Protein AF-0000000071357831 (afdb_homodimer)

Nearest PDB structures (foldseek):
  4b56-assembly1_B  TM=8.307E-01  e=1.971E-17  Mus musculus
  6wfj-assembly1_AcA  TM=8.154E-01  e=7.159E-17  Homo sapiens
  6wfj-assembly2_BcB  TM=8.158E-01  e=9.884E-17  Homo sapiens
  5gz5-assembly1_A  TM=7.919E-01  e=9.266E-17  Naja atra
  5udy-assembly1_A  TM=7.925E-01  e=3.830E-16  Homo sapiens

Secondary structure (DSSP, 8-state):
-------------------------EEEEEEETT--GGGSTTS--HHHHHHHHTSEEEEEEEPPSS--HHHHHHHHHHTS-HHHH---STT-SS-SSPPS---TTSSS--HHHHHHHH-TT--EEEEESSGGGGGGS-GGG-SEEEE-TT-HHHHHHHHHHHHHHH--SEEEEEE-TTHHHHHHT-TTSHHHHHHHHHHHHHHHHHHHHHHHHT-GGGEEEEEE-S---BTTB--S-SHHHHEEEEEEEETTBPTTEEP-S--BTTHHHHHHHHHHTPPPPTT------GGGB--/-------------------------EEEEEEETT--GGGSTTS--HHHHHHHHTSEEEEEEE-PSS--HHHHHHHHHHTS-HHHH---STT-SS-SSPPS---TTSSS--HHHHHHHH-TT--EEEEESSGGGGGGS-GGG-SEEEE-TT-HHHHHHHHHHHHHHH--SEEEEEE-TTHHHHHHT-TTSHHHHHHHHHHHHHHHHHHHHHHHHT-GGGEEEEEE-S---BTTB--S-SHHHHEEEEEEEETTBPTTEEP-S--BTTHHHHHHHHHHTPPPPTT------GGGB--

Foldseek 3Di:
DPPPPPPPPPPPPPPPCPVPLQAFQAEEEEAAAQAQLVLPVVFPQVLVVVLVQQFEKEQFAWADFQLAALQQLLLQFLQAHCLAQQPHDNQDLDRVHPHVDQDPLGGRDGLLQLCCVVPVPAAEEEEEADCSVVSSDSVVSHPYYYHPPNDLQVQLVVLLVCCLPPVGSYYYGYHHPPLVVCQPPRFPDPVNSVVVRVVSVSSVSNVVSCVVSVCQQNYKYWYKYSFHDGTNDGRDDDSRTTGMMIGMHTHQFDGNHYQPDHHYSSLNRVQSCVSNVGDRDPSRDHHHSCVGGHD/DPPPPPPPPPPPPPPPCPVPLLAFQAEEEEAAAQAQLVLPVVFPQVLVVVLVQQFEKEQFAWADFQLAALQQLLLQFLQAHCLAQQPHDNQDLDRVHPHVDQDPLGGRDGLLQLCCVVPVPAAEEEEEADCSVVSSDSVVSHPYYYHPPNDLQVQLVVLLVCCLPPVGSYYYGYHHPPLVVCQPPRFPDPVNSVVVRVVSVSVVSNVVSCVVSVCQQNYKYWYKYSFHDGTNDGRDDDSRTTGMMIGMHTHQFDGNHYQPDHHYSSLNRVQSCVSNVGDRDPSRDHHHSCVGGHD

Radius of gyration: 27.68 Å; Cα contacts (8 Å, |Δi|>4): 1460; chains: 2; bounding box: 96×74×66 Å

pLDDT: mean 94.15, std 15.13, range [22.7, 99.0]

InterPro domains:
  IPR002591 Type I phosphodiesterase/nucleotide pyrophosphatase/phosphate transferase [PF01663] (27-228)
  IPR017850 Alkaline-phosphatase-like, core domain superfamily [G3DSA:3.40.720.10] (15-291)
  IPR017850 Alkaline-phosphatase-like, core domain superfamily [SSF53649] (23-286)

Structure (mmCIF, N/CA/C/O backbone):
data_AF-0000000071357831-model_v1
#
loop_
_entity.id
_entity.type
_entity.pdbx_description
1 polymer Phosphodiesterase
#
loop_
_atom_site.group_PDB
_atom_site.id
_atom_site.type_symbol
_atom_site.label_atom_id
_atom_site.label_alt_id
_atom_site.label_comp_id
_atom_site.label_asym_id
_atom_site.label_entity_id
_atom_site.label_seq_id
_atom_site.pdbx_PDB_ins_code
_atom_site.Cartn_x
_atom_site.Cartn_y
_atom_site.Cartn_z
_atom_site.occupancy
_atom_site.B_iso_or_equiv
_atom_site.auth_seq_id
_atom_site.auth_comp_id
_atom_site.auth_asym_id
_atom_site.auth_atom_id
_atom_site.pdbx_PDB_model_num
ATOM 1 N N . MET A 1 1 ? -74.062 11.078 39.219 1 34.19 1 MET A N 1
ATOM 2 C CA . MET A 1 1 ? -72.812 11.812 39 1 34.19 1 MET A CA 1
ATOM 3 C C . MET A 1 1 ? -71.75 10.953 38.281 1 34.19 1 MET A C 1
ATOM 5 O O . MET A 1 1 ? -71.312 9.953 38.812 1 34.19 1 MET A O 1
ATOM 9 N N . LYS A 1 2 ? -72.062 10.812 36.906 1 34.19 2 LYS A N 1
ATOM 10 C CA . LYS A 1 2 ? -71.312 10.062 35.906 1 34.19 2 LYS A CA 1
ATOM 11 C C . LYS A 1 2 ? -69.812 10.516 35.906 1 34.19 2 LYS A C 1
ATOM 13 O O . LYS A 1 2 ? -69.562 11.695 35.688 1 34.19 2 LYS A O 1
ATOM 18 N N . VAL A 1 3 ? -68.875 9.859 36.688 1 41.75 3 VAL A N 1
ATOM 19 C CA . VAL A 1 3 ? -67.438 9.969 36.781 1 41.75 3 VAL A CA 1
ATOM 20 C C . VAL A 1 3 ? -66.812 9.82 35.375 1 41.75 3 VAL A C 1
ATOM 22 O O . VAL A 1 3 ? -67 8.781 34.75 1 41.75 3 VAL A O 1
ATOM 25 N N . LEU A 1 4 ? -66.875 10.898 34.594 1 38.75 4 LEU A N 1
ATOM 26 C CA . LEU A 1 4 ? -66.125 10.961 33.312 1 38.75 4 LEU A CA 1
ATOM 27 C C . LEU A 1 4 ? -64.625 10.695 33.531 1 38.75 4 LEU A C 1
ATOM 29 O O . LEU A 1 4 ? -63.969 11.438 34.25 1 38.75 4 LEU A O 1
ATOM 33 N N . HIS A 1 5 ? -64.188 9.43 33.531 1 43.19 5 HIS A N 1
ATOM 34 C CA . HIS A 1 5 ? -62.812 9.016 33.531 1 43.19 5 HIS A CA 1
ATOM 35 C C . HIS A 1 5 ? -62.062 9.625 32.344 1 43.19 5 HIS A C 1
ATOM 37 O O . HIS A 1 5 ? -62.406 9.352 31.188 1 43.19 5 HIS A O 1
ATOM 43 N N . THR A 1 6 ? -61.625 10.883 32.438 1 44.78 6 THR A N 1
ATOM 44 C CA . THR A 1 6 ? -60.75 11.484 31.453 1 44.78 6 THR A CA 1
ATOM 45 C C . THR A 1 6 ? -59.438 10.68 31.328 1 44.78 6 THR A C 1
ATOM 47 O O . THR A 1 6 ? -58.719 10.523 32.312 1 44.78 6 THR A O 1
ATOM 50 N N . LEU A 1 7 ? -59.344 9.742 30.438 1 43.47 7 LEU A N 1
ATOM 51 C CA . LEU A 1 7 ? -58.125 9.055 30.031 1 43.47 7 LEU A CA 1
ATOM 52 C C . LEU A 1 7 ? -57.094 10.039 29.531 1 43.47 7 LEU A C 1
ATOM 54 O O . LEU A 1 7 ? -57.312 10.75 28.547 1 43.47 7 LEU A O 1
ATOM 58 N N . PHE A 1 8 ? -56.219 10.531 30.438 1 41.78 8 PHE A N 1
ATOM 59 C CA . PHE A 1 8 ? -55.031 11.266 30.047 1 41.78 8 PHE A CA 1
ATOM 60 C C . PHE A 1 8 ? -54.094 10.398 29.203 1 41.78 8 PHE A C 1
ATOM 62 O O . PHE A 1 8 ? -53.562 9.398 29.688 1 41.78 8 PHE A O 1
ATOM 69 N N . VAL A 1 9 ? -54.25 10.406 27.906 1 43.19 9 VAL A N 1
ATOM 70 C CA . VAL A 1 9 ? -53.25 9.812 27.016 1 43.19 9 VAL A CA 1
ATOM 71 C C . VAL A 1 9 ? -51.938 10.539 27.172 1 43.19 9 VAL A C 1
ATOM 73 O O . VAL A 1 9 ? -51.844 11.734 26.922 1 43.19 9 VAL A O 1
ATOM 76 N N . LEU A 1 10 ? -51.094 10.031 28.047 1 44.19 10 LEU A N 1
ATOM 77 C CA . LEU A 1 10 ? -49.719 10.445 28.125 1 44.19 10 LEU A CA 1
ATOM 78 C C . LEU A 1 10 ? -49.031 10.305 26.766 1 44.19 10 LEU A C 1
ATOM 80 O O . LEU A 1 10 ? -48.875 9.195 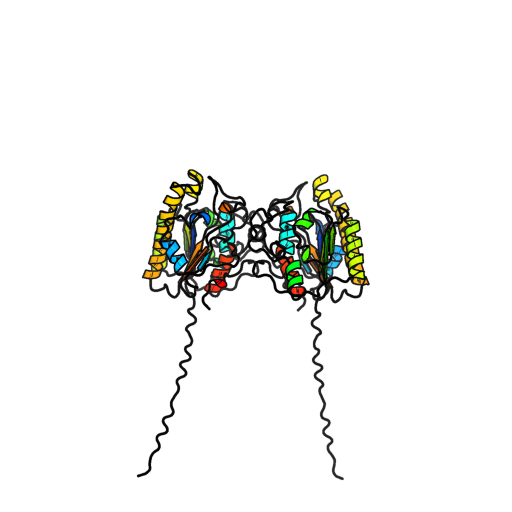26.25 1 44.19 10 LEU A O 1
ATOM 84 N N . ALA A 1 11 ? -49.094 11.367 25.922 1 46.38 11 ALA A N 1
ATOM 85 C CA . ALA A 1 11 ? -48.25 11.469 24.734 1 46.38 11 ALA A CA 1
ATOM 86 C C . ALA A 1 11 ? -46.75 11.391 25.109 1 46.38 11 ALA A C 1
ATOM 88 O O . ALA A 1 11 ? -46.219 12.32 25.703 1 46.38 11 ALA A O 1
ATOM 89 N N . ILE A 1 12 ? -46.25 10.203 25.375 1 44.97 12 ILE A N 1
ATOM 90 C CA . ILE A 1 12 ? -44.781 10.031 25.422 1 44.97 12 ILE A CA 1
ATOM 91 C C . ILE A 1 12 ? -44.188 10.531 24.109 1 44.97 12 ILE A C 1
ATOM 93 O O . ILE A 1 12 ? -44.406 9.953 23.047 1 44.97 12 ILE A O 1
ATOM 97 N N . THR A 1 13 ? -44.031 11.836 24 1 40.25 13 THR A N 1
ATOM 98 C CA . THR A 1 13 ? -43.188 12.305 22.906 1 40.25 13 THR A CA 1
ATOM 99 C C . THR A 1 13 ? -41.812 11.609 22.938 1 40.25 13 THR A C 1
ATOM 101 O O . THR A 1 13 ? -41.031 11.812 23.875 1 40.25 13 THR A O 1
ATOM 104 N N . LEU A 1 14 ? -41.688 10.461 22.375 1 41.44 14 LEU A N 1
ATOM 105 C CA . LEU A 1 14 ? -40.375 9.938 22.047 1 41.44 14 LEU A CA 1
ATOM 106 C C . LEU A 1 14 ? -39.5 11.008 21.375 1 41.44 14 LEU A C 1
ATOM 108 O O . LEU A 1 14 ? -39.719 11.352 20.219 1 41.44 14 LEU A O 1
ATOM 112 N N . SER A 1 15 ? -39.125 11.984 22.219 1 39 15 SER A N 1
ATOM 113 C CA . SER A 1 15 ? -38.031 12.742 21.609 1 39 15 SER A CA 1
ATOM 114 C C . SER A 1 15 ? -36.969 11.805 21.062 1 39 15 SER A C 1
ATOM 116 O O . SER A 1 15 ? -36.281 11.125 21.828 1 39 15 SER A O 1
ATOM 118 N N . THR A 1 16 ? -37.188 11.227 20.016 1 40.88 16 THR A N 1
ATOM 119 C CA . THR A 1 16 ? -36.031 10.672 19.328 1 40.88 16 THR A CA 1
ATOM 120 C C . THR A 1 16 ? -34.844 11.633 19.406 1 40.88 16 THR A C 1
ATOM 122 O O . THR A 1 16 ? -34.906 12.75 18.891 1 40.88 16 THR A O 1
ATOM 125 N N . VAL A 1 17 ? -34.219 11.648 20.547 1 39.69 17 VAL A N 1
ATOM 126 C CA . VAL A 1 17 ? -32.875 12.211 20.5 1 39.69 17 VAL A CA 1
ATOM 127 C C . VAL A 1 17 ? -32.188 11.789 19.203 1 39.69 17 VAL A C 1
ATOM 129 O O . VAL A 1 17 ? -31.828 10.617 19.047 1 39.69 17 VAL A O 1
ATOM 132 N N . PHE A 1 18 ? -32.688 12.258 18.156 1 38.47 18 PHE A N 1
ATOM 133 C CA . PHE A 1 18 ? -31.703 12.141 17.094 1 38.47 18 PHE A CA 1
ATOM 134 C C . PHE A 1 18 ? -30.344 12.594 17.562 1 38.47 18 PHE A C 1
ATOM 136 O O . PHE A 1 18 ? -30.141 13.781 17.844 1 38.47 18 PHE A O 1
ATOM 143 N N . GLY A 1 19 ? -29.734 11.945 18.531 1 41 19 GLY A N 1
ATOM 144 C CA . GLY A 1 19 ? -28.328 12.297 18.641 1 41 19 GLY A CA 1
ATOM 145 C C . GLY A 1 19 ? -27.766 12.914 17.375 1 41 19 GLY A C 1
ATOM 146 O O . GLY A 1 19 ? -27.875 12.32 16.297 1 41 19 GLY A O 1
ATOM 147 N N . GLN A 1 20 ? -27.797 14.164 17.234 1 40.03 20 GLN A N 1
ATOM 148 C CA . GLN A 1 20 ? -27.172 14.844 16.109 1 40.03 20 GLN A CA 1
ATOM 149 C C . GLN A 1 20 ? -25.875 14.148 15.703 1 40.03 20 GLN A C 1
ATOM 151 O O . GLN A 1 20 ? -24.891 14.156 16.469 1 40.03 20 GLN A O 1
ATOM 156 N N . GLU A 1 21 ? -25.734 13.031 15.297 1 50.06 21 GLU A N 1
ATOM 157 C CA . GLU A 1 21 ? -24.5 12.453 14.766 1 50.06 21 GLU A CA 1
ATOM 158 C C . GLU A 1 21 ? -23.578 13.539 14.219 1 50.06 21 GLU A C 1
ATOM 160 O O . GLU A 1 21 ? -23.953 14.281 13.312 1 50.06 21 GLU A O 1
ATOM 165 N N . SER A 1 22 ? -22.891 14.281 15.086 1 56.69 22 SER A N 1
ATOM 166 C CA . SER A 1 22 ? -21.922 15.336 14.805 1 56.69 22 SER A CA 1
ATOM 167 C C . SER A 1 22 ? -21.219 15.102 13.461 1 56.69 22 SER A C 1
ATOM 169 O O . SER A 1 22 ? -20.562 14.086 13.266 1 56.69 22 SER A O 1
ATOM 171 N N . LYS A 1 23 ? -21.703 15.711 12.383 1 81 23 LYS A N 1
ATOM 172 C CA . LYS A 1 23 ? -21.25 15.57 11.008 1 81 23 LYS A CA 1
ATOM 173 C C . LYS A 1 23 ? -20.016 16.438 10.75 1 81 23 LYS A C 1
ATOM 175 O O . LYS A 1 23 ? -20.031 17.641 10.977 1 81 23 LYS A O 1
ATOM 180 N N . VAL A 1 24 ? -18.797 16.016 10.664 1 97.06 24 VAL A N 1
ATOM 181 C CA . VAL A 1 24 ? -17.578 16.719 10.25 1 97.06 24 VAL A CA 1
ATOM 182 C C . VAL A 1 24 ? -17.844 17.453 8.938 1 97.06 24 VAL A C 1
ATOM 184 O O . VAL A 1 24 ? -18.281 16.859 7.957 1 97.06 24 VAL A O 1
ATOM 187 N N . ARG A 1 25 ? -17.625 18.812 9.039 1 98.12 25 ARG A N 1
ATOM 188 C CA . ARG A 1 25 ? -17.828 19.625 7.844 1 98.12 25 ARG A CA 1
ATOM 189 C C . ARG A 1 25 ? -16.516 20.141 7.281 1 98.12 25 ARG A C 1
ATOM 191 O O . ARG A 1 25 ? -16.438 20.5 6.109 1 98.12 25 ARG A O 1
ATOM 198 N N . HIS A 1 26 ? -15.516 20.203 8.18 1 98.88 26 HIS A N 1
ATOM 199 C CA . HIS A 1 26 ? -14.211 20.734 7.789 1 98.88 26 HIS A CA 1
ATOM 200 C C . HIS A 1 26 ? -13.078 19.812 8.227 1 98.88 26 HIS A C 1
ATOM 202 O O . HIS A 1 26 ? -13.078 19.328 9.359 1 98.88 26 HIS A O 1
ATOM 208 N N . VAL A 1 27 ? -12.164 19.516 7.316 1 98.94 27 VAL A N 1
ATOM 209 C CA . VAL A 1 27 ? -10.93 18.797 7.648 1 98.94 27 VAL A CA 1
ATOM 210 C C . VAL A 1 27 ? -9.727 19.625 7.211 1 98.94 27 VAL A C 1
ATOM 212 O O . VAL A 1 27 ? -9.672 20.109 6.078 1 98.94 27 VAL A O 1
ATOM 215 N N . ILE A 1 28 ? -8.828 19.844 8.117 1 99 28 ILE A N 1
ATOM 216 C CA . ILE A 1 28 ? -7.555 20.5 7.836 1 99 28 ILE A CA 1
ATOM 217 C C . ILE A 1 28 ? -6.418 19.484 8 1 99 28 ILE A C 1
ATOM 219 O O . ILE A 1 28 ? -6.262 18.891 9.07 1 99 28 ILE A O 1
ATOM 223 N N . LEU A 1 29 ? -5.691 19.25 6.957 1 99 29 LEU A N 1
ATOM 224 C CA . LEU A 1 29 ? -4.477 18.438 6.973 1 99 29 LEU A CA 1
ATOM 225 C C . LEU A 1 29 ? -3.234 19.328 7 1 99 29 LEU A C 1
ATOM 227 O O . LEU A 1 29 ? -2.996 20.094 6.07 1 99 29 LEU A O 1
ATOM 231 N N . ILE A 1 30 ? -2.514 19.234 8.062 1 99 30 ILE A N 1
ATOM 232 C CA . ILE A 1 30 ? -1.249 19.953 8.195 1 99 30 ILE A CA 1
ATOM 233 C C . ILE A 1 30 ? -0.085 18.984 8.016 1 99 30 ILE A C 1
ATOM 235 O O . ILE A 1 30 ? 0.071 18.031 8.789 1 99 30 ILE A O 1
ATOM 239 N N . GLY A 1 31 ? 0.687 19.203 6.98 1 98.94 31 GLY A N 1
ATOM 240 C CA . GLY A 1 31 ? 1.854 18.391 6.68 1 98.94 31 GLY A CA 1
ATOM 241 C C . GLY A 1 31 ? 3.164 19.094 6.977 1 98.94 31 GLY A C 1
ATOM 242 O O . GLY A 1 31 ? 3.465 20.141 6.383 1 98.94 31 GLY A O 1
ATOM 243 N N . CYS A 1 32 ? 3.975 18.516 7.824 1 98.94 32 CYS A N 1
ATOM 244 C CA . CYS A 1 32 ? 5.266 19.094 8.195 1 98.94 32 CYS A CA 1
ATOM 245 C C . CYS A 1 32 ? 6.41 18.266 7.605 1 98.94 32 CYS A C 1
ATOM 247 O O . CYS A 1 32 ? 6.688 17.156 8.07 1 98.94 32 CYS A O 1
ATOM 249 N N . ASP A 1 33 ? 7.094 18.828 6.641 1 98.88 33 ASP A N 1
ATOM 250 C CA . ASP A 1 33 ? 8.117 18.125 5.875 1 98.88 33 ASP A CA 1
ATOM 251 C C . ASP A 1 33 ? 9.297 17.734 6.758 1 98.88 33 ASP A C 1
ATOM 253 O O . ASP A 1 33 ? 9.883 18.578 7.43 1 98.88 33 ASP A O 1
ATOM 257 N N . GLY A 1 34 ? 9.609 16.453 6.773 1 98.88 34 GLY A N 1
ATOM 258 C CA . GLY A 1 34 ? 10.812 15.984 7.453 1 98.88 34 GLY A CA 1
ATOM 259 C C . GLY A 1 34 ? 10.648 15.906 8.961 1 98.88 34 GLY A C 1
ATOM 260 O O . GLY A 1 34 ? 11.641 15.852 9.695 1 98.88 34 GLY A O 1
ATOM 261 N N . LEU A 1 35 ? 9.398 16.016 9.43 1 98.94 35 LEU A N 1
ATOM 262 C CA . LEU A 1 35 ? 9.148 15.859 10.859 1 98.94 35 LEU A CA 1
ATOM 263 C C . LEU A 1 35 ? 9.117 14.383 11.25 1 98.94 35 LEU A C 1
ATOM 265 O O . LEU A 1 35 ? 8.094 13.719 11.102 1 98.94 35 LEU A O 1
ATOM 269 N N . GLY A 1 36 ? 10.266 13.93 11.805 1 98.88 36 GLY A N 1
ATOM 270 C CA . GLY A 1 36 ? 10.352 12.547 12.242 1 98.88 36 GLY A CA 1
ATOM 271 C C . GLY A 1 36 ? 9.609 12.289 13.547 1 98.88 36 GLY A C 1
ATOM 272 O O . GLY A 1 36 ? 9.633 13.125 14.445 1 98.88 36 GLY A O 1
ATOM 273 N N . ALA A 1 37 ? 8.977 11.156 13.617 1 98.88 37 ALA A N 1
ATOM 274 C CA . ALA A 1 37 ? 8.234 10.789 14.82 1 98.88 37 ALA A CA 1
ATOM 275 C C . ALA A 1 37 ? 9.148 10.75 16.047 1 98.88 37 ALA A C 1
ATOM 277 O O . ALA A 1 37 ? 8.727 11.078 17.156 1 98.88 37 ALA A O 1
ATOM 278 N N . TYR A 1 38 ? 10.359 10.383 15.859 1 98.75 38 TYR A N 1
ATOM 279 C CA . TYR A 1 38 ? 11.336 10.227 16.938 1 98.75 38 TYR A CA 1
ATOM 280 C C . TYR A 1 38 ? 11.5 11.523 17.719 1 98.75 38 TYR A C 1
ATOM 282 O O . TYR A 1 38 ? 11.922 11.508 18.875 1 98.75 38 TYR A O 1
ATOM 290 N N . ALA A 1 39 ? 11.172 12.625 17.141 1 98.81 39 ALA A N 1
ATOM 291 C CA . ALA A 1 39 ? 11.531 13.922 17.703 1 98.81 39 ALA A CA 1
ATOM 292 C C . ALA A 1 39 ? 10.445 14.43 18.641 1 98.81 39 ALA A C 1
ATOM 294 O O . ALA A 1 39 ? 10.688 15.32 19.453 1 98.81 39 ALA A O 1
ATOM 295 N N . ILE A 1 40 ? 9.273 13.891 18.531 1 98.88 40 ILE A N 1
ATOM 296 C CA . ILE A 1 40 ? 8.094 14.477 19.156 1 98.88 40 ILE A CA 1
ATOM 297 C C . ILE A 1 40 ? 8.203 14.375 20.688 1 98.88 40 ILE A C 1
ATOM 299 O O . ILE A 1 40 ? 7.973 15.352 21.406 1 98.88 40 ILE A O 1
ATOM 303 N N . PRO A 1 41 ? 8.641 13.273 21.297 1 98.19 41 PRO A N 1
ATOM 304 C CA . PRO A 1 41 ? 8.656 13.148 22.766 1 98.19 41 PRO A CA 1
ATOM 305 C C . PRO A 1 41 ? 9.539 14.195 23.438 1 98.19 41 PRO A C 1
ATOM 307 O O . PRO A 1 41 ? 9.148 14.773 24.453 1 98.19 41 PRO A O 1
ATOM 310 N N . ASP A 1 42 ? 10.586 14.562 22.844 1 97.56 42 ASP A N 1
ATOM 311 C CA . ASP A 1 42 ? 11.539 15.453 23.5 1 97.56 42 ASP A CA 1
ATOM 312 C C . ASP A 1 42 ? 11.438 16.875 22.953 1 97.56 42 ASP A C 1
ATOM 314 O O . ASP A 1 42 ? 12.234 17.734 23.328 1 97.56 42 ASP A O 1
ATOM 318 N N . SER A 1 43 ? 10.477 17.047 22.125 1 98.69 43 SER A N 1
ATOM 319 C CA . SER A 1 43 ? 10.352 18.375 21.516 1 98.69 43 SER A CA 1
ATOM 320 C C . SER A 1 43 ? 9.523 19.312 22.406 1 98.69 43 SER A C 1
ATOM 322 O O . SER A 1 43 ? 8.711 18.859 23.203 1 98.69 43 SER A O 1
ATOM 324 N N . ASP A 1 44 ? 9.836 20.594 22.328 1 98.62 44 ASP A N 1
ATOM 325 C CA . ASP A 1 44 ? 9 21.625 22.938 1 98.62 44 ASP A CA 1
ATOM 326 C C . ASP A 1 44 ? 7.914 22.094 21.969 1 98.62 44 ASP A C 1
ATOM 328 O O . ASP A 1 44 ? 8.023 23.172 21.375 1 98.62 44 ASP A O 1
ATOM 332 N N . MET A 1 45 ? 6.934 21.266 21.812 1 98.88 45 MET A N 1
ATOM 333 C CA . MET A 1 45 ? 5.805 21.531 20.922 1 98.88 45 MET A CA 1
ATOM 334 C C . MET A 1 45 ? 4.488 21.469 21.688 1 98.88 45 MET A C 1
ATOM 336 O O . MET A 1 45 ? 3.689 20.547 21.484 1 98.88 45 MET A O 1
ATOM 340 N N . PRO A 1 46 ? 4.199 22.438 22.578 1 98.88 46 PRO A N 1
ATOM 341 C CA . PRO A 1 46 ? 3.031 22.375 23.469 1 98.88 46 PRO A CA 1
ATOM 342 C C . PRO A 1 46 ? 1.714 22.359 22.688 1 98.88 46 PRO A C 1
ATOM 344 O O . PRO A 1 46 ? 0.742 21.75 23.141 1 98.88 46 PRO A O 1
ATOM 347 N N . ASN A 1 47 ? 1.618 23.047 21.562 1 98.88 47 ASN A N 1
ATOM 348 C CA . ASN A 1 47 ? 0.383 23.031 20.781 1 98.88 47 ASN A CA 1
ATOM 349 C C . ASN A 1 47 ? 0.1 21.641 20.219 1 98.88 47 ASN A C 1
ATOM 351 O O . ASN A 1 47 ? -1.021 21.141 20.312 1 98.88 47 ASN A O 1
ATOM 355 N N . LEU A 1 48 ? 1.149 21.031 19.625 1 98.94 48 LEU A N 1
ATOM 356 C CA . LEU A 1 48 ? 0.986 19.688 19.094 1 98.94 48 LEU A CA 1
ATOM 357 C C . LEU A 1 48 ? 0.639 18.703 20.203 1 98.94 48 LEU A C 1
ATOM 359 O O . LEU A 1 48 ? -0.237 17.844 20.031 1 98.94 48 LEU A O 1
ATOM 363 N N . LYS A 1 49 ? 1.33 18.781 21.297 1 98.81 49 LYS A N 1
ATOM 364 C CA . LYS A 1 49 ? 1.104 17.875 22.422 1 98.81 49 LYS A CA 1
ATOM 365 C C . LYS A 1 49 ? -0.292 18.062 23 1 98.81 49 LYS A C 1
ATOM 367 O O . LYS A 1 49 ? -0.912 17.094 23.469 1 98.81 49 LYS A O 1
ATOM 372 N N . LYS A 1 50 ? -0.797 19.266 23.016 1 98.81 50 LYS A N 1
ATOM 373 C CA . LYS A 1 50 ? -2.186 19.5 23.406 1 98.81 50 LYS A CA 1
ATOM 374 C C . LYS A 1 50 ? -3.146 18.781 22.469 1 98.81 50 LYS A C 1
ATOM 376 O O . LYS A 1 50 ? -4.113 18.156 22.922 1 98.81 50 LYS A O 1
ATOM 381 N N . MET A 1 51 ? -2.891 18.891 21.172 1 98.81 51 MET A N 1
ATOM 382 C CA . MET A 1 51 ? -3.725 18.203 20.203 1 98.81 51 MET A CA 1
ATOM 383 C C . MET A 1 51 ? -3.684 16.688 20.422 1 98.81 51 MET A C 1
ATOM 385 O O . MET A 1 51 ? -4.691 16 20.25 1 98.81 51 MET A O 1
ATOM 389 N N . MET A 1 52 ? -2.49 16.156 20.781 1 98.81 52 MET A N 1
ATOM 390 C CA . MET A 1 52 ? -2.371 14.742 21.109 1 98.81 52 MET A CA 1
ATOM 391 C C . MET A 1 52 ? -3.234 14.383 22.312 1 98.81 52 MET A C 1
ATOM 393 O O . MET A 1 52 ? -3.973 13.398 22.281 1 98.81 52 MET A O 1
ATOM 397 N N . LYS A 1 53 ? -3.199 15.211 23.328 1 98.62 53 LYS A N 1
ATOM 398 C CA . LYS A 1 53 ? -3.955 14.977 24.547 1 98.62 53 LYS A CA 1
ATOM 399 C C . LYS A 1 53 ? -5.457 15.031 24.297 1 98.62 53 LYS A C 1
ATOM 401 O O . LYS A 1 53 ? -6.227 14.297 24.906 1 98.62 53 LYS A O 1
ATOM 406 N N . GLU A 1 54 ? -5.883 15.859 23.375 1 98.5 54 GLU A N 1
ATOM 407 C CA . GLU A 1 54 ? -7.301 16.109 23.125 1 98.5 54 GLU A CA 1
ATOM 408 C C . GLU A 1 54 ? -7.785 15.336 21.891 1 98.5 54 GLU A C 1
ATOM 410 O O . GLU A 1 54 ? -8.914 15.539 21.438 1 98.5 54 GLU A O 1
ATOM 415 N N . GLY A 1 55 ? -6.945 14.508 21.344 1 98.81 55 GLY A N 1
ATOM 416 C CA . GLY A 1 55 ? -7.27 13.719 20.172 1 98.81 55 GLY A CA 1
ATOM 417 C C . GLY A 1 55 ? -6.676 12.328 20.203 1 98.81 55 GLY A C 1
ATOM 418 O O . GLY A 1 55 ? -6.559 11.719 21.266 1 98.81 55 GLY A O 1
ATOM 419 N N . SER A 1 56 ? -6.457 11.781 19.062 1 98.94 56 SER A N 1
ATOM 420 C CA . SER A 1 56 ? -5.836 10.477 18.875 1 98.94 56 SER A CA 1
ATOM 421 C C . SER A 1 56 ? -4.504 10.594 18.141 1 98.94 56 SER A C 1
ATOM 423 O O . SER A 1 56 ? -4.316 11.508 17.344 1 98.94 56 SER A O 1
ATOM 425 N N . TYR A 1 57 ? -3.584 9.688 18.516 1 98.94 57 TYR A N 1
ATOM 426 C CA . TYR A 1 57 ? -2.271 9.891 17.922 1 98.94 57 TYR A CA 1
ATOM 427 C C . TYR A 1 57 ? -1.484 8.586 17.875 1 98.94 57 TYR A C 1
ATOM 429 O O . TYR A 1 57 ? -1.803 7.637 18.609 1 98.94 57 TYR A O 1
ATOM 437 N N . THR A 1 58 ? -0.554 8.516 17 1 98.88 58 THR A N 1
ATOM 438 C CA . THR A 1 58 ? 0.507 7.516 17 1 98.88 58 THR A CA 1
ATOM 439 C C . THR A 1 58 ? 1.818 8.117 16.5 1 98.88 58 THR A C 1
ATOM 441 O O . THR A 1 58 ? 1.813 9.07 15.719 1 98.88 58 THR A O 1
ATOM 444 N N . MET A 1 59 ? 2.9 7.617 16.984 1 98.75 59 MET A N 1
ATOM 445 C CA . MET A 1 59 ? 4.234 7.992 16.516 1 98.75 59 MET A CA 1
ATOM 446 C C . MET A 1 59 ? 4.844 6.883 15.664 1 98.75 59 MET A C 1
ATOM 448 O O . MET A 1 59 ? 6.059 6.844 15.469 1 98.75 59 MET A O 1
ATOM 452 N N . GLU A 1 60 ? 3.947 5.961 15.219 1 98.5 60 GLU A N 1
ATOM 453 C CA . GLU A 1 60 ? 4.438 4.805 14.477 1 98.5 60 GLU A CA 1
ATOM 454 C C . GLU A 1 60 ? 3.754 4.684 13.125 1 98.5 60 GLU A C 1
ATOM 456 O O . GLU A 1 60 ? 3.732 3.605 12.523 1 98.5 60 GLU A O 1
ATOM 461 N N . ALA A 1 61 ? 3.074 5.828 12.727 1 98.88 61 ALA A N 1
ATOM 462 C CA . ALA A 1 61 ? 2.588 5.82 11.352 1 98.88 61 ALA A CA 1
ATOM 463 C C . ALA A 1 61 ? 3.74 5.664 10.367 1 98.88 61 ALA A C 1
ATOM 465 O O . ALA A 1 61 ? 4.863 6.09 10.641 1 98.88 61 ALA A O 1
ATOM 466 N N . ARG A 1 62 ? 3.447 5.113 9.227 1 98.62 62 ARG A N 1
ATOM 467 C CA . ARG A 1 62 ? 4.535 4.734 8.328 1 98.62 62 ARG A CA 1
ATOM 468 C C . ARG A 1 62 ? 4.418 5.449 6.988 1 98.62 62 ARG A C 1
ATOM 470 O O . ARG A 1 62 ? 3.344 5.473 6.387 1 98.62 62 ARG A O 1
ATOM 477 N N . SER A 1 63 ? 5.516 5.961 6.512 1 98.88 63 SER A N 1
ATOM 478 C CA . SER A 1 63 ? 5.641 6.41 5.129 1 98.88 63 SER A CA 1
ATOM 479 C C . SER A 1 63 ? 5.828 5.23 4.18 1 98.88 63 SER A C 1
ATOM 481 O O . SER A 1 63 ? 5.871 4.078 4.613 1 98.88 63 SER A O 1
ATOM 483 N N . VAL A 1 64 ? 5.832 5.469 2.914 1 98.81 64 VAL A N 1
ATOM 484 C CA . VAL A 1 64 ? 6.219 4.48 1.909 1 98.81 64 VAL A CA 1
ATOM 485 C C . VAL A 1 64 ? 7.664 4.719 1.48 1 98.81 64 VAL A C 1
ATOM 487 O O . VAL A 1 64 ? 8.266 5.738 1.833 1 98.81 64 VAL A O 1
ATOM 490 N N . LEU A 1 65 ? 8.211 3.725 0.754 1 98.44 65 LEU A N 1
ATOM 491 C CA . LEU A 1 65 ? 9.562 3.889 0.233 1 98.44 65 LEU A CA 1
ATOM 492 C C . LEU A 1 65 ? 9.539 4.379 -1.21 1 98.44 65 LEU A C 1
ATOM 494 O O . LEU A 1 65 ? 8.656 4 -1.982 1 98.44 65 LEU A O 1
ATOM 498 N N . PRO A 1 66 ? 10.602 5.188 -1.6 1 98.31 66 PRO A N 1
ATOM 499 C CA . PRO A 1 66 ? 11.547 5.785 -0.654 1 98.31 66 PRO A CA 1
ATOM 500 C C . PRO A 1 66 ? 10.891 6.793 0.284 1 98.31 66 PRO A C 1
ATOM 502 O O . PRO A 1 66 ? 9.875 7.395 -0.067 1 98.31 66 PRO A O 1
ATOM 505 N N . SER A 1 67 ? 11.383 6.863 1.474 1 98.62 67 SER A N 1
ATOM 506 C CA . SER A 1 67 ? 10.922 7.867 2.428 1 98.62 67 SER A CA 1
ATOM 507 C C . SER A 1 67 ? 11.344 9.266 2.004 1 98.62 67 SER A C 1
ATOM 509 O O . SER A 1 67 ? 12.227 9.867 2.625 1 98.62 67 SER A O 1
ATOM 511 N N . SER A 1 68 ? 10.648 9.742 0.967 1 98.25 68 SER A N 1
ATOM 512 C CA . SER A 1 68 ? 11.008 10.992 0.308 1 98.25 68 SER A CA 1
ATOM 513 C C . SER A 1 68 ? 9.781 11.844 0.021 1 98.25 68 SER A C 1
ATOM 515 O O . SER A 1 68 ? 8.648 11.336 0.045 1 98.25 68 SER A O 1
ATOM 517 N N . SER A 1 69 ? 10.023 13.062 -0.296 1 98.62 69 SER A N 1
ATOM 518 C CA . SER A 1 69 ? 8.984 14.086 -0.204 1 98.62 69 SER A CA 1
ATOM 519 C C . SER A 1 69 ? 7.887 13.852 -1.235 1 98.62 69 SER A C 1
ATOM 521 O O . SER A 1 69 ? 6.82 13.32 -0.906 1 98.62 69 SER A O 1
ATOM 523 N N . ALA A 1 70 ? 8.125 14.008 -2.514 1 98.81 70 ALA A N 1
ATOM 524 C CA . ALA A 1 70 ? 7.051 13.922 -3.5 1 98.81 70 ALA A CA 1
ATOM 525 C C . ALA A 1 70 ? 6.324 12.586 -3.402 1 98.81 70 ALA A C 1
ATOM 527 O O . ALA A 1 70 ? 5.098 12.531 -3.508 1 98.81 70 ALA A O 1
ATOM 528 N N . VAL A 1 71 ? 7.027 11.562 -3.162 1 98.81 71 VAL A N 1
ATOM 529 C CA . VAL A 1 71 ? 6.488 10.211 -3.09 1 98.81 71 VAL A CA 1
ATOM 530 C C . VAL A 1 71 ? 5.469 10.117 -1.958 1 98.81 71 VAL A C 1
ATOM 532 O O . VAL A 1 71 ? 4.344 9.648 -2.164 1 98.81 71 VAL A O 1
ATOM 535 N N . ASN A 1 72 ? 5.789 10.602 -0.821 1 98.94 72 ASN A N 1
ATOM 536 C CA . ASN A 1 72 ? 4.949 10.391 0.354 1 98.94 72 ASN A CA 1
ATOM 537 C C . ASN A 1 72 ? 3.855 11.453 0.456 1 98.94 72 ASN A C 1
ATOM 539 O O . ASN A 1 72 ? 2.758 11.172 0.944 1 98.94 72 ASN A O 1
ATOM 543 N N . TRP A 1 73 ? 4.098 12.695 -0.042 1 98.94 73 TRP A N 1
ATOM 544 C CA . TRP A 1 73 ? 2.988 13.633 -0.152 1 98.94 73 TRP A CA 1
ATOM 545 C C . TRP A 1 73 ? 1.931 13.117 -1.121 1 98.94 73 TRP A C 1
ATOM 547 O O . TRP A 1 73 ? 0.732 13.203 -0.843 1 98.94 73 TRP A O 1
ATOM 557 N N . ALA A 1 74 ? 2.4 12.547 -2.273 1 98.94 74 ALA A N 1
ATOM 558 C CA . ALA A 1 74 ? 1.47 11.93 -3.215 1 98.94 74 ALA A CA 1
ATOM 559 C C . ALA A 1 74 ? 0.684 10.805 -2.547 1 98.94 74 ALA A C 1
ATOM 561 O O . ALA A 1 74 ? -0.547 10.766 -2.621 1 98.94 74 ALA A O 1
ATOM 562 N N . SER A 1 75 ? 1.373 9.93 -1.868 1 98.94 75 SER A N 1
ATOM 563 C CA . SER A 1 75 ? 0.708 8.805 -1.211 1 98.94 75 SER A CA 1
ATOM 564 C C . SER A 1 75 ? -0.321 9.297 -0.195 1 98.94 75 SER A C 1
ATOM 566 O O . SER A 1 75 ? -1.415 8.734 -0.095 1 98.94 75 SER A O 1
ATOM 568 N N . MET A 1 76 ? -0.005 10.281 0.54 1 98.94 76 MET A N 1
ATOM 569 C CA . MET A 1 76 ? -0.858 10.812 1.602 1 98.94 76 MET A CA 1
ATOM 570 C C . MET A 1 76 ? -2.18 11.32 1.037 1 98.94 76 MET A C 1
ATOM 572 O O . MET A 1 76 ? -3.244 11.039 1.593 1 98.94 76 MET A O 1
ATOM 576 N N . ILE A 1 77 ? -2.15 12.055 -0.101 1 98.94 77 ILE A N 1
ATOM 577 C CA . ILE A 1 77 ? -3.375 12.695 -0.575 1 98.94 77 ILE A CA 1
ATOM 578 C C . ILE A 1 77 ? -4.051 11.797 -1.615 1 98.94 77 ILE A C 1
ATOM 580 O O . ILE A 1 77 ? -5.227 11.984 -1.932 1 98.94 77 ILE A O 1
ATOM 584 N N . MET A 1 78 ? -3.309 10.773 -2.16 1 98.94 78 MET A N 1
ATOM 585 C CA . MET A 1 78 ? -3.83 9.953 -3.246 1 98.94 78 MET A CA 1
ATOM 586 C C . MET A 1 78 ? -4.25 8.578 -2.734 1 98.94 78 MET A C 1
ATOM 588 O O . MET A 1 78 ? -4.719 7.742 -3.508 1 98.94 78 MET A O 1
ATOM 592 N N . GLY A 1 79 ? -4.023 8.227 -1.473 1 98.88 79 GLY A N 1
ATOM 593 C CA . GLY A 1 79 ? -4.574 7.035 -0.847 1 98.88 79 GLY A CA 1
ATOM 594 C C . GLY A 1 79 ? -3.939 5.75 -1.347 1 98.88 79 GLY A C 1
ATOM 595 O O . GLY A 1 79 ? -4.547 4.68 -1.269 1 98.88 79 GLY A O 1
ATOM 596 N N . ALA A 1 80 ? -2.734 5.82 -1.918 1 98.81 80 ALA A N 1
ATOM 597 C CA . ALA A 1 80 ? -2.094 4.652 -2.516 1 98.81 80 ALA A CA 1
ATOM 598 C C . ALA A 1 80 ? -0.575 4.797 -2.506 1 98.81 80 ALA A C 1
ATOM 600 O O . ALA A 1 80 ? -0.048 5.871 -2.213 1 98.81 80 ALA A O 1
ATOM 601 N N . GLY A 1 81 ? 0.112 3.73 -2.773 1 98.75 81 GLY A N 1
ATOM 602 C CA . GLY A 1 81 ? 1.565 3.736 -2.797 1 98.75 81 GLY A CA 1
ATOM 603 C C . GLY A 1 81 ? 2.139 4.109 -4.152 1 98.75 81 GLY A C 1
ATOM 604 O O . GLY A 1 81 ? 1.393 4.336 -5.105 1 98.75 81 GLY A O 1
ATOM 605 N N . PRO A 1 82 ? 3.471 4.07 -4.273 1 98.81 82 PRO A N 1
ATOM 606 C CA . PRO A 1 82 ? 4.133 4.688 -5.426 1 98.81 82 PRO A CA 1
ATOM 607 C C . PRO A 1 82 ? 3.932 3.893 -6.715 1 98.81 82 PRO A C 1
ATOM 609 O O . PRO A 1 82 ? 3.893 4.477 -7.801 1 98.81 82 PRO A O 1
ATOM 612 N N . THR A 1 83 ? 3.797 2.584 -6.668 1 98.81 83 THR A N 1
ATOM 613 C CA . THR A 1 83 ? 3.609 1.874 -7.93 1 98.81 83 THR A CA 1
ATOM 614 C C . THR A 1 83 ? 2.188 2.062 -8.445 1 98.81 83 THR A C 1
ATOM 616 O O . THR A 1 83 ? 1.902 1.771 -9.609 1 98.81 83 THR A O 1
ATOM 619 N N . ALA A 1 84 ? 1.331 2.555 -7.617 1 98.81 84 ALA A N 1
ATOM 620 C CA . ALA A 1 84 ? -0.025 2.887 -8.047 1 98.81 84 ALA A CA 1
ATOM 621 C C . ALA A 1 84 ? -0.086 4.293 -8.633 1 98.81 84 ALA A C 1
ATOM 623 O O . ALA A 1 84 ? -0.518 4.484 -9.773 1 98.81 84 ALA A O 1
ATOM 624 N N . HIS A 1 85 ? 0.413 5.273 -7.844 1 98.88 85 HIS A N 1
ATOM 625 C CA . HIS A 1 85 ? 0.265 6.648 -8.312 1 98.88 85 HIS A CA 1
ATOM 626 C C . HIS A 1 85 ? 1.402 7.035 -9.25 1 98.88 85 HIS A C 1
ATOM 628 O O . HIS A 1 85 ? 1.259 7.957 -10.062 1 98.88 85 HIS A O 1
ATOM 634 N N . GLY A 1 86 ? 2.551 6.445 -9.094 1 98.88 86 GLY A N 1
ATOM 635 C CA . GLY A 1 86 ? 3.584 6.535 -10.117 1 98.88 86 GLY A CA 1
ATOM 636 C C . GLY A 1 86 ? 4.723 7.457 -9.727 1 98.88 86 GLY A C 1
ATOM 637 O O . GLY A 1 86 ? 5.766 7.477 -10.391 1 98.88 86 GLY A O 1
ATOM 638 N N . TYR A 1 87 ? 4.586 8.312 -8.641 1 98.88 87 TYR A N 1
ATOM 639 C CA . TYR A 1 87 ? 5.66 9.18 -8.18 1 98.88 87 TYR A CA 1
ATOM 640 C C . TYR A 1 87 ? 6.668 8.414 -7.34 1 98.88 87 TYR A C 1
ATOM 642 O O . TYR A 1 87 ? 6.301 7.766 -6.355 1 98.88 87 TYR A O 1
ATOM 650 N N . THR A 1 88 ? 8 8.484 -7.711 1 98.62 88 THR A N 1
ATOM 651 C CA . THR A 1 88 ? 8.945 7.574 -7.07 1 98.62 88 THR A CA 1
ATOM 652 C C . THR A 1 88 ? 10.211 8.312 -6.66 1 98.62 88 THR A C 1
ATOM 654 O O . THR A 1 88 ? 11.133 7.715 -6.098 1 98.62 88 THR A O 1
ATOM 657 N N . GLU A 1 89 ? 10.258 9.617 -6.895 1 97.81 89 GLU A N 1
ATOM 658 C CA . GLU A 1 89 ? 11.445 10.398 -6.57 1 97.81 89 GLU A CA 1
ATOM 659 C C . GLU A 1 89 ? 11.094 11.578 -5.66 1 97.81 89 GLU A C 1
ATOM 661 O O . GLU A 1 89 ? 9.945 12.023 -5.625 1 97.81 89 GLU A O 1
ATOM 666 N N . TRP A 1 90 ? 12.102 12.117 -4.969 1 96.38 90 TRP A N 1
ATOM 667 C CA . TRP A 1 90 ? 11.883 13.18 -3.992 1 96.38 90 TRP A CA 1
ATOM 668 C C . TRP A 1 90 ? 11.242 14.398 -4.645 1 96.38 90 TRP A C 1
ATOM 670 O O . TRP A 1 90 ? 10.469 15.117 -4.008 1 96.38 90 TRP A O 1
ATOM 680 N N . GLY A 1 91 ? 11.5 14.594 -5.906 1 97 91 GLY A N 1
ATOM 681 C CA . GLY A 1 91 ? 11.047 15.781 -6.605 1 97 91 GLY A CA 1
ATOM 682 C C . GLY A 1 91 ? 10.234 15.469 -7.852 1 97 91 GLY A C 1
ATOM 683 O O . GLY A 1 91 ? 10.227 16.25 -8.805 1 97 91 GLY A O 1
ATOM 684 N N . SER A 1 92 ? 9.625 14.344 -7.84 1 97.5 92 SER A N 1
ATOM 685 C CA . SER A 1 92 ? 8.812 13.938 -8.984 1 97.5 92 SER A CA 1
ATOM 686 C C . SER A 1 92 ? 7.816 15.023 -9.367 1 97.5 92 SER A C 1
ATOM 688 O O . SER A 1 92 ? 7.09 15.539 -8.516 1 97.5 92 SER A O 1
ATOM 690 N N . LYS A 1 93 ? 7.754 15.375 -10.664 1 98.06 93 LYS A N 1
ATOM 691 C CA . LYS A 1 93 ? 6.777 16.328 -11.172 1 98.06 93 LYS A CA 1
ATOM 692 C C . LYS A 1 93 ? 5.742 15.641 -12.055 1 98.06 93 LYS A C 1
ATOM 694 O O . LYS A 1 93 ? 4.66 16.188 -12.297 1 98.06 93 LYS A O 1
ATOM 699 N N . THR A 1 94 ? 6.184 14.555 -12.586 1 98.38 94 THR A N 1
ATOM 700 C CA . THR A 1 94 ? 5.34 13.625 -13.328 1 98.38 94 THR A CA 1
ATOM 701 C C . THR A 1 94 ? 5.559 12.195 -12.844 1 98.38 94 THR A C 1
ATOM 703 O O . THR A 1 94 ? 6.633 11.859 -12.344 1 98.38 94 THR A O 1
ATOM 706 N N . PRO A 1 95 ? 4.562 11.375 -12.906 1 98.62 95 PRO A N 1
ATOM 707 C CA . PRO A 1 95 ? 4.781 9.984 -12.5 1 98.62 95 PRO A CA 1
ATOM 708 C C . PRO A 1 95 ? 5.867 9.289 -13.328 1 98.62 95 PRO A C 1
ATOM 710 O O . PRO A 1 95 ? 5.844 9.352 -14.555 1 98.62 95 PRO A O 1
ATOM 713 N N . GLU A 1 96 ? 6.805 8.68 -12.656 1 98.62 96 GLU A N 1
ATOM 714 C CA . GLU A 1 96 ? 7.836 7.902 -13.336 1 98.62 96 GLU A CA 1
ATOM 715 C C . GLU A 1 96 ? 7.301 6.547 -13.789 1 98.62 96 GLU A C 1
ATOM 717 O O . GLU A 1 96 ? 7.762 5.992 -14.789 1 98.62 96 GLU A O 1
ATOM 722 N N 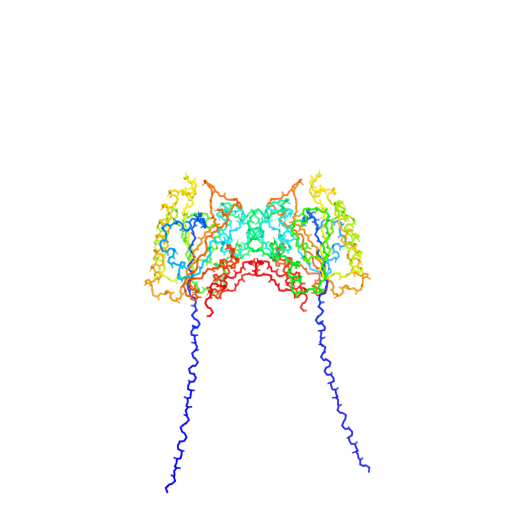. ILE A 1 97 ? 6.48 5.941 -13.008 1 98.69 97 ILE A N 1
ATOM 723 C CA . ILE A 1 97 ? 5.676 4.789 -13.398 1 98.69 97 ILE A CA 1
ATOM 724 C C . ILE A 1 97 ? 4.293 5.254 -13.852 1 98.69 97 ILE A C 1
ATOM 726 O O . ILE A 1 97 ? 3.643 6.047 -13.172 1 98.69 97 ILE A O 1
ATOM 730 N N . PRO A 1 98 ? 3.807 4.785 -15.008 1 98.56 98 PRO A N 1
ATOM 731 C CA . PRO A 1 98 ? 2.447 5.188 -15.383 1 98.56 98 PRO A CA 1
ATOM 732 C C . PRO A 1 98 ? 1.431 4.926 -14.273 1 98.56 98 PRO A C 1
ATOM 734 O O . PRO A 1 98 ? 1.373 3.818 -13.734 1 98.56 98 PRO A O 1
ATOM 737 N N . SER A 1 99 ? 0.644 5.965 -13.953 1 98.81 99 SER A N 1
ATOM 738 C CA . SER A 1 99 ? -0.37 5.809 -12.914 1 98.81 99 SER A CA 1
ATOM 739 C C . SER A 1 99 ? -1.345 4.688 -13.266 1 98.81 99 SER A C 1
ATOM 741 O O . SER A 1 99 ? -1.747 4.543 -14.422 1 98.81 99 SER A O 1
ATOM 743 N N . ALA A 1 100 ? -1.739 3.932 -12.297 1 98.44 100 ALA A N 1
ATOM 744 C CA . ALA A 1 100 ? -2.629 2.797 -12.523 1 98.44 100 ALA A CA 1
ATOM 745 C C . ALA A 1 100 ? -3.984 3.258 -13.047 1 98.44 100 ALA A C 1
ATOM 747 O O . ALA A 1 100 ? -4.645 2.537 -13.797 1 98.44 100 ALA A O 1
ATOM 748 N N . THR A 1 101 ? -4.418 4.371 -12.531 1 98.06 101 THR A N 1
ATOM 749 C CA . THR A 1 101 ? -5.633 5.047 -12.969 1 98.06 101 THR A CA 1
ATOM 750 C C . THR A 1 101 ? -5.398 6.551 -13.094 1 98.06 101 THR A C 1
ATOM 752 O O . THR A 1 101 ? -4.645 7.133 -12.312 1 98.06 101 THR A O 1
ATOM 755 N N . ILE A 1 102 ? -6.047 7.148 -14.062 1 98.44 102 ILE A N 1
ATOM 756 C CA . ILE A 1 102 ? -5.965 8.586 -14.289 1 98.44 102 ILE A CA 1
ATOM 757 C C . ILE A 1 102 ? -7.367 9.195 -14.281 1 98.44 102 ILE A C 1
ATOM 759 O O . ILE A 1 102 ? -8.258 8.719 -14.992 1 98.44 102 ILE A O 1
ATOM 763 N N . ASP A 1 103 ? -7.566 10.211 -13.469 1 98.19 103 ASP A N 1
ATOM 764 C CA . ASP A 1 103 ? -8.891 10.828 -13.391 1 98.19 103 ASP A CA 1
ATOM 765 C C . ASP A 1 103 ? -9.031 11.938 -14.43 1 98.19 103 ASP A C 1
ATOM 767 O O . ASP A 1 103 ? -8.164 12.109 -15.289 1 98.19 103 ASP A O 1
ATOM 771 N N . LYS A 1 104 ? -10.18 12.641 -14.445 1 97.88 104 LYS A N 1
ATOM 772 C CA . LYS A 1 104 ? -10.484 13.641 -15.461 1 97.88 104 LYS A CA 1
ATOM 773 C C . LYS A 1 104 ? -9.531 14.836 -15.359 1 97.88 104 LYS A C 1
ATOM 775 O O . LYS A 1 104 ? -9.477 15.664 -16.266 1 97.88 104 LYS A O 1
ATOM 780 N N . TYR A 1 105 ? -8.773 14.898 -14.273 1 98.12 105 TYR A N 1
ATOM 781 C CA . TYR A 1 105 ? -7.832 16 -14.094 1 98.12 105 TYR A CA 1
ATOM 782 C C . TYR A 1 105 ? -6.434 15.609 -14.547 1 98.12 105 TYR A C 1
ATOM 784 O O . TYR A 1 105 ? -5.5 16.406 -14.469 1 98.12 105 TYR A O 1
ATOM 792 N N . GLY A 1 106 ? -6.293 14.367 -14.953 1 98.44 106 GLY A N 1
ATOM 793 C CA . GLY A 1 106 ? -5.043 13.922 -15.555 1 98.44 106 GLY A CA 1
ATOM 794 C C . GLY A 1 106 ? -4.074 13.336 -14.547 1 98.44 106 GLY A C 1
ATOM 795 O O . GLY A 1 106 ? -2.896 13.141 -14.852 1 98.44 106 GLY A O 1
ATOM 796 N N . LEU A 1 107 ? -4.488 13.086 -13.375 1 98.81 107 LEU A N 1
ATOM 797 C CA . LEU A 1 107 ? -3.641 12.547 -12.32 1 98.81 107 LEU A CA 1
ATOM 798 C C . LEU A 1 107 ? -4.281 11.312 -11.688 1 98.81 107 LEU A C 1
ATOM 800 O O . LEU A 1 107 ? -5.461 11.039 -11.914 1 98.81 107 LEU A O 1
ATOM 804 N N . PHE A 1 108 ? -3.436 10.484 -11 1 98.88 108 PHE A N 1
ATOM 805 C CA . PHE A 1 108 ? -4.031 9.5 -10.102 1 98.88 108 PHE A CA 1
ATOM 806 C C . PHE A 1 108 ? -4.992 10.18 -9.125 1 98.88 108 PHE A C 1
ATOM 808 O O . PHE A 1 108 ? -4.684 11.234 -8.57 1 98.88 108 PHE A O 1
ATOM 815 N N . PRO A 1 109 ? -6.184 9.617 -8.906 1 98.88 109 PRO A N 1
ATOM 816 C CA . PRO A 1 109 ? -7.203 10.312 -8.117 1 98.88 109 PRO A CA 1
ATOM 817 C C . PRO A 1 109 ? -6.75 10.594 -6.684 1 98.88 109 PRO A C 1
ATOM 819 O O . PRO A 1 109 ? -6.148 9.727 -6.039 1 98.88 109 PRO A O 1
ATOM 822 N N . SER A 1 110 ? -7 11.766 -6.215 1 98.94 110 SER A N 1
ATOM 823 C CA . SER A 1 110 ? -6.715 12.18 -4.844 1 98.94 110 SER A CA 1
ATOM 824 C C . SER A 1 110 ? -8 12.516 -4.09 1 98.94 110 SER A C 1
ATOM 826 O O . SER A 1 110 ? -9.094 12.453 -4.656 1 98.94 110 SER A O 1
ATOM 828 N N . ILE A 1 111 ? -7.852 12.828 -2.846 1 98.94 111 ILE A N 1
ATOM 829 C CA . ILE A 1 111 ? -8.992 13.195 -2.012 1 98.94 111 ILE A CA 1
ATOM 830 C C . ILE A 1 111 ? -9.617 14.492 -2.535 1 98.94 111 ILE A C 1
ATOM 832 O O . ILE A 1 111 ? -10.828 14.688 -2.424 1 98.94 111 ILE A O 1
ATOM 836 N N . PHE A 1 112 ? -8.836 15.383 -3.197 1 98.94 112 PHE A N 1
ATOM 837 C CA . PHE A 1 112 ? -9.367 16.625 -3.742 1 98.94 112 PHE A CA 1
ATOM 838 C C . PHE A 1 112 ? -10.297 16.344 -4.918 1 98.94 112 PHE A C 1
ATOM 840 O O . PHE A 1 112 ? -11.414 16.859 -4.973 1 98.94 112 PHE A O 1
ATOM 847 N N . GLY A 1 113 ? -9.82 15.531 -5.844 1 98.88 113 GLY A N 1
ATOM 848 C CA . GLY A 1 113 ? -10.664 15.156 -6.969 1 98.88 113 GLY A CA 1
ATOM 849 C C . GLY A 1 113 ? -11.914 14.406 -6.551 1 98.88 113 GLY A C 1
ATOM 850 O O . GLY A 1 113 ? -13 14.656 -7.078 1 98.88 113 GLY A O 1
ATOM 851 N N . GLN A 1 114 ? -11.766 13.469 -5.641 1 98.81 114 GLN A N 1
ATOM 852 C CA . GLN A 1 114 ? -12.906 12.711 -5.164 1 98.81 114 GLN A CA 1
ATOM 853 C C . GLN A 1 114 ? -13.945 13.617 -4.508 1 98.81 114 GLN A C 1
ATOM 855 O O . GLN A 1 114 ? -15.148 13.445 -4.707 1 98.81 114 GLN A O 1
ATOM 860 N N . LEU A 1 115 ? -13.445 14.586 -3.635 1 98.88 115 LEU A N 1
ATOM 861 C CA . LEU A 1 115 ? -14.344 15.539 -2.994 1 98.88 115 LEU A CA 1
ATOM 862 C C . LEU A 1 115 ? -15.094 16.359 -4.035 1 98.88 115 LEU A C 1
ATOM 864 O O . LEU A 1 115 ? -16.328 16.469 -3.98 1 98.88 115 LEU A O 1
ATOM 868 N N . ARG A 1 116 ? -14.344 16.875 -5.008 1 98.88 116 ARG A N 1
ATOM 869 C CA . ARG A 1 116 ? -14.938 17.719 -6.047 1 98.88 116 ARG A CA 1
ATOM 870 C C . ARG A 1 116 ? -15.977 16.938 -6.844 1 98.88 116 ARG A C 1
ATOM 872 O O . ARG A 1 116 ? -17.062 17.453 -7.121 1 98.88 116 ARG A O 1
ATOM 879 N N . GLN A 1 117 ? -15.68 15.75 -7.195 1 98.5 117 GLN A N 1
ATOM 880 C CA . GLN A 1 117 ? -16.562 14.93 -8.016 1 98.5 117 GLN A CA 1
ATOM 881 C C . GLN A 1 117 ? -17.844 14.57 -7.266 1 98.5 117 GLN A C 1
ATOM 883 O O . GLN A 1 117 ? -18.938 14.578 -7.84 1 98.5 117 GLN A O 1
ATOM 888 N N . GLN A 1 118 ? -17.75 14.266 -6.027 1 98.56 118 GLN A N 1
ATOM 889 C CA . GLN A 1 118 ? -18.875 13.734 -5.277 1 98.56 118 GLN A CA 1
ATOM 890 C C . GLN A 1 118 ? -19.656 14.844 -4.594 1 98.56 118 GLN A C 1
ATOM 892 O O . GLN A 1 118 ? -20.859 14.703 -4.332 1 98.56 118 GLN A O 1
ATOM 897 N N . GLN A 1 119 ? -18.984 15.984 -4.246 1 98.56 119 GLN A N 1
ATOM 898 C CA . GLN A 1 119 ? -19.594 17.156 -3.619 1 98.56 119 GLN A CA 1
ATOM 899 C C . GLN A 1 119 ? -19.156 18.438 -4.316 1 98.56 119 GLN A C 1
ATOM 901 O O . GLN A 1 119 ? -18.359 19.219 -3.775 1 98.56 119 GLN A O 1
ATOM 906 N N . PRO A 1 120 ? -19.766 18.703 -5.418 1 98.19 120 PRO A N 1
ATOM 907 C CA . PRO A 1 120 ? -19.328 19.828 -6.254 1 98.19 120 PRO A CA 1
ATOM 908 C C . PRO A 1 120 ? -19.438 21.172 -5.547 1 98.19 120 PRO A C 1
ATOM 910 O O . PRO A 1 120 ? -18.75 22.125 -5.926 1 98.19 120 PRO A O 1
ATOM 913 N N . GLU A 1 121 ? -20.25 21.25 -4.508 1 98.25 121 GLU A N 1
ATOM 914 C CA . GLU A 1 121 ? -20.422 22.516 -3.803 1 98.25 121 GLU A CA 1
ATOM 915 C C . GLU A 1 121 ? -19.406 22.672 -2.682 1 98.25 121 GLU A C 1
ATOM 917 O O . GLU A 1 121 ? -19.281 23.734 -2.088 1 98.25 121 GLU A O 1
ATOM 922 N N . ALA A 1 122 ? -18.641 21.578 -2.41 1 98.62 122 ALA A N 1
ATOM 923 C CA . ALA A 1 122 ? -17.625 21.656 -1.364 1 98.62 122 ALA A CA 1
ATOM 924 C C . ALA A 1 122 ? -16.453 22.531 -1.8 1 98.62 122 ALA A C 1
ATOM 926 O O . ALA A 1 122 ? -16.094 22.562 -2.979 1 98.62 122 ALA A O 1
ATOM 927 N N . SER A 1 123 ? -15.906 23.234 -0.845 1 98.75 123 SER A N 1
ATOM 928 C CA . SER A 1 123 ? -14.758 24.094 -1.114 1 98.75 123 SER A CA 1
ATOM 929 C C . SER A 1 123 ? -13.469 23.484 -0.557 1 98.75 123 SER A C 1
ATOM 931 O O . SER A 1 123 ? -13.469 22.922 0.541 1 98.75 123 SER A O 1
ATOM 933 N N . SER A 1 124 ? -12.383 23.594 -1.385 1 98.94 124 SER A N 1
ATOM 934 C CA . SER A 1 124 ? -11.094 23.062 -0.95 1 98.94 124 SER A CA 1
ATOM 935 C C . SER A 1 124 ? -9.961 24.031 -1.247 1 98.94 124 SER A C 1
ATOM 937 O O . SER A 1 124 ? -10.078 24.859 -2.152 1 98.94 124 SER A O 1
ATOM 939 N N . VAL A 1 125 ? -8.922 23.953 -0.37 1 98.94 125 VAL A N 1
ATOM 940 C CA . VAL A 1 125 ? -7.758 24.812 -0.468 1 98.94 125 VAL A CA 1
ATOM 941 C C . VAL A 1 125 ? -6.484 24 -0.253 1 98.94 125 VAL A C 1
ATOM 943 O O . VAL A 1 125 ? -6.441 23.125 0.616 1 98.94 125 VAL A O 1
ATOM 946 N N . ALA A 1 126 ? -5.5 24.25 -1.098 1 99 126 ALA A N 1
ATOM 947 C CA . ALA A 1 126 ? -4.145 23.75 -0.873 1 99 126 ALA A CA 1
ATOM 948 C C . ALA A 1 126 ? -3.145 24.891 -0.77 1 99 126 ALA A C 1
ATOM 950 O O . ALA A 1 126 ? -3.043 25.719 -1.679 1 99 126 ALA A O 1
ATOM 951 N N . ILE A 1 127 ? -2.484 24.984 0.363 1 99 127 ILE A N 1
ATOM 952 C CA . ILE A 1 127 ? -1.419 25.953 0.613 1 99 127 ILE A CA 1
ATOM 953 C C . ILE A 1 127 ? -0.106 25.203 0.871 1 99 127 ILE A C 1
ATOM 955 O O . ILE A 1 127 ? -0.038 24.328 1.734 1 99 127 ILE A O 1
ATOM 959 N N . TYR A 1 128 ? 0.953 25.547 0.101 1 98.94 128 TYR A N 1
ATOM 960 C CA . TYR A 1 128 ? 2.186 24.797 0.281 1 98.94 128 TYR A CA 1
ATOM 961 C C . TYR A 1 128 ? 3.404 25.703 0.184 1 98.94 128 TYR A C 1
ATOM 963 O O . TYR A 1 128 ? 3.389 26.688 -0.543 1 98.94 128 TYR A O 1
ATOM 971 N N . SER A 1 129 ? 4.375 25.359 0.967 1 98.81 129 SER A N 1
ATOM 972 C CA . SER A 1 129 ? 5.625 26.109 1.012 1 98.81 129 SER A CA 1
ATOM 973 C C . SER A 1 129 ? 6.621 25.594 -0.018 1 98.81 129 SER A C 1
ATOM 975 O O . SER A 1 129 ? 7.328 26.375 -0.656 1 98.81 129 SER A O 1
ATOM 977 N N . TRP A 1 130 ? 6.723 24.312 -0.176 1 98.5 130 TRP A N 1
ATOM 978 C CA . TRP A 1 130 ? 7.617 23.672 -1.145 1 98.5 130 TRP A CA 1
ATOM 979 C C . TRP A 1 130 ? 6.922 23.5 -2.488 1 98.5 130 TRP A C 1
ATOM 981 O O . TRP A 1 130 ? 5.887 22.828 -2.574 1 98.5 130 TRP A O 1
ATOM 991 N N . SER A 1 131 ? 7.48 24.031 -3.521 1 98.19 131 SER A N 1
ATOM 992 C CA . SER A 1 131 ? 6.828 24.078 -4.828 1 98.19 131 SER A CA 1
ATOM 993 C C . SER A 1 131 ? 6.641 22.672 -5.398 1 98.19 131 SER A C 1
ATOM 995 O O . SER A 1 131 ? 5.852 22.484 -6.328 1 98.19 131 SER A O 1
ATOM 997 N N . GLY A 1 132 ? 7.371 21.672 -4.844 1 98.56 132 GLY A N 1
ATOM 998 C CA . GLY A 1 132 ? 7.258 20.297 -5.312 1 98.56 132 GLY A CA 1
ATOM 999 C C . GLY A 1 132 ? 5.895 19.688 -5.043 1 98.56 132 GLY A C 1
ATOM 1000 O O . GLY A 1 132 ? 5.559 18.641 -5.602 1 98.56 132 GLY A O 1
ATOM 1001 N N . ILE A 1 133 ? 5.043 20.375 -4.207 1 98.88 133 ILE A N 1
ATOM 1002 C CA . ILE A 1 133 ? 3.686 19.906 -3.93 1 98.88 133 ILE A CA 1
ATOM 1003 C C . ILE A 1 133 ? 2.805 20.141 -5.156 1 98.88 133 ILE A C 1
ATOM 1005 O O . ILE A 1 133 ? 1.921 19.328 -5.449 1 98.88 133 ILE A O 1
ATOM 1009 N N . GLY A 1 134 ? 2.988 21.188 -5.875 1 98.81 134 GLY A N 1
ATOM 1010 C CA . GLY A 1 134 ? 2.148 21.641 -6.973 1 98.81 134 GLY A CA 1
ATOM 1011 C C . GLY A 1 134 ? 1.842 20.547 -7.977 1 98.81 134 GLY A C 1
ATOM 1012 O O . GLY A 1 134 ? 0.675 20.266 -8.258 1 98.81 134 GLY A O 1
ATOM 1013 N N . PRO A 1 135 ? 2.863 19.844 -8.484 1 98.75 135 PRO A N 1
ATOM 1014 C CA . PRO A 1 135 ? 2.664 18.828 -9.523 1 98.75 135 PRO A CA 1
ATOM 1015 C C . PRO A 1 135 ? 1.854 17.641 -9.031 1 98.75 135 PRO A C 1
ATOM 1017 O O . PRO A 1 135 ? 1.414 16.812 -9.828 1 98.75 135 PRO A O 1
ATOM 1020 N N . LEU A 1 136 ? 1.636 17.516 -7.742 1 98.88 136 LEU A N 1
ATOM 1021 C CA . LEU A 1 136 ? 0.93 16.375 -7.172 1 98.88 136 LEU A CA 1
ATOM 1022 C C . LEU A 1 136 ? -0.561 16.672 -7.035 1 98.88 136 LEU A C 1
ATOM 1024 O O . LEU A 1 136 ? -1.343 15.789 -6.676 1 98.88 136 LEU A O 1
ATOM 1028 N N . LEU A 1 137 ? -0.981 17.938 -7.258 1 98.94 137 LEU A N 1
ATOM 1029 C CA . LEU A 1 137 ? -2.342 18.391 -6.969 1 98.94 137 LEU A CA 1
ATOM 1030 C C . LEU A 1 137 ? -3.188 18.406 -8.234 1 98.94 137 LEU A C 1
ATOM 1032 O O . LEU A 1 137 ? -2.717 18.828 -9.297 1 98.94 137 LEU A O 1
ATOM 1036 N N . GLU A 1 138 ? -4.406 17.938 -8.086 1 98.81 138 GLU A N 1
ATOM 1037 C CA . GLU A 1 138 ? -5.418 18.188 -9.109 1 98.81 138 GLU A CA 1
ATOM 1038 C C . GLU A 1 138 ? -5.898 19.641 -9.062 1 98.81 138 GLU A C 1
ATOM 1040 O O . GLU A 1 138 ? -7.012 19.906 -8.609 1 98.81 138 GLU A O 1
ATOM 1045 N N . LYS A 1 139 ? -5.211 20.516 -9.648 1 98.75 139 LYS A N 1
ATOM 1046 C CA . LYS A 1 139 ? -5.418 21.953 -9.461 1 98.75 139 LYS A CA 1
ATOM 1047 C C . LYS A 1 139 ? -6.812 22.375 -9.922 1 98.75 139 LYS A C 1
ATOM 1049 O O . LYS A 1 139 ? -7.449 23.219 -9.297 1 98.75 139 LYS A O 1
ATOM 1054 N N . GLU A 1 140 ? -7.359 21.719 -10.953 1 98.62 140 GLU A N 1
ATOM 1055 C CA . GLU A 1 140 ? -8.672 22.062 -11.469 1 98.62 140 GLU A CA 1
ATOM 1056 C C . GLU A 1 140 ? -9.781 21.625 -10.516 1 98.62 140 GLU A C 1
ATOM 1058 O O . GLU A 1 140 ? -10.922 22.094 -10.625 1 98.62 140 GLU A O 1
ATOM 1063 N N . ALA A 1 141 ? -9.453 20.734 -9.594 1 98.81 141 ALA A N 1
ATOM 1064 C CA . ALA A 1 141 ? -10.445 20.234 -8.641 1 98.81 141 ALA A CA 1
ATOM 1065 C C . ALA A 1 141 ? -10.43 21.062 -7.359 1 98.81 141 ALA A C 1
ATOM 1067 O O . ALA A 1 141 ? -11.297 20.891 -6.496 1 98.81 141 ALA A O 1
ATOM 1068 N N . ILE A 1 142 ? -9.461 21.922 -7.203 1 98.94 142 ILE A N 1
ATOM 1069 C CA . ILE A 1 142 ? -9.242 22.656 -5.953 1 98.94 142 ILE A CA 1
ATOM 1070 C C . ILE A 1 142 ? -9.602 24.125 -6.145 1 98.94 142 ILE A C 1
ATOM 1072 O O . ILE A 1 142 ? -9.18 24.75 -7.113 1 98.94 142 ILE A O 1
ATOM 1076 N N . ASP A 1 143 ? -10.32 24.688 -5.242 1 98.94 143 ASP A N 1
ATOM 1077 C CA . ASP A 1 143 ? -10.82 26.062 -5.383 1 98.94 143 ASP A CA 1
ATOM 1078 C C . ASP A 1 143 ? -9.68 27.078 -5.289 1 98.94 143 ASP A C 1
ATOM 1080 O O . ASP A 1 143 ? -9.664 28.062 -6.016 1 98.94 143 ASP A O 1
ATOM 1084 N N . GLN A 1 144 ? -8.789 26.844 -4.328 1 98.88 144 GLN A N 1
ATOM 1085 C CA . GLN A 1 144 ? -7.633 27.719 -4.168 1 98.88 144 GLN A CA 1
ATOM 1086 C C . GLN A 1 144 ? -6.348 26.922 -4.031 1 98.88 144 GLN A C 1
ATOM 1088 O O . GLN A 1 144 ? -6.23 26.062 -3.148 1 98.88 144 GLN A O 1
ATOM 1093 N N . VAL A 1 145 ? -5.457 27.141 -4.941 1 98.94 145 VAL A N 1
ATOM 1094 C CA . VAL A 1 145 ? -4.117 26.562 -4.879 1 98.94 145 VAL A CA 1
ATOM 1095 C C . VAL A 1 145 ? -3.09 27.688 -4.699 1 98.94 145 VAL A C 1
ATOM 1097 O O . VAL A 1 145 ? -2.938 28.547 -5.566 1 98.94 145 VAL A O 1
ATOM 1100 N N . ILE A 1 146 ? -2.332 27.6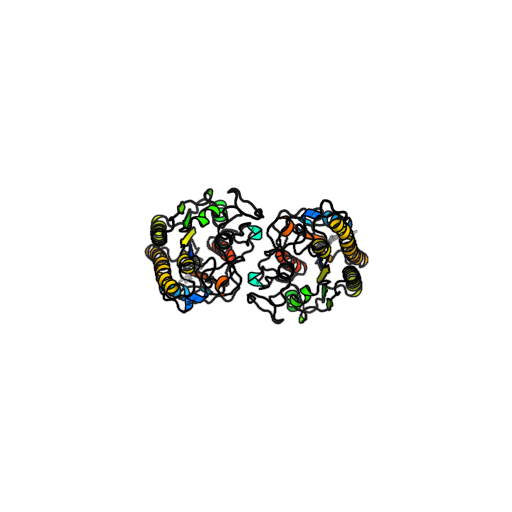41 -3.562 1 98.88 146 ILE A N 1
ATOM 1101 C CA . ILE A 1 146 ? -1.493 28.781 -3.184 1 98.88 146 ILE A CA 1
ATOM 1102 C C . ILE A 1 146 ? -0.07 28.297 -2.908 1 98.88 146 ILE A C 1
ATOM 1104 O O . ILE A 1 146 ? 0.157 27.5 -1.991 1 98.88 146 ILE A O 1
ATOM 1108 N N . ASP A 1 147 ? 0.853 28.781 -3.695 1 98.75 147 ASP A N 1
ATOM 1109 C CA . ASP A 1 147 ? 2.275 28.531 -3.49 1 98.75 147 ASP A CA 1
ATOM 1110 C C . ASP A 1 147 ? 2.898 29.594 -2.59 1 98.75 147 ASP A C 1
ATOM 1112 O O . ASP A 1 147 ? 2.99 30.766 -2.971 1 98.75 147 ASP A O 1
ATOM 1116 N N . GLY A 1 148 ? 3.35 29.219 -1.455 1 98.62 148 GLY A N 1
ATOM 1117 C CA . GLY A 1 148 ? 3.916 30.141 -0.481 1 98.62 148 GLY A CA 1
ATOM 1118 C C . GLY A 1 148 ? 5.379 30.453 -0.735 1 98.62 148 GLY A C 1
ATOM 1119 O O . GLY A 1 148 ? 5.965 31.297 -0.059 1 98.62 148 GLY A O 1
ATOM 1120 N N . GLU A 1 149 ? 5.992 29.766 -1.662 1 97.81 149 GLU A N 1
ATOM 1121 C CA . GLU A 1 149 ? 7.336 30.047 -2.156 1 97.81 149 GLU A CA 1
ATOM 1122 C C . GLU A 1 149 ? 8.367 29.953 -1.033 1 97.81 149 GLU A C 1
ATOM 1124 O O . GLU A 1 149 ? 9.188 30.859 -0.864 1 97.81 149 GLU A O 1
ATOM 1129 N N . GLY A 1 150 ? 8.219 29.016 -0.279 1 97.94 150 GLY A N 1
ATOM 1130 C CA . GLY A 1 150 ? 9.234 28.734 0.726 1 97.94 150 GLY A CA 1
ATOM 1131 C C . GLY A 1 150 ? 8.984 29.453 2.041 1 97.94 150 GLY A C 1
ATOM 1132 O O . GLY A 1 150 ? 9.812 29.406 2.949 1 97.94 150 GLY A O 1
ATOM 1133 N N . LYS A 1 151 ? 7.809 30.109 2.236 1 98.69 151 LYS A N 1
ATOM 1134 C CA . LYS A 1 151 ? 7.547 30.922 3.424 1 98.69 151 LYS A CA 1
ATOM 1135 C C . LYS A 1 151 ? 6.551 30.234 4.352 1 98.69 151 LYS A C 1
ATOM 1137 O O . LYS A 1 151 ? 5.352 30.5 4.293 1 98.69 151 LYS A O 1
ATOM 1142 N N . ASP A 1 152 ? 7.098 29.438 5.234 1 98.88 152 ASP A N 1
ATOM 1143 C CA . ASP A 1 152 ? 6.277 28.609 6.113 1 98.88 152 ASP A CA 1
ATOM 1144 C C . ASP A 1 152 ? 5.379 29.469 6.996 1 98.88 152 ASP A C 1
ATOM 1146 O O . ASP A 1 152 ? 4.188 29.188 7.148 1 98.88 152 ASP A O 1
ATOM 1150 N N . ASP A 1 153 ? 5.957 30.562 7.566 1 98.88 153 ASP A N 1
ATOM 1151 C CA . ASP A 1 153 ? 5.168 31.406 8.445 1 98.88 153 ASP A CA 1
ATOM 1152 C C . ASP A 1 153 ? 4.023 32.062 7.684 1 98.88 153 ASP A C 1
ATOM 1154 O O . ASP A 1 153 ? 2.902 32.156 8.188 1 98.88 153 ASP A O 1
ATOM 1158 N N . TRP A 1 154 ? 4.328 32.5 6.531 1 98.88 154 TRP A N 1
ATOM 1159 C CA . TRP A 1 154 ? 3.299 33.094 5.691 1 98.88 154 TRP A CA 1
ATOM 1160 C C . TRP A 1 154 ? 2.205 32.094 5.359 1 98.88 154 TRP A C 1
ATOM 1162 O O . TRP A 1 154 ? 1.018 32.438 5.391 1 98.88 154 TRP A O 1
ATOM 1172 N N . CYS A 1 155 ? 2.58 30.859 5.035 1 98.94 155 CYS A N 1
ATOM 1173 C CA . CYS A 1 155 ? 1.613 29.812 4.746 1 98.94 155 CYS A CA 1
ATOM 1174 C C . CYS A 1 155 ? 0.684 29.578 5.93 1 98.94 155 CYS A C 1
ATOM 1176 O O . CYS A 1 155 ? -0.525 29.422 5.754 1 98.94 155 CYS A O 1
ATOM 1178 N N . ALA A 1 156 ? 1.246 29.531 7.148 1 98.94 156 ALA A N 1
ATOM 1179 C CA . ALA A 1 156 ? 0.437 29.328 8.344 1 98.94 156 ALA A CA 1
ATOM 1180 C C . ALA A 1 156 ? -0.559 30.469 8.531 1 98.94 156 ALA A C 1
ATOM 1182 O O . ALA A 1 156 ? -1.737 30.234 8.812 1 98.94 156 ALA A O 1
ATOM 1183 N N . GLU A 1 157 ? -0.086 31.703 8.367 1 98.88 157 GLU A N 1
ATOM 1184 C CA . GLU A 1 157 ? -0.947 32.875 8.5 1 98.88 157 GLU A CA 1
ATOM 1185 C C . GLU A 1 157 ? -2.055 32.875 7.449 1 98.88 157 GLU A C 1
ATOM 1187 O O . GLU A 1 157 ? -3.207 33.188 7.75 1 98.88 157 GLU A O 1
ATOM 1192 N N . LYS A 1 158 ? -1.643 32.531 6.262 1 98.94 158 LYS A N 1
ATOM 1193 C CA . LYS A 1 158 ? -2.605 32.469 5.164 1 98.94 158 LYS A CA 1
ATOM 1194 C C . LYS A 1 158 ? -3.666 31.391 5.422 1 98.94 158 LYS A C 1
ATOM 1196 O O . LYS A 1 158 ? -4.855 31.625 5.191 1 98.94 158 LYS A O 1
ATOM 1201 N N . ALA A 1 159 ? -3.227 30.234 5.867 1 98.94 159 ALA A N 1
ATOM 1202 C CA . ALA A 1 159 ? -4.156 29.156 6.195 1 98.94 159 ALA A CA 1
ATOM 1203 C C . ALA A 1 159 ? -5.16 29.609 7.254 1 98.94 159 ALA A C 1
ATOM 1205 O O . ALA A 1 159 ? -6.367 29.406 7.102 1 98.94 159 ALA A O 1
ATOM 1206 N N . ALA A 1 160 ? -4.684 30.234 8.328 1 98.94 160 ALA A N 1
ATOM 1207 C CA . ALA A 1 160 ? -5.543 30.719 9.398 1 98.94 160 ALA A CA 1
ATOM 1208 C C . ALA A 1 160 ? -6.555 31.734 8.883 1 98.94 160 ALA A C 1
ATOM 1210 O O . ALA A 1 160 ? -7.742 31.656 9.195 1 98.94 160 ALA A O 1
ATOM 1211 N N . SER A 1 161 ? -6.066 32.625 8.062 1 98.81 161 SER A N 1
ATOM 1212 C CA . SER A 1 161 ? -6.922 33.688 7.527 1 98.81 161 SER A CA 1
ATOM 1213 C C . SER A 1 161 ? -7.996 33.125 6.609 1 98.81 161 SER A C 1
ATOM 1215 O O . SER A 1 161 ? -9.156 33.5 6.684 1 98.81 161 SER A O 1
ATOM 1217 N N . ILE A 1 162 ? -7.594 32.188 5.762 1 98.88 162 ILE A N 1
ATOM 1218 C CA . ILE A 1 162 ? -8.531 31.594 4.812 1 98.88 162 ILE A CA 1
ATOM 1219 C C . ILE A 1 162 ? -9.578 30.781 5.566 1 98.88 162 ILE A C 1
ATOM 1221 O O . ILE A 1 162 ? -10.766 30.797 5.211 1 98.88 162 ILE A O 1
ATOM 1225 N N . PHE A 1 163 ? -9.141 30.078 6.57 1 98.81 163 PHE A N 1
ATOM 1226 C CA . PHE A 1 163 ? -10.125 29.297 7.309 1 98.81 163 PHE A CA 1
ATOM 1227 C C . PHE A 1 163 ? -11.172 30.203 7.941 1 98.81 163 PHE A C 1
ATOM 1229 O O . PHE A 1 163 ? -12.367 29.891 7.906 1 98.81 163 PHE A O 1
ATOM 1236 N N . LYS A 1 164 ? -10.781 31.328 8.523 1 98.25 164 LYS A N 1
ATOM 1237 C CA . LYS A 1 164 ? -11.703 32.25 9.172 1 98.25 164 LYS A CA 1
ATOM 1238 C C . LYS A 1 164 ? -12.656 32.875 8.156 1 98.25 164 LYS A C 1
ATOM 1240 O O . LYS A 1 164 ? -13.844 33.062 8.445 1 98.25 164 LYS A O 1
ATOM 1245 N N . ALA A 1 165 ? -12.156 33.094 7.035 1 98.31 165 ALA A N 1
ATOM 1246 C CA . ALA A 1 165 ? -12.922 33.844 6.051 1 98.31 165 ALA A CA 1
ATOM 1247 C C . ALA A 1 165 ? -13.797 32.938 5.207 1 98.31 165 ALA A C 1
ATOM 1249 O O . ALA A 1 165 ? -14.977 33.219 4.98 1 98.31 165 ALA A O 1
ATOM 1250 N N . ASP A 1 166 ? -13.195 31.75 4.742 1 98.38 166 ASP A N 1
ATOM 1251 C CA . ASP A 1 166 ? -13.828 30.969 3.682 1 98.38 166 ASP A CA 1
ATOM 1252 C C . ASP A 1 166 ? -14.352 29.641 4.215 1 98.38 166 ASP A C 1
ATOM 1254 O O . ASP A 1 166 ? -15.18 29 3.578 1 98.38 166 ASP A O 1
ATOM 1258 N N . GLN A 1 167 ? -13.805 29.172 5.312 1 98.38 167 GLN A N 1
ATOM 1259 C CA . GLN A 1 167 ? -14.234 27.938 5.977 1 98.38 167 GLN A CA 1
ATOM 1260 C C . GLN A 1 167 ? -14.305 26.781 4.988 1 98.38 167 GLN A C 1
ATOM 1262 O O . GLN A 1 167 ? -15.352 26.141 4.844 1 98.38 167 GLN A O 1
ATOM 1267 N N . PRO A 1 168 ? -13.18 26.516 4.293 1 98.88 168 PRO A N 1
ATOM 1268 C CA . PRO A 1 168 ? -13.211 25.422 3.326 1 98.88 168 PRO A CA 1
ATOM 1269 C C . PRO A 1 168 ? -13.531 24.062 3.977 1 98.88 168 PRO A C 1
ATOM 1271 O O . PRO A 1 168 ? -13.234 23.859 5.156 1 98.88 168 PRO A O 1
ATOM 1274 N N . ASN A 1 169 ? -14.164 23.172 3.182 1 98.88 169 ASN A N 1
ATOM 1275 C CA . ASN A 1 169 ? -14.453 21.812 3.646 1 98.88 169 ASN A CA 1
ATOM 1276 C C . ASN A 1 169 ? -13.172 20.984 3.781 1 98.88 169 ASN A C 1
ATOM 1278 O O . ASN A 1 169 ? -13.062 20.141 4.676 1 98.88 169 ASN A O 1
ATOM 1282 N N . LEU A 1 170 ? -12.211 21.219 2.914 1 98.94 170 LEU A N 1
ATOM 1283 C CA . LEU A 1 170 ? -10.914 20.547 2.951 1 98.94 170 LEU A CA 1
ATOM 1284 C C . LEU A 1 170 ? -9.781 21.547 2.727 1 98.94 170 LEU A C 1
ATOM 1286 O O . LEU A 1 170 ? -9.789 22.297 1.75 1 98.94 170 LEU A O 1
ATOM 1290 N N . MET A 1 171 ? -8.844 21.562 3.674 1 99 171 MET A N 1
ATOM 1291 C CA . MET A 1 171 ? -7.641 22.391 3.553 1 99 171 MET A CA 1
ATOM 1292 C C . MET A 1 171 ? -6.387 21.562 3.814 1 99 171 MET A C 1
ATOM 1294 O O . MET A 1 171 ? -6.297 20.859 4.828 1 99 171 MET A O 1
ATOM 1298 N N . PHE A 1 172 ? -5.535 21.594 2.838 1 99 172 PHE A N 1
ATOM 1299 C CA . PHE A 1 172 ? -4.199 21.031 2.998 1 99 172 PHE A CA 1
ATOM 1300 C C . PHE A 1 172 ? -3.156 22.125 3.123 1 99 172 PHE A C 1
ATOM 1302 O O . PHE A 1 172 ? -3.064 23 2.26 1 99 172 PHE A O 1
ATOM 1309 N N . VAL A 1 173 ? -2.398 22.078 4.223 1 99 173 VAL A N 1
ATOM 1310 C CA . VAL A 1 173 ? -1.32 23.031 4.465 1 99 173 VAL A CA 1
ATOM 1311 C C . VAL A 1 173 ? 0.007 22.297 4.602 1 99 173 VAL A C 1
ATOM 1313 O O . VAL A 1 173 ? 0.159 21.438 5.48 1 99 173 VAL A O 1
ATOM 1316 N N . HIS A 1 174 ? 0.942 22.625 3.754 1 98.94 174 HIS A N 1
ATOM 1317 C CA . HIS A 1 174 ? 2.277 22.031 3.766 1 98.94 174 HIS A CA 1
ATOM 1318 C C . HIS A 1 174 ? 3.312 23.031 4.281 1 98.94 174 HIS A C 1
ATOM 1320 O O . HIS A 1 174 ? 3.348 24.172 3.84 1 98.94 174 HIS A O 1
ATOM 1326 N N . PHE A 1 175 ? 4.102 22.609 5.238 1 98.94 175 PHE A N 1
ATOM 1327 C CA . PHE A 1 175 ? 5.27 23.344 5.691 1 98.94 175 PHE A CA 1
ATOM 1328 C C . PHE A 1 175 ? 6.555 22.656 5.246 1 98.94 175 PHE A C 1
ATOM 1330 O O . PHE A 1 175 ? 6.688 21.438 5.379 1 98.94 175 PHE A O 1
ATOM 1337 N N . ASP A 1 176 ? 7.484 23.406 4.777 1 98.56 176 ASP A N 1
ATOM 1338 C CA . ASP A 1 176 ? 8.75 22.891 4.266 1 98.56 176 ASP A CA 1
ATOM 1339 C C . ASP A 1 176 ? 9.68 22.469 5.406 1 98.56 176 ASP A C 1
ATOM 1341 O O . ASP A 1 176 ? 10.555 21.641 5.223 1 98.56 176 ASP A O 1
ATOM 1345 N N . GLN A 1 177 ? 9.516 23.094 6.5 1 97.75 177 GLN A N 1
ATOM 1346 C CA . GLN A 1 177 ? 10.328 22.781 7.668 1 97.75 177 GLN A CA 1
ATOM 1347 C C . GLN A 1 177 ? 9.656 21.75 8.555 1 97.75 177 GLN A C 1
ATOM 1349 O O . GLN A 1 177 ? 8.422 21.656 8.578 1 97.75 177 GLN A O 1
ATOM 1354 N N . PRO A 1 178 ? 10.484 20.828 9.258 1 98.44 178 PRO A N 1
ATOM 1355 C CA . PRO A 1 178 ? 11.883 21.094 9.617 1 98.44 178 PRO A CA 1
ATOM 1356 C C . PRO A 1 178 ? 12.867 20.469 8.633 1 98.44 178 PRO A C 1
ATOM 1358 O O . PRO A 1 178 ? 14.062 20.375 8.93 1 98.44 178 PRO A O 1
ATOM 1361 N N . ASP A 1 179 ? 12.5 20.062 7.496 1 98.75 179 ASP A N 1
ATOM 1362 C CA . ASP A 1 179 ? 13.352 19.312 6.578 1 98.75 179 ASP A CA 1
ATOM 1363 C C . ASP A 1 179 ? 14.578 20.109 6.168 1 98.75 179 ASP A C 1
ATOM 1365 O O . ASP A 1 179 ? 15.68 19.578 6.062 1 98.75 179 ASP A O 1
ATOM 1369 N N . GLY A 1 180 ? 14.367 21.391 5.906 1 98.31 180 GLY A N 1
ATOM 1370 C CA . GLY A 1 180 ? 15.477 22.25 5.527 1 98.31 180 GLY A CA 1
ATOM 1371 C C . GLY A 1 180 ? 16.594 22.266 6.543 1 98.31 180 GLY A C 1
ATOM 1372 O O . GLY A 1 180 ? 17.766 22.141 6.18 1 98.31 180 GLY A O 1
ATOM 1373 N N . VAL A 1 181 ? 16.234 22.422 7.816 1 98.62 181 VAL A N 1
ATOM 1374 C CA . VAL A 1 181 ? 17.25 22.375 8.875 1 98.62 181 VAL A CA 1
ATOM 1375 C C . VAL A 1 181 ? 17.906 21 8.891 1 98.62 181 VAL A C 1
ATOM 1377 O O . VAL A 1 181 ? 19.125 20.891 9.039 1 98.62 181 VAL A O 1
ATOM 1380 N N . GLY A 1 182 ? 17.094 19.938 8.734 1 98.69 182 GLY A N 1
ATOM 1381 C CA . GLY A 1 182 ? 17.641 18.594 8.664 1 98.69 182 GLY A CA 1
ATOM 1382 C C . GLY A 1 182 ? 18.703 18.422 7.602 1 98.69 182 GLY A C 1
ATOM 1383 O O . GLY A 1 182 ? 19.766 17.859 7.863 1 98.69 182 GLY A O 1
ATOM 1384 N N . HIS A 1 183 ? 18.469 18.984 6.438 1 98.56 183 HIS A N 1
ATOM 1385 C CA . HIS A 1 183 ? 19.406 18.859 5.324 1 98.56 183 HIS A CA 1
ATOM 1386 C C . HIS A 1 183 ? 20.641 19.734 5.547 1 98.56 183 HIS A C 1
ATOM 1388 O O . HIS A 1 183 ? 21.75 19.344 5.203 1 98.56 183 HIS A O 1
ATOM 1394 N N . ASN A 1 184 ? 20.484 20.906 6.047 1 98.56 184 ASN A N 1
ATOM 1395 C CA . ASN A 1 184 ? 21.562 21.891 6.137 1 98.56 184 ASN A CA 1
ATOM 1396 C C . ASN A 1 184 ? 22.469 21.641 7.336 1 98.56 184 ASN A C 1
ATOM 1398 O O . ASN A 1 184 ? 23.688 21.797 7.246 1 98.56 184 ASN A O 1
ATOM 1402 N N . ILE A 1 185 ? 21.812 21.266 8.492 1 98.69 185 ILE A N 1
ATOM 1403 C CA . ILE A 1 185 ? 22.562 21.141 9.742 1 98.69 185 ILE A CA 1
ATOM 1404 C C . ILE A 1 185 ? 22.531 19.688 10.203 1 98.69 185 ILE A C 1
ATOM 1406 O O . ILE A 1 185 ? 23.562 19.141 10.617 1 98.69 185 ILE A O 1
ATOM 1410 N N . GLY A 1 186 ? 21.375 19.094 10.125 1 98.75 186 GLY A N 1
ATOM 1411 C CA . GLY A 1 186 ? 21.203 17.719 10.555 1 98.75 186 GLY A CA 1
ATOM 1412 C C . GLY A 1 186 ? 19.875 17.469 11.242 1 98.75 186 GLY A C 1
ATOM 1413 O O . GLY A 1 186 ? 19.391 18.328 11.992 1 98.75 186 GLY A O 1
ATOM 1414 N N . HIS A 1 187 ? 19.312 16.344 11.008 1 98.69 187 HIS A N 1
ATOM 1415 C CA . HIS A 1 187 ? 18.141 15.891 11.758 1 98.69 187 HIS A CA 1
ATOM 1416 C C . HIS A 1 187 ? 18.531 15.523 13.188 1 98.69 187 HIS A C 1
ATOM 1418 O O . HIS A 1 187 ? 19.672 15.148 13.461 1 98.69 187 HIS A O 1
ATOM 1424 N N . ASP A 1 188 ? 17.562 15.688 14.125 1 98.44 188 ASP A N 1
ATOM 1425 C CA . ASP A 1 188 ? 17.766 15.305 15.516 1 98.44 188 ASP A CA 1
ATOM 1426 C C . ASP A 1 188 ? 18.906 16.094 16.141 1 98.44 188 ASP A C 1
ATOM 1428 O O . ASP A 1 188 ? 19.703 15.547 16.906 1 98.44 188 ASP A O 1
ATOM 1432 N N . THR A 1 189 ? 19.172 17.297 15.75 1 98.69 189 THR A N 1
ATOM 1433 C CA . THR A 1 189 ? 20.141 18.219 16.328 1 98.69 189 THR A CA 1
ATOM 1434 C C . THR A 1 189 ? 19.438 19.312 17.141 1 98.69 189 THR A C 1
ATOM 1436 O O . THR A 1 189 ? 18.234 19.5 17.016 1 98.69 189 THR A O 1
ATOM 1439 N N . PRO A 1 190 ? 20.188 20.016 17.984 1 98.62 190 PRO A N 1
ATOM 1440 C CA . PRO A 1 190 ? 19.578 21.141 18.719 1 98.62 190 PRO A CA 1
ATOM 1441 C C . PRO A 1 190 ? 18.906 22.141 17.781 1 98.62 190 PRO A C 1
ATOM 1443 O O . PRO A 1 190 ? 17.844 22.688 18.125 1 98.62 190 PRO A O 1
ATOM 1446 N N . GLU A 1 191 ? 19.516 22.406 16.625 1 98.81 191 GLU A N 1
ATOM 1447 C CA . GLU A 1 191 ? 18.938 23.344 15.664 1 98.81 191 GLU A CA 1
ATOM 1448 C C . GLU A 1 191 ? 17.625 22.797 15.094 1 98.81 191 GLU A C 1
ATOM 1450 O O . GLU A 1 191 ? 16.688 23.562 14.852 1 98.81 191 GLU A O 1
ATOM 1455 N N . TYR A 1 192 ? 17.625 21.484 14.859 1 98.81 192 TYR A N 1
ATOM 1456 C CA . TYR A 1 192 ? 16.406 20.812 14.43 1 98.81 192 TYR A CA 1
ATOM 1457 C C . TYR A 1 192 ? 15.289 21 15.461 1 98.81 192 TYR A C 1
ATOM 1459 O O . TYR A 1 192 ? 14.172 21.375 15.109 1 98.81 192 TYR A O 1
ATOM 1467 N N . TYR A 1 193 ? 15.562 20.875 16.719 1 98.88 193 TYR A N 1
ATOM 1468 C CA . TYR A 1 193 ? 14.57 20.984 17.781 1 98.88 193 TYR A CA 1
ATOM 1469 C C . TYR A 1 193 ? 14.148 22.438 17.969 1 98.88 193 TYR A C 1
ATOM 1471 O O . TYR A 1 193 ? 13 22.719 18.328 1 98.88 193 TYR A O 1
ATOM 1479 N N . GLU A 1 194 ? 15.086 23.375 17.734 1 98.81 194 GLU A N 1
ATOM 1480 C CA . GLU A 1 194 ? 14.688 24.781 17.75 1 98.81 194 GLU A CA 1
ATOM 1481 C C . GLU A 1 194 ? 13.672 25.078 16.641 1 98.81 194 GLU A C 1
ATOM 1483 O O . GLU A 1 194 ? 12.703 25.797 16.859 1 98.81 194 GLU A O 1
ATOM 1488 N N . GLU A 1 195 ? 13.875 24.484 15.461 1 98.81 195 GLU A N 1
ATOM 1489 C CA . GLU A 1 195 ? 12.938 24.656 14.359 1 98.81 195 GLU A CA 1
ATOM 1490 C C . GLU A 1 195 ? 11.578 24.047 14.688 1 98.81 195 GLU A C 1
ATOM 1492 O O . GLU A 1 195 ? 10.539 24.547 14.234 1 98.81 195 GLU A O 1
ATOM 1497 N N . LEU A 1 196 ? 11.531 23 15.523 1 98.94 196 LEU A N 1
ATOM 1498 C CA . LEU A 1 196 ? 10.273 22.359 15.883 1 98.94 196 LEU A CA 1
ATOM 1499 C C . LEU A 1 196 ? 9.398 23.312 16.703 1 98.94 196 LEU A C 1
ATOM 1501 O O . LEU A 1 196 ? 8.172 23.219 16.672 1 98.94 196 LEU A O 1
ATOM 1505 N N . LYS A 1 197 ? 9.992 24.281 17.422 1 98.94 197 LYS A N 1
ATOM 1506 C CA . LYS A 1 197 ? 9.211 25.312 18.109 1 98.94 197 LYS A CA 1
ATOM 1507 C C . LYS A 1 197 ? 8.445 26.188 17.109 1 98.94 197 LYS A C 1
ATOM 1509 O O . LYS A 1 197 ? 7.297 26.547 17.359 1 98.94 197 LYS A O 1
ATOM 1514 N N . ASN A 1 198 ? 9.141 26.484 16.016 1 98.88 198 ASN A N 1
ATOM 1515 C CA . ASN A 1 198 ? 8.477 27.25 14.969 1 98.88 198 ASN A CA 1
ATOM 1516 C C . ASN A 1 198 ? 7.359 26.453 14.297 1 98.88 198 ASN A C 1
ATOM 1518 O O . ASN A 1 198 ? 6.289 27 14.031 1 98.88 198 ASN A O 1
ATOM 1522 N N . VAL A 1 199 ? 7.641 25.172 14.039 1 98.94 199 VAL A N 1
ATOM 1523 C CA . VAL A 1 199 ? 6.613 24.297 13.492 1 98.94 199 VAL A CA 1
ATOM 1524 C C . VAL A 1 199 ? 5.398 24.281 14.414 1 98.94 199 VAL A C 1
ATOM 1526 O O . VAL A 1 199 ? 4.262 24.391 13.953 1 98.94 199 VAL A O 1
ATOM 1529 N N . ASP A 1 200 ? 5.676 24.156 15.695 1 98.94 200 ASP A N 1
ATOM 1530 C CA . ASP A 1 200 ? 4.605 24.109 16.688 1 98.94 200 ASP A CA 1
ATOM 1531 C C . ASP A 1 200 ? 3.795 25.406 16.672 1 98.94 200 ASP A C 1
ATOM 1533 O O . ASP A 1 200 ? 2.566 25.375 16.781 1 98.94 200 ASP A O 1
ATOM 1537 N N . ARG A 1 201 ? 4.484 26.547 16.609 1 98.88 201 ARG A N 1
ATOM 1538 C CA . ARG A 1 201 ? 3.803 27.844 16.547 1 98.88 201 ARG A CA 1
ATOM 1539 C C . ARG A 1 201 ? 2.881 27.922 15.336 1 98.88 201 ARG A C 1
ATOM 1541 O O . ARG A 1 201 ? 1.761 28.422 15.43 1 98.88 201 ARG A O 1
ATOM 1548 N N . ARG A 1 202 ? 3.305 27.422 14.172 1 98.94 202 ARG A N 1
ATOM 1549 C CA . ARG A 1 202 ? 2.502 27.422 12.953 1 98.94 202 ARG A CA 1
ATOM 1550 C C . ARG A 1 202 ? 1.261 26.562 13.117 1 98.94 202 ARG A C 1
ATOM 1552 O O . ARG A 1 202 ? 0.161 26.953 12.727 1 98.94 202 ARG A O 1
ATOM 1559 N N . ILE A 1 203 ? 1.453 25.375 13.727 1 98.94 203 ILE A N 1
ATOM 1560 C CA . ILE A 1 203 ? 0.326 24.484 14.016 1 98.94 203 ILE A CA 1
ATOM 1561 C C . ILE A 1 203 ? -0.664 25.203 14.938 1 98.94 203 ILE A C 1
ATOM 1563 O O . ILE A 1 203 ? -1.873 25.188 14.688 1 98.94 203 ILE A O 1
ATOM 1567 N N . GLY A 1 204 ? -0.171 25.859 15.977 1 98.94 204 GLY A N 1
ATOM 1568 C CA . GLY A 1 204 ? -1.003 26.578 16.922 1 98.94 204 GLY A CA 1
ATOM 1569 C C . GLY A 1 204 ? -1.82 27.688 16.297 1 98.94 204 GLY A C 1
ATOM 1570 O O . GLY A 1 204 ? -2.975 27.906 16.672 1 98.94 204 GLY A O 1
ATOM 1571 N N . LEU A 1 205 ? -1.204 28.406 15.367 1 98.88 205 LEU A N 1
ATOM 1572 C CA . LEU A 1 205 ? -1.892 29.484 14.68 1 98.88 205 LEU A CA 1
ATOM 1573 C C . LEU A 1 205 ? -3.137 28.984 13.961 1 98.88 205 LEU A C 1
ATOM 1575 O O . LEU A 1 205 ? -4.195 29.609 14.031 1 98.88 205 LEU A O 1
ATOM 1579 N N . ILE A 1 206 ? -3.031 27.844 13.281 1 98.94 206 ILE A N 1
ATOM 1580 C CA . ILE A 1 206 ? -4.148 27.266 12.547 1 98.94 206 ILE A CA 1
ATOM 1581 C C . ILE A 1 206 ? -5.18 26.719 13.531 1 98.94 206 ILE A C 1
ATOM 1583 O O . ILE A 1 206 ? -6.383 26.922 13.359 1 98.94 206 ILE A O 1
ATOM 1587 N N . TYR A 1 207 ? -4.688 26.016 14.578 1 98.81 207 TYR A N 1
ATOM 1588 C CA . TYR A 1 207 ? -5.566 25.5 15.617 1 98.81 207 TYR A CA 1
ATOM 1589 C C . TYR A 1 207 ? -6.391 26.625 16.234 1 98.81 207 TYR A C 1
ATOM 1591 O O . TYR A 1 207 ? -7.609 26.5 16.375 1 98.81 207 TYR A O 1
ATOM 1599 N N . ASP A 1 208 ? -5.773 27.75 16.609 1 98.69 208 ASP A N 1
ATOM 1600 C CA . ASP A 1 208 ? -6.434 28.891 17.234 1 98.69 208 ASP A CA 1
ATOM 1601 C C . ASP A 1 208 ? -7.465 29.516 16.297 1 98.69 208 ASP A C 1
ATOM 1603 O O . ASP A 1 208 ? -8.516 29.984 16.75 1 98.69 208 ASP A O 1
ATOM 1607 N N . ALA A 1 209 ? -7.117 29.562 15.016 1 98.81 209 ALA A N 1
ATOM 1608 C CA . ALA A 1 209 ? -8.07 30.094 14.039 1 98.81 209 ALA A CA 1
ATOM 1609 C C . ALA A 1 209 ? -9.352 29.266 14.023 1 98.81 209 ALA A C 1
ATOM 1611 O O . ALA A 1 209 ? -10.453 29.828 13.922 1 98.81 209 ALA A O 1
ATOM 1612 N N . VAL A 1 210 ? -9.234 27.969 14.094 1 98.75 210 VAL A N 1
ATOM 1613 C CA . VAL A 1 210 ? -10.391 27.078 14.133 1 98.75 210 VAL A CA 1
ATOM 1614 C C . VAL A 1 210 ? -11.211 27.359 15.391 1 98.75 210 VAL A C 1
ATOM 1616 O O . VAL A 1 210 ? -12.438 27.484 15.328 1 98.75 210 VAL A O 1
ATOM 1619 N N . GLN A 1 211 ? -10.492 27.5 16.547 1 97.62 211 GLN A N 1
ATOM 1620 C CA . GLN A 1 211 ? -11.18 27.766 17.812 1 97.62 211 GLN A CA 1
ATOM 1621 C C . GLN A 1 211 ? -11.922 29.094 17.766 1 97.62 211 GLN A C 1
ATOM 1623 O O . GLN A 1 211 ? -13.07 29.188 18.203 1 97.62 211 GLN A O 1
ATOM 1628 N N . ALA A 1 212 ? -11.305 30.016 17.172 1 97.75 212 ALA A N 1
ATOM 1629 C CA . ALA A 1 212 ? -11.852 31.375 17.141 1 97.75 212 ALA A CA 1
ATOM 1630 C C . ALA A 1 212 ? -13.016 31.484 16.156 1 97.75 212 ALA A C 1
ATOM 1632 O O . ALA A 1 212 ? -13.844 32.375 16.25 1 97.75 212 ALA A O 1
ATOM 1633 N N . SER A 1 213 ? -13.102 30.609 15.227 1 96.81 213 SER A N 1
ATOM 1634 C CA . SER A 1 213 ? -14.117 30.656 14.18 1 96.81 213 SER A CA 1
ATOM 1635 C C . SER A 1 213 ? -15.477 30.188 14.703 1 96.81 213 SER A C 1
ATOM 1637 O O . SER A 1 213 ? -16.5 30.406 14.055 1 96.81 213 SER A O 1
ATOM 1639 N N . GLY A 1 214 ? -15.555 29.438 15.859 1 96.31 214 GLY A N 1
ATOM 1640 C CA . GLY A 1 214 ? -16.781 28.844 16.375 1 96.31 214 GLY A CA 1
ATOM 1641 C C . GLY A 1 214 ? -17.141 27.547 15.688 1 96.31 214 GLY A C 1
ATOM 1642 O O . GLY A 1 214 ? -18.219 26.984 15.938 1 96.31 214 GLY A O 1
ATOM 1643 N N . LEU A 1 215 ? -16.219 27.062 14.844 1 97.62 215 LEU A N 1
ATOM 1644 C CA . LEU A 1 215 ? -16.516 25.875 14.047 1 97.62 215 LEU A CA 1
ATOM 1645 C C . LEU A 1 215 ? -15.758 24.672 14.562 1 97.62 215 LEU A C 1
ATOM 1647 O O . LEU A 1 215 ? -15.664 23.641 13.867 1 97.62 215 LEU A O 1
ATOM 1651 N N . ALA A 1 216 ? -15.188 24.719 15.734 1 97.5 216 ALA A N 1
ATOM 1652 C CA . ALA A 1 216 ? -14.352 23.656 16.266 1 97.5 216 ALA A CA 1
ATOM 1653 C C . ALA A 1 216 ? -15.125 22.344 16.375 1 97.5 216 ALA A C 1
ATOM 1655 O O . ALA A 1 216 ? -14.586 21.266 16.125 1 97.5 216 ALA A O 1
ATOM 1656 N N . GLU A 1 217 ? -16.406 22.406 16.656 1 96.62 217 GLU A N 1
ATOM 1657 C CA . GLU A 1 217 ? -17.203 21.219 16.891 1 96.62 217 GLU A CA 1
ATOM 1658 C C . GLU A 1 217 ? -17.594 20.547 15.57 1 96.62 217 GLU A C 1
ATOM 1660 O O . GLU A 1 217 ? -18.203 19.484 15.57 1 96.62 217 GLU A O 1
ATOM 1665 N N . GLU A 1 218 ? -17.188 21.109 14.523 1 98.12 218 GLU A N 1
ATOM 1666 C CA . GLU A 1 218 ? -17.438 20.5 13.219 1 98.12 218 GLU A CA 1
ATOM 1667 C C . GLU A 1 218 ? -16.156 20.375 12.406 1 98.12 218 GLU A C 1
ATOM 1669 O O . GLU A 1 218 ? -16.188 20.141 11.195 1 98.12 218 GLU A O 1
ATOM 1674 N N . THR A 1 219 ? -15 20.641 13.008 1 98.75 219 THR A N 1
ATOM 1675 C CA . THR A 1 219 ? -13.719 20.641 12.312 1 98.75 219 THR A CA 1
ATOM 1676 C C . THR A 1 219 ? -12.789 19.578 12.883 1 98.75 219 THR A C 1
ATOM 1678 O O . THR A 1 219 ? -12.711 19.391 14.094 1 98.75 219 THR A O 1
ATOM 1681 N N . VAL A 1 220 ? -12.156 18.844 12.016 1 98.88 220 VAL A N 1
ATOM 1682 C CA . VAL A 1 220 ? -11.086 17.922 12.383 1 98.88 220 VAL A CA 1
ATOM 1683 C C . VAL A 1 220 ? -9.758 18.422 11.805 1 98.88 220 VAL A C 1
ATOM 1685 O O . VAL A 1 220 ? -9.703 18.859 10.656 1 98.88 220 VAL A O 1
ATOM 1688 N N . ILE A 1 221 ? -8.727 18.391 12.625 1 99 221 ILE A N 1
ATOM 1689 C CA . ILE A 1 221 ? -7.371 18.703 12.188 1 99 221 ILE A CA 1
ATOM 1690 C C . ILE A 1 221 ? -6.508 17.453 12.25 1 99 221 ILE A C 1
ATOM 1692 O O . ILE A 1 221 ? -6.52 16.734 13.258 1 99 221 ILE A O 1
ATOM 1696 N N . ILE A 1 222 ? -5.848 17.156 11.18 1 99 222 ILE A N 1
ATOM 1697 C CA . ILE A 1 222 ? -4.84 16.094 11.117 1 99 222 ILE A CA 1
ATOM 1698 C C . ILE A 1 222 ? -3.455 16.719 10.945 1 99 222 ILE A C 1
ATOM 1700 O O . ILE A 1 222 ? -3.27 17.609 10.109 1 99 222 ILE A O 1
ATOM 1704 N N . VAL A 1 223 ? -2.502 16.297 11.734 1 99 223 VAL A N 1
ATOM 1705 C CA . VAL A 1 223 ? -1.109 16.703 11.602 1 99 223 VAL A CA 1
ATOM 1706 C C . VAL A 1 223 ? -0.233 15.484 11.32 1 99 223 VAL A C 1
ATOM 1708 O O . VAL A 1 223 ? -0.27 14.5 12.062 1 99 223 VAL A O 1
ATOM 1711 N N . SER A 1 224 ? 0.515 15.547 10.297 1 98.94 224 SER A N 1
ATOM 1712 C CA . SER A 1 224 ? 1.406 14.445 9.945 1 98.94 224 SER A CA 1
ATOM 1713 C C . SER A 1 224 ? 2.635 14.945 9.195 1 98.94 224 SER A C 1
ATOM 1715 O O . SER A 1 224 ? 2.986 16.125 9.281 1 98.94 224 SER A O 1
ATOM 1717 N N . SER A 1 225 ? 3.426 14.016 8.68 1 98.94 225 SER A N 1
ATOM 1718 C CA . SER A 1 225 ? 4.664 14.25 7.949 1 98.94 225 SER A CA 1
ATOM 1719 C C . SER A 1 225 ? 4.805 13.297 6.766 1 98.94 225 SER A C 1
ATOM 1721 O O . SER A 1 225 ? 4.004 12.375 6.613 1 98.94 225 SER A O 1
ATOM 1723 N N . ASP A 1 226 ? 5.742 13.641 5.902 1 98.94 226 ASP A N 1
ATOM 1724 C CA . ASP A 1 226 ? 5.996 12.758 4.762 1 98.94 226 ASP A CA 1
ATOM 1725 C C . ASP A 1 226 ? 7.09 11.742 5.086 1 98.94 226 ASP A C 1
ATOM 1727 O O . ASP A 1 226 ? 7.094 10.641 4.543 1 98.94 226 ASP A O 1
ATOM 1731 N N . HIS A 1 227 ? 8.016 12.094 5.805 1 98.88 227 HIS A N 1
ATOM 1732 C CA . HIS A 1 227 ? 9.125 11.266 6.258 1 98.88 227 HIS A CA 1
ATOM 1733 C C . HIS A 1 227 ? 9.836 11.906 7.449 1 98.88 227 HIS A C 1
ATOM 1735 O O . HIS A 1 227 ? 9.539 13.039 7.82 1 98.88 227 HIS A O 1
ATOM 1741 N N . GLY A 1 228 ? 10.688 11.062 8.109 1 98.81 228 GLY A N 1
ATOM 1742 C CA . GLY A 1 228 ? 11.703 11.609 8.992 1 98.81 228 GLY A CA 1
ATOM 1743 C C . GLY A 1 228 ? 13.039 11.812 8.305 1 98.81 228 GLY A C 1
ATOM 1744 O O . GLY A 1 228 ? 13.094 12.211 7.141 1 98.81 228 GLY A O 1
ATOM 1745 N N . GLY A 1 229 ? 14.109 11.688 9.195 1 98.81 229 GLY A N 1
ATOM 1746 C CA . GLY A 1 229 ? 15.445 11.852 8.656 1 98.81 229 GLY A CA 1
ATOM 1747 C C . GLY A 1 229 ? 16.531 11.414 9.617 1 98.81 229 GLY A C 1
ATOM 1748 O O . GLY A 1 229 ? 16.281 11.195 10.805 1 98.81 229 GLY A O 1
ATOM 1749 N N . ILE A 1 230 ? 17.656 11.203 9.094 1 98.5 230 ILE A N 1
ATOM 1750 C CA . ILE A 1 230 ? 18.844 10.82 9.836 1 98.5 230 ILE A CA 1
ATOM 1751 C C . ILE A 1 230 ? 20.062 11.562 9.281 1 98.5 230 ILE A C 1
ATOM 1753 O O . ILE A 1 230 ? 20.203 11.727 8.07 1 98.5 230 ILE A O 1
ATOM 1757 N N . GLU A 1 231 ? 20.891 12.039 10.18 1 98.38 231 GLU A N 1
ATOM 1758 C CA . GLU A 1 231 ? 21.984 12.914 9.758 1 98.38 231 GLU A CA 1
ATOM 1759 C C . GLU A 1 231 ? 21.469 14.031 8.844 1 98.38 231 GLU A C 1
ATOM 1761 O O . GLU A 1 231 ? 20.531 14.742 9.188 1 98.38 231 GLU A O 1
ATOM 1766 N N . LYS A 1 232 ? 21.953 14.18 7.707 1 98.69 232 LYS A N 1
ATOM 1767 C CA . LYS A 1 232 ? 21.531 15.281 6.852 1 98.69 232 LYS A CA 1
ATOM 1768 C C . LYS A 1 232 ? 20.672 14.789 5.688 1 98.69 232 LYS A C 1
ATOM 1770 O O . LYS A 1 232 ? 20.516 15.492 4.691 1 98.69 232 LYS A O 1
ATOM 1775 N N . GLY A 1 233 ? 20.172 13.523 5.832 1 98.19 233 GLY A N 1
ATOM 1776 C CA . GLY A 1 233 ? 19.453 12.992 4.691 1 98.19 233 GLY A CA 1
ATOM 1777 C C . GLY A 1 233 ? 18.234 12.164 5.09 1 98.19 233 GLY A C 1
ATOM 1778 O O . GLY A 1 233 ? 17.859 12.141 6.258 1 98.19 233 GLY A O 1
ATOM 1779 N N . HIS A 1 234 ? 17.594 11.68 4.156 1 97.88 234 HIS A N 1
ATOM 1780 C CA . HIS A 1 234 ? 16.469 10.75 4.254 1 97.88 234 HIS A CA 1
ATOM 1781 C C . HIS A 1 234 ? 16.312 9.938 2.973 1 97.88 234 HIS A C 1
ATOM 1783 O O . HIS A 1 234 ? 17.172 9.977 2.096 1 97.88 234 HIS A O 1
ATOM 1789 N N . GLY A 1 235 ? 15.273 9.125 2.82 1 98.06 235 GLY A N 1
ATOM 1790 C CA . GLY A 1 235 ? 15.016 8.305 1.65 1 98.06 235 GLY A CA 1
ATOM 1791 C C . GLY A 1 235 ? 15.211 6.82 1.91 1 98.06 235 GLY A C 1
ATOM 1792 O O . GLY A 1 235 ? 14.875 5.988 1.063 1 98.06 235 GLY A O 1
ATOM 1793 N N . GLY A 1 236 ? 15.719 6.5 3.072 1 97.88 236 GLY A N 1
ATOM 1794 C CA . GLY A 1 236 ? 16.062 5.121 3.4 1 97.88 236 GLY A CA 1
ATOM 1795 C C . GLY A 1 236 ? 14.992 4.43 4.234 1 97.88 236 GLY A C 1
ATOM 1796 O O . GLY A 1 236 ? 13.812 4.766 4.145 1 97.88 236 GLY A O 1
ATOM 1797 N N . LYS A 1 237 ? 15.406 3.418 4.973 1 98.12 237 LYS A N 1
ATOM 1798 C CA . LYS A 1 237 ? 14.445 2.492 5.566 1 98.12 237 LYS A CA 1
ATOM 1799 C C . LYS A 1 237 ? 14.602 2.432 7.082 1 98.12 237 LYS A C 1
ATOM 1801 O O . LYS A 1 237 ? 14.023 1.562 7.738 1 98.12 237 LYS A O 1
ATOM 1806 N N . THR A 1 238 ? 15.367 3.33 7.691 1 98.44 238 THR A N 1
ATOM 1807 C CA . THR A 1 238 ? 15.477 3.326 9.148 1 98.44 238 THR A CA 1
ATOM 1808 C C . THR A 1 238 ? 14.18 3.816 9.781 1 98.44 238 THR A C 1
ATOM 1810 O O . THR A 1 238 ? 13.406 4.539 9.156 1 98.44 238 THR A O 1
ATOM 1813 N N . THR A 1 239 ? 13.992 3.461 11.031 1 98.5 239 THR A N 1
ATOM 1814 C CA . THR A 1 239 ? 12.805 3.926 11.734 1 98.5 239 THR A CA 1
ATOM 1815 C C . THR A 1 239 ? 12.805 5.445 11.859 1 98.5 239 THR A C 1
ATOM 1817 O O . THR A 1 239 ? 11.75 6.074 11.852 1 98.5 239 THR A O 1
ATOM 1820 N N . GLN A 1 240 ? 13.953 6.109 11.883 1 98.75 240 GLN A N 1
ATOM 1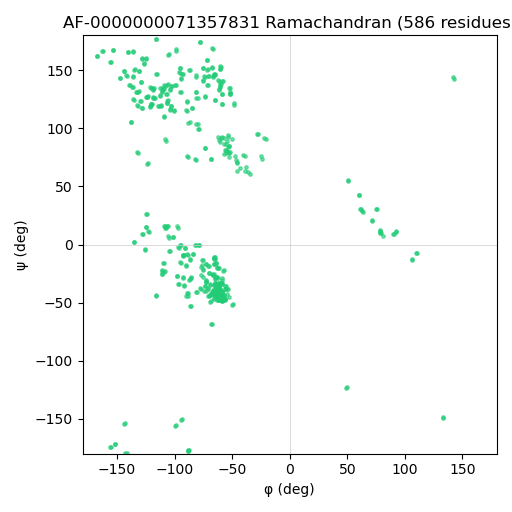821 C CA . GLN A 1 240 ? 14.062 7.566 11.938 1 98.75 240 GLN A CA 1
ATOM 1822 C C . GLN A 1 240 ? 13.539 8.203 10.648 1 98.75 240 GLN A C 1
ATOM 1824 O O . GLN A 1 240 ? 13.094 9.352 10.656 1 98.75 240 GLN A O 1
ATOM 1829 N N . GLU A 1 241 ? 13.602 7.43 9.594 1 98.81 241 GLU A N 1
ATOM 1830 C CA . GLU A 1 241 ? 13.195 7.953 8.289 1 98.81 241 GLU A CA 1
ATOM 1831 C C . GLU A 1 241 ? 11.75 7.578 7.969 1 98.81 241 GLU A C 1
ATOM 1833 O O . GLU A 1 241 ? 11.023 8.359 7.363 1 98.81 241 GLU A O 1
ATOM 1838 N N . VAL A 1 242 ? 11.32 6.367 8.43 1 98.88 242 VAL A N 1
ATOM 1839 C CA . VAL A 1 242 ? 10.078 5.82 7.898 1 98.88 242 VAL A CA 1
ATOM 1840 C C . VAL A 1 242 ? 8.93 6.113 8.859 1 98.88 242 VAL A C 1
ATOM 1842 O O . VAL A 1 242 ? 7.773 6.234 8.438 1 98.88 242 VAL A O 1
ATOM 1845 N N . TYR A 1 243 ? 9.195 6.27 10.188 1 98.94 243 TYR A N 1
ATOM 1846 C CA . TYR A 1 243 ? 8.133 6.566 11.148 1 98.94 243 TYR A CA 1
ATOM 1847 C C . TYR A 1 243 ? 7.793 8.055 11.133 1 98.94 243 TYR A C 1
ATOM 1849 O O . TYR A 1 243 ? 8.68 8.898 11.242 1 98.94 243 TYR A O 1
ATOM 1857 N N . ILE A 1 244 ? 6.527 8.312 11.039 1 98.94 244 ILE A N 1
ATOM 1858 C CA . ILE A 1 244 ? 6.055 9.695 11.047 1 98.94 244 ILE A CA 1
ATOM 1859 C C . ILE A 1 244 ? 4.984 9.867 12.117 1 98.94 244 ILE A C 1
ATOM 1861 O O . ILE A 1 244 ? 4.344 8.898 12.531 1 98.94 244 ILE A O 1
ATOM 1865 N N . PRO A 1 245 ? 4.789 11.07 12.609 1 98.94 245 PRO A N 1
ATOM 1866 C CA . PRO A 1 245 ? 3.645 11.328 13.492 1 98.94 245 PRO A CA 1
ATOM 1867 C C . PRO A 1 245 ? 2.318 11.375 12.734 1 98.94 245 PRO A C 1
ATOM 1869 O O . PRO A 1 245 ? 2.275 11.812 11.586 1 98.94 245 PRO A O 1
ATOM 1872 N N . TRP A 1 246 ? 1.351 10.906 13.352 1 99 246 TRP A N 1
ATOM 1873 C CA . TRP A 1 246 ? -0.021 11.031 12.867 1 99 246 TRP A CA 1
ATOM 1874 C C . TRP A 1 246 ? -0.973 11.375 14.008 1 99 246 TRP A C 1
ATOM 1876 O O . TRP A 1 246 ? -1.229 10.547 14.883 1 99 246 TRP A O 1
ATOM 1886 N N . ILE A 1 247 ? -1.407 12.609 14.047 1 99 247 ILE A N 1
ATOM 1887 C CA . ILE A 1 247 ? -2.27 13.164 15.086 1 99 247 ILE A CA 1
ATOM 1888 C C . ILE A 1 247 ? -3.582 13.641 14.469 1 99 247 ILE A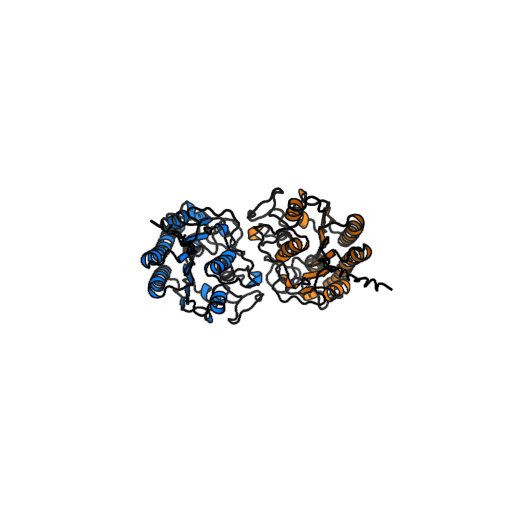 C 1
ATOM 1890 O O . ILE A 1 247 ? -3.584 14.273 13.414 1 99 247 ILE A O 1
ATOM 1894 N N . ILE A 1 248 ? -4.648 13.289 15.086 1 98.94 248 ILE A N 1
ATOM 1895 C CA . ILE A 1 248 ? -5.973 13.719 14.641 1 98.94 248 ILE A CA 1
ATOM 1896 C C . ILE A 1 248 ? -6.777 14.227 15.836 1 98.94 248 ILE A C 1
ATOM 1898 O O . ILE A 1 248 ? -6.793 13.586 16.891 1 98.94 248 ILE A O 1
ATOM 1902 N N . GLN A 1 249 ? -7.367 15.383 15.664 1 98.75 249 GLN A N 1
ATOM 1903 C CA . GLN A 1 249 ? -8.078 16.016 16.766 1 98.75 249 GLN A CA 1
ATOM 1904 C C . GLN A 1 249 ? -9.281 16.812 16.266 1 98.75 249 GLN A C 1
ATOM 1906 O O . GLN A 1 249 ? -9.203 17.484 15.234 1 98.75 249 GLN A O 1
ATOM 1911 N N . GLY A 1 250 ? -10.359 16.812 17 1 98.44 250 GLY A N 1
ATOM 1912 C CA . GLY A 1 250 ? -11.523 17.641 16.672 1 98.44 250 GLY A CA 1
ATOM 1913 C C . GLY A 1 250 ? -12.828 16.875 16.75 1 98.44 250 GLY A C 1
ATOM 1914 O O . GLY A 1 250 ? -12.969 15.945 17.562 1 98.44 250 GLY A O 1
ATOM 1915 N N . ALA A 1 251 ? -13.789 17.234 15.961 1 97.56 251 ALA A N 1
ATOM 1916 C CA . ALA A 1 251 ? -15.156 16.719 15.984 1 97.56 251 ALA A CA 1
ATOM 1917 C C . ALA A 1 251 ? -15.18 15.211 15.781 1 97.56 251 ALA A C 1
ATOM 1919 O O . ALA A 1 251 ? -14.648 14.703 14.789 1 97.56 251 ALA A O 1
ATOM 1920 N N . GLY A 1 252 ? -15.734 14.562 16.781 1 97.19 252 GLY A N 1
ATOM 1921 C CA . GLY A 1 252 ? -15.984 13.141 16.609 1 97.19 252 GLY A CA 1
ATOM 1922 C C . GLY A 1 252 ? -14.734 12.297 16.812 1 97.19 252 GLY A C 1
ATOM 1923 O O . GLY A 1 252 ? -14.727 11.109 16.469 1 97.19 252 GLY A O 1
ATOM 1924 N N . ILE A 1 253 ? -13.633 12.859 17.312 1 98.5 253 ILE A N 1
ATOM 1925 C CA . ILE A 1 253 ? -12.383 12.133 17.5 1 98.5 253 ILE A CA 1
ATOM 1926 C C . ILE A 1 253 ? -12.211 11.758 18.969 1 98.5 253 ILE A C 1
ATOM 1928 O O . ILE A 1 253 ? -12.492 12.562 19.859 1 98.5 253 ILE A O 1
ATOM 1932 N N . LYS A 1 254 ? -11.797 10.555 19.219 1 98.31 254 LYS A N 1
ATOM 1933 C CA . LYS A 1 254 ? -11.5 10.117 20.578 1 98.31 254 LYS A CA 1
ATOM 1934 C C . LYS A 1 254 ? -10.391 10.969 21.203 1 98.31 254 LYS A C 1
ATOM 1936 O O . LYS A 1 254 ? -9.398 11.281 20.547 1 98.31 254 LYS A O 1
ATOM 1941 N N . GLU A 1 255 ? -10.594 11.312 22.469 1 97.81 255 GLU A N 1
ATOM 1942 C CA . GLU A 1 255 ? -9.602 12.109 23.172 1 97.81 255 GLU A CA 1
ATOM 1943 C C . GLU A 1 255 ? -8.633 11.219 23.953 1 97.81 255 GLU A C 1
ATOM 1945 O O . GLU A 1 255 ? -9.031 10.188 24.484 1 97.81 255 GLU A O 1
ATOM 1950 N N . GLY A 1 256 ? -7.363 11.656 23.969 1 97.81 256 GLY A N 1
ATOM 1951 C CA . GLY A 1 256 ? -6.348 10.969 24.75 1 97.81 256 GLY A CA 1
ATOM 1952 C C . GLY A 1 256 ? -6.105 9.547 24.312 1 97.81 256 GLY A C 1
ATOM 1953 O O . GLY A 1 256 ? -5.785 8.68 25.125 1 97.81 256 GLY A O 1
ATOM 1954 N N . HIS A 1 257 ? -6.352 9.336 23 1 98.56 257 HIS A N 1
ATOM 1955 C CA . HIS A 1 257 ? -6.309 7.961 22.516 1 98.56 257 HIS A CA 1
ATOM 1956 C C . HIS A 1 257 ? -5.02 7.688 21.75 1 98.56 257 HIS A C 1
ATOM 1958 O O . HIS A 1 257 ? -4.727 8.352 20.766 1 98.56 257 HIS A O 1
ATOM 1964 N N . LYS A 1 258 ? -4.277 6.75 22.266 1 98.62 258 LYS A N 1
ATOM 1965 C CA . LYS A 1 258 ? -3.115 6.266 21.531 1 98.62 258 LYS A CA 1
ATOM 1966 C C . LYS A 1 258 ? -3.514 5.184 20.531 1 98.62 258 LYS A C 1
ATOM 1968 O O . LYS A 1 258 ? -3.98 4.113 20.922 1 98.62 258 LYS A O 1
ATOM 1973 N N . ILE A 1 259 ? -3.305 5.457 19.281 1 98.62 259 ILE A N 1
ATOM 1974 C CA . ILE A 1 259 ? -3.658 4.535 18.203 1 98.62 259 ILE A CA 1
ATOM 1975 C C . ILE A 1 259 ? -2.67 3.371 18.172 1 98.62 259 ILE A C 1
ATOM 1977 O O . ILE A 1 259 ? -1.458 3.58 18.078 1 98.62 259 ILE A O 1
ATOM 1981 N N . THR A 1 260 ? -3.184 2.16 18.203 1 97.06 260 THR A N 1
ATOM 1982 C CA . THR A 1 260 ? -2.326 0.979 18.172 1 97.06 260 THR A CA 1
ATOM 1983 C C . THR A 1 260 ? -2.436 0.257 16.844 1 97.06 260 THR A C 1
ATOM 1985 O O . THR A 1 260 ? -1.574 -0.557 16.5 1 97.06 260 THR A O 1
ATOM 1988 N N . ASP A 1 261 ? -3.477 0.583 16.078 1 97 261 ASP A N 1
ATOM 1989 C CA . ASP A 1 261 ? -3.609 0.024 14.734 1 97 261 ASP A CA 1
ATOM 1990 C C . ASP A 1 261 ? -2.52 0.557 13.812 1 97 261 ASP A C 1
ATOM 1992 O O . ASP A 1 261 ? -2 1.655 14.023 1 97 261 ASP A O 1
ATOM 1996 N N . MET A 1 262 ? -2.191 -0.242 12.828 1 98.31 262 MET A N 1
ATOM 1997 C CA . MET A 1 262 ? -1.27 0.259 11.812 1 98.31 262 MET A CA 1
ATOM 1998 C C . MET A 1 262 ? -1.861 1.463 11.086 1 98.31 262 MET A C 1
ATOM 2000 O O . MET A 1 262 ? -3.035 1.452 10.719 1 98.31 262 MET A O 1
ATOM 2004 N N . VAL A 1 263 ? -1.077 2.496 10.93 1 98.88 263 VAL A N 1
ATOM 2005 C CA . VAL A 1 263 ? -1.417 3.652 10.109 1 98.88 263 VAL A CA 1
ATOM 2006 C C . VAL A 1 263 ? -0.365 3.836 9.016 1 98.88 263 VAL A C 1
ATOM 2008 O O . VAL A 1 263 ? 0.832 3.908 9.305 1 98.88 263 VAL A O 1
ATOM 2011 N N . MET A 1 264 ? -0.772 3.754 7.812 1 98.94 264 MET A N 1
ATOM 2012 C CA . MET A 1 264 ? 0.057 4.117 6.668 1 98.94 264 MET A CA 1
ATOM 2013 C C . MET A 1 264 ? -0.217 5.555 6.23 1 98.94 264 MET A C 1
ATOM 2015 O O . MET A 1 264 ? -1.341 6.043 6.359 1 98.94 264 MET A O 1
ATOM 2019 N N . THR A 1 265 ? 0.797 6.184 5.648 1 98.94 265 THR A N 1
ATOM 2020 C CA . THR A 1 265 ? 0.623 7.559 5.195 1 98.94 265 THR A CA 1
ATOM 2021 C C . THR A 1 265 ? -0.564 7.668 4.242 1 98.94 265 THR A C 1
ATOM 2023 O O . THR A 1 265 ? -1.312 8.648 4.281 1 98.94 265 THR A O 1
ATOM 2026 N N . TYR A 1 266 ? -0.817 6.645 3.398 1 98.94 266 TYR A N 1
ATOM 2027 C CA . TYR A 1 266 ? -1.887 6.738 2.41 1 98.94 266 TYR A CA 1
ATOM 2028 C C . TYR A 1 266 ? -3.236 6.406 3.035 1 98.94 266 TYR A C 1
ATOM 2030 O O . TYR A 1 266 ? -4.27 6.48 2.369 1 98.94 266 TYR A O 1
ATOM 2038 N N . ASP A 1 267 ? -3.295 6.078 4.363 1 98.94 267 ASP A N 1
ATOM 2039 C CA . ASP A 1 267 ? -4.551 5.977 5.094 1 98.94 267 ASP A CA 1
ATOM 2040 C C . ASP A 1 267 ? -5.176 7.355 5.301 1 98.94 267 ASP A C 1
ATOM 2042 O O . ASP A 1 267 ? -6.375 7.465 5.578 1 98.94 267 ASP A O 1
ATOM 2046 N N . THR A 1 268 ? -4.379 8.414 5.168 1 99 268 THR A N 1
ATOM 2047 C CA . THR A 1 268 ? -4.805 9.781 5.441 1 99 268 THR A CA 1
ATOM 2048 C C . THR A 1 268 ? -5.93 10.195 4.496 1 99 268 THR A C 1
ATOM 2050 O O . THR A 1 268 ? -6.977 10.672 4.941 1 99 268 THR A O 1
ATOM 2053 N N . ALA A 1 269 ? -5.766 9.938 3.205 1 98.94 269 ALA A N 1
ATOM 2054 C CA . ALA A 1 269 ? -6.789 10.305 2.23 1 98.94 269 ALA A CA 1
ATOM 2055 C C . ALA A 1 269 ? -8.102 9.586 2.518 1 98.94 269 ALA A C 1
ATOM 2057 O O . ALA A 1 269 ? -9.18 10.18 2.43 1 98.94 269 ALA A O 1
ATOM 2058 N N . VAL A 1 270 ? -8 8.328 2.891 1 98.88 270 VAL A N 1
ATOM 2059 C CA . VAL A 1 270 ? -9.195 7.523 3.129 1 98.88 270 VAL A CA 1
ATOM 2060 C C . VAL A 1 270 ? -9.891 7.988 4.41 1 98.88 270 VAL A C 1
ATOM 2062 O O . VAL A 1 270 ? -11.117 8 4.488 1 98.88 270 VAL A O 1
ATOM 2065 N N . THR A 1 271 ? -9.094 8.344 5.41 1 98.94 271 THR A N 1
ATOM 2066 C CA . THR A 1 271 ? -9.648 8.875 6.652 1 98.94 271 THR A CA 1
ATOM 2067 C C . THR A 1 271 ? -10.406 10.172 6.387 1 98.94 271 THR A C 1
ATOM 2069 O O . THR A 1 271 ? -11.523 10.352 6.863 1 98.94 271 THR A O 1
ATOM 2072 N N . ILE A 1 272 ? -9.805 11.062 5.59 1 98.94 272 ILE A N 1
ATOM 2073 C CA . ILE A 1 272 ? -10.438 12.328 5.254 1 98.94 272 ILE A CA 1
ATOM 2074 C C . ILE A 1 272 ? -11.734 12.07 4.488 1 98.94 272 ILE A C 1
ATOM 2076 O O . ILE A 1 272 ? -12.758 12.711 4.75 1 98.94 272 ILE A O 1
ATOM 2080 N N . ALA A 1 273 ? -11.688 11.133 3.557 1 98.88 273 ALA A N 1
ATOM 2081 C CA . ALA A 1 273 ? -12.883 10.797 2.789 1 98.88 273 ALA A CA 1
ATOM 2082 C C . ALA A 1 273 ? -14.016 10.352 3.709 1 98.88 273 ALA A C 1
ATOM 2084 O O . ALA A 1 273 ? -15.156 10.805 3.568 1 98.88 273 ALA A O 1
ATOM 2085 N N . GLU A 1 274 ? -13.695 9.516 4.621 1 98.38 274 GLU A N 1
ATOM 2086 C CA . GLU A 1 274 ? -14.711 9.031 5.547 1 98.38 274 GLU A CA 1
ATOM 2087 C C . GLU A 1 274 ? -15.289 10.164 6.387 1 98.38 274 GLU A C 1
ATOM 2089 O O . GLU A 1 274 ? -16.5 10.266 6.566 1 98.38 274 GLU A O 1
ATOM 2094 N N . LEU A 1 275 ? -14.445 11 6.855 1 98.56 275 LEU A N 1
ATOM 2095 C CA . LEU A 1 275 ? -14.875 12.109 7.699 1 98.56 275 LEU A CA 1
ATOM 2096 C C . LEU A 1 275 ? -15.805 13.047 6.938 1 98.56 275 LEU A C 1
ATOM 2098 O O . LEU A 1 275 ? -16.766 13.562 7.504 1 98.56 275 LEU A O 1
ATOM 2102 N N . LEU A 1 276 ? -15.539 13.25 5.668 1 98.44 276 LEU A N 1
ATOM 2103 C CA . LEU A 1 276 ? -16.281 14.227 4.887 1 98.44 276 LEU A CA 1
ATOM 2104 C C . LEU A 1 276 ? -17.438 13.562 4.145 1 98.44 276 LEU A C 1
ATOM 2106 O O . LEU A 1 276 ? -18.141 14.219 3.367 1 98.44 276 LEU A O 1
ATOM 2110 N N . GLY A 1 277 ? -17.594 12.266 4.305 1 97.75 277 GLY A N 1
ATOM 2111 C CA . GLY A 1 277 ? -18.688 11.555 3.652 1 97.75 277 GLY A CA 1
ATOM 2112 C C . GLY A 1 277 ? -18.453 11.344 2.168 1 97.75 277 GLY A C 1
ATOM 2113 O O . GLY A 1 277 ? -19.391 11.391 1.375 1 97.75 277 GLY A O 1
ATOM 2114 N N . VAL A 1 278 ? -17.234 11.219 1.782 1 98.06 278 VAL A N 1
ATOM 2115 C CA . VAL A 1 278 ? -16.828 10.969 0.407 1 98.06 278 VAL A CA 1
ATOM 2116 C C . VAL A 1 278 ? -16.422 9.5 0.253 1 98.06 278 VAL A C 1
ATOM 2118 O O . VAL A 1 278 ? -15.711 8.953 1.099 1 98.06 278 VAL A O 1
ATOM 2121 N N . GLU A 1 279 ? -16.891 8.82 -0.788 1 98.19 279 GLU A N 1
ATOM 2122 C CA . GLU A 1 279 ? -16.484 7.445 -1.066 1 98.19 279 GLU A CA 1
ATOM 2123 C C . GLU A 1 279 ? -15.047 7.395 -1.566 1 98.19 279 GLU A C 1
ATOM 2125 O O . GLU A 1 279 ? -14.633 8.227 -2.375 1 98.19 279 GLU A O 1
ATOM 2130 N N . SER A 1 280 ? -14.336 6.434 -1.06 1 98.12 280 SER A N 1
ATOM 2131 C CA . SER A 1 280 ? -12.969 6.23 -1.53 1 98.12 280 SER A CA 1
ATOM 2132 C C . SER A 1 280 ? -12.945 5.766 -2.984 1 98.12 280 SER A C 1
ATOM 2134 O O . SER A 1 280 ? -13.836 5.035 -3.422 1 98.12 280 SER A O 1
ATOM 2136 N N . HIS A 1 281 ? -11.961 6.215 -3.717 1 98.44 281 HIS A N 1
ATOM 2137 C CA . HIS A 1 281 ? -11.773 5.715 -5.074 1 98.44 281 HIS A CA 1
ATOM 2138 C C . HIS A 1 281 ? -11.422 4.23 -5.07 1 98.44 281 HIS A C 1
ATOM 2140 O O . HIS A 1 281 ? -10.656 3.771 -4.219 1 98.44 281 HIS A O 1
ATOM 2146 N N . PRO A 1 282 ? -11.867 3.445 -6.07 1 97.44 282 PRO A N 1
ATOM 2147 C CA . PRO A 1 282 ? -11.594 2.006 -6.105 1 97.44 282 PRO A CA 1
ATOM 2148 C C . PRO A 1 282 ? -10.102 1.689 -6.207 1 97.44 282 PRO A C 1
ATOM 2150 O O . PRO A 1 282 ? -9.68 0.585 -5.859 1 97.44 282 PRO A O 1
ATOM 2153 N N . SER A 1 283 ? -9.305 2.639 -6.648 1 98.38 283 SER A N 1
ATOM 2154 C CA . SER A 1 283 ? -7.879 2.389 -6.816 1 98.38 283 SER A CA 1
ATOM 2155 C C . SER A 1 283 ? -7.102 2.734 -5.551 1 98.38 283 SER A C 1
ATOM 2157 O O . SER A 1 283 ? -5.883 2.566 -5.5 1 98.38 283 SER A O 1
ATOM 2159 N N . TRP A 1 284 ? -7.801 3.256 -4.512 1 98.75 284 TRP A N 1
ATOM 2160 C CA . TRP A 1 284 ? -7.125 3.512 -3.242 1 98.75 284 TRP A CA 1
ATOM 2161 C C . TRP A 1 284 ? -6.887 2.213 -2.48 1 98.75 284 TRP A C 1
ATOM 2163 O O . TRP A 1 284 ? -7.602 1.229 -2.676 1 98.75 284 TRP A O 1
ATOM 2173 N N . ARG A 1 285 ? -5.832 2.205 -1.668 1 98.62 285 ARG A N 1
ATOM 2174 C CA . ARG A 1 285 ? -5.531 1.018 -0.876 1 98.62 285 ARG A CA 1
ATOM 2175 C C . ARG A 1 285 ? -5.41 1.362 0.604 1 98.62 285 ARG A C 1
ATOM 2177 O O . ARG A 1 285 ? -5.227 0.476 1.44 1 98.62 285 ARG A O 1
ATOM 2184 N N . GLY A 1 286 ? -5.496 2.643 0.95 1 98.69 286 GLY A N 1
ATOM 2185 C CA . GLY A 1 286 ? -5.52 3.016 2.355 1 98.69 286 GLY A CA 1
ATOM 2186 C C . GLY A 1 286 ? -6.773 2.557 3.074 1 98.69 286 GLY A C 1
ATOM 2187 O O . GLY A 1 286 ? -7.723 2.094 2.439 1 98.69 286 GLY A O 1
ATOM 2188 N N . ARG A 1 287 ? -6.742 2.662 4.395 1 98.44 287 ARG A N 1
ATOM 2189 C CA . ARG A 1 287 ? -7.883 2.426 5.27 1 98.44 287 ARG A CA 1
ATOM 2190 C C . ARG A 1 287 ? -8.086 3.59 6.234 1 98.44 287 ARG A C 1
ATOM 2192 O O . ARG A 1 287 ? -7.117 4.137 6.766 1 98.44 287 ARG A O 1
ATOM 2199 N N . ALA A 1 288 ? -9.391 3.877 6.395 1 98.5 288 ALA A N 1
ATOM 2200 C CA . ALA A 1 288 ? -9.656 4.906 7.402 1 98.5 288 ALA A CA 1
ATOM 2201 C C . ALA A 1 288 ? -9.18 4.457 8.781 1 98.5 288 ALA A C 1
ATOM 2203 O O . ALA A 1 288 ? -9.32 3.287 9.141 1 98.5 288 ALA A O 1
ATOM 2204 N N . VAL A 1 289 ? -8.609 5.406 9.523 1 98.69 289 VAL A N 1
ATOM 2205 C CA . VAL A 1 289 ? -8.18 5.109 10.883 1 98.69 289 VAL A CA 1
ATOM 2206 C C . VAL A 1 289 ? -9.367 5.195 11.836 1 98.69 289 VAL A C 1
ATOM 2208 O O . VAL A 1 289 ? -9.438 6.09 12.68 1 98.69 289 VAL A O 1
ATOM 2211 N N . GLU A 1 290 ? -10.219 4.273 11.789 1 97.5 290 GLU A N 1
ATOM 2212 C CA . GLU A 1 290 ? -11.516 4.309 12.461 1 97.5 290 GLU A CA 1
ATOM 2213 C C . GLU A 1 290 ? -11.352 4.211 13.977 1 97.5 290 GLU A C 1
ATOM 2215 O O . GLU A 1 290 ? -12.219 4.664 14.727 1 97.5 290 GLU A O 1
ATOM 2220 N N . SER A 1 291 ? -10.234 3.625 14.367 1 97.62 291 SER A N 1
ATOM 2221 C CA . SER A 1 291 ? -10.016 3.486 15.805 1 97.62 291 SER A CA 1
ATOM 2222 C C . SER A 1 291 ? -9.883 4.848 16.484 1 97.62 291 SER A C 1
ATOM 2224 O O . SER A 1 291 ? -9.961 4.953 17.703 1 97.62 291 SER A O 1
ATOM 2226 N N . SER A 1 292 ? -9.656 5.898 15.695 1 98.38 292 SER A N 1
ATOM 2227 C CA . SER A 1 292 ? -9.531 7.246 16.234 1 98.38 292 SER A CA 1
ATOM 2228 C C . SER A 1 292 ? -10.891 7.918 16.359 1 98.38 292 SER A C 1
ATOM 2230 O O . SER A 1 292 ? -11.016 8.961 17.016 1 98.38 292 SER A O 1
ATOM 2232 N N . PHE A 1 293 ? -11.977 7.395 15.773 1 97.19 293 PHE A N 1
ATOM 2233 C CA . PHE A 1 293 ? -13.297 8.008 15.773 1 97.19 293 PHE A CA 1
ATOM 2234 C C . PHE A 1 293 ? -14.039 7.715 17.078 1 97.19 293 PHE A C 1
ATOM 2236 O O . PHE A 1 293 ? -13.953 6.602 17.594 1 97.19 293 PHE A O 1
ATOM 2243 N N . ALA A 1 294 ? -14.82 8.664 17.5 1 89.81 294 ALA A N 1
ATOM 2244 C CA . ALA A 1 294 ? -15.641 8.492 18.688 1 89.81 294 ALA A CA 1
ATOM 2245 C C . ALA A 1 294 ? -17 7.875 18.328 1 89.81 294 ALA A C 1
ATOM 2247 O O . ALA A 1 294 ? -17.594 8.234 17.328 1 89.81 294 ALA A O 1
ATOM 2248 N N . LYS A 1 295 ? -17.25 6.516 18.609 1 66.25 295 LYS A N 1
ATOM 2249 C CA . LYS A 1 295 ? -18.547 5.883 18.406 1 66.25 295 LYS A CA 1
ATOM 2250 C C . LYS A 1 295 ? -19.641 6.551 19.234 1 66.25 295 LYS A C 1
ATOM 2252 O O . LYS A 1 295 ? -19.359 7.074 20.312 1 66.25 295 LYS A O 1
ATOM 2257 N N . MET B 1 1 ? -74.438 -40.625 -6.461 1 22.7 1 MET B N 1
ATOM 2258 C CA . MET B 1 1 ? -73.062 -40.531 -7.051 1 22.7 1 MET B CA 1
ATOM 2259 C C . MET B 1 1 ? -72.375 -39.25 -6.605 1 22.7 1 MET B C 1
ATOM 2261 O O . MET B 1 1 ? -72.75 -38.156 -7.031 1 22.7 1 MET B O 1
ATOM 2265 N N . LYS B 1 2 ? -72.188 -39.219 -5.25 1 36.38 2 LYS B N 1
ATOM 2266 C CA . LYS B 1 2 ? -71.5 -38.188 -4.492 1 36.38 2 LYS B CA 1
ATOM 2267 C C . LYS B 1 2 ? -70.125 -37.875 -5.102 1 36.38 2 LYS B C 1
ATOM 2269 O O . LYS B 1 2 ? -69.312 -38.75 -5.281 1 36.38 2 LYS B O 1
ATOM 2274 N N . VAL B 1 3 ? -70.062 -36.875 -6.059 1 35.34 3 VAL B N 1
ATOM 2275 C CA . VAL B 1 3 ? -68.875 -36.344 -6.738 1 35.34 3 VAL B CA 1
ATOM 2276 C C . VAL B 1 3 ? -67.812 -35.938 -5.711 1 35.34 3 VAL B C 1
ATOM 2278 O O . VAL B 1 3 ? -68.062 -35.062 -4.879 1 35.34 3 VAL B O 1
ATOM 2281 N N . LEU B 1 4 ? -67.062 -36.875 -5.184 1 38.38 4 LEU B N 1
ATOM 2282 C CA . LEU B 1 4 ? -65.875 -36.656 -4.375 1 38.38 4 LEU B CA 1
ATOM 2283 C C . LEU B 1 4 ? -64.875 -35.781 -5.117 1 38.38 4 LEU B C 1
ATOM 2285 O O . LEU B 1 4 ? -64.375 -36.156 -6.184 1 38.38 4 LEU B O 1
ATOM 2289 N N . HIS B 1 5 ? -65.062 -34.438 -5.168 1 42.34 5 HIS B N 1
ATOM 2290 C CA . HIS B 1 5 ? -64.125 -33.469 -5.684 1 42.34 5 HIS B CA 1
ATOM 2291 C C . HIS B 1 5 ? -62.781 -33.625 -4.961 1 42.34 5 HIS B C 1
ATOM 2293 O O . HIS B 1 5 ? -62.688 -33.406 -3.75 1 42.34 5 HIS B O 1
ATOM 2299 N N . THR B 1 6 ? -61.938 -34.562 -5.352 1 43.19 6 THR B N 1
ATOM 2300 C CA . THR B 1 6 ? -60.562 -34.688 -4.906 1 43.19 6 THR B CA 1
ATOM 2301 C C . THR B 1 6 ? -59.781 -33.406 -5.207 1 43.19 6 THR B C 1
ATOM 2303 O O . THR B 1 6 ? -59.656 -33 -6.367 1 43.19 6 THR B O 1
ATOM 2306 N N . LEU B 1 7 ? -59.812 -32.406 -4.324 1 43 7 LEU B N 1
ATOM 2307 C CA . LEU B 1 7 ? -58.906 -31.25 -4.383 1 43 7 LEU B CA 1
ATOM 2308 C C . LEU B 1 7 ? -57.469 -31.688 -4.43 1 43 7 LEU B C 1
ATOM 2310 O O . LEU B 1 7 ? -56.969 -32.344 -3.506 1 43 7 LEU B O 1
ATOM 2314 N N . PHE B 1 8 ? -56.875 -31.812 -5.633 1 41.62 8 PHE B N 1
ATOM 2315 C CA . PHE B 1 8 ? -55.438 -31.953 -5.84 1 41.62 8 PHE B CA 1
ATOM 2316 C C . PHE B 1 8 ? -54.688 -30.734 -5.297 1 41.62 8 PHE B C 1
ATOM 2318 O O . PHE B 1 8 ? -54.875 -29.625 -5.801 1 41.62 8 PHE B O 1
ATOM 2325 N N . VAL B 1 9 ? -54.312 -30.734 -4.035 1 42.91 9 VAL B N 1
ATOM 2326 C CA . VAL B 1 9 ? -53.375 -29.75 -3.527 1 42.91 9 VAL B CA 1
ATOM 2327 C C . VAL B 1 9 ? -52.062 -29.859 -4.297 1 42.91 9 VAL B C 1
ATOM 2329 O O . VAL B 1 9 ? -51.375 -30.906 -4.254 1 42.91 9 VAL B O 1
ATOM 2332 N N . LEU B 1 10 ? -51.938 -29.094 -5.348 1 43.03 10 LEU B N 1
ATOM 2333 C CA . LEU B 1 10 ? -50.656 -28.891 -6.012 1 43.03 10 LEU B CA 1
ATOM 2334 C C . LEU B 1 10 ? -49.594 -28.422 -5.02 1 43.03 10 LEU B C 1
ATOM 2336 O O . LEU B 1 10 ? -49.719 -27.312 -4.473 1 43.03 10 LEU B O 1
ATOM 2340 N N . ALA B 1 11 ? -48.969 -29.344 -4.312 1 45.44 11 ALA B N 1
ATOM 2341 C CA . ALA B 1 11 ? -47.719 -29.047 -3.572 1 45.44 11 ALA B CA 1
ATOM 2342 C C . ALA B 1 11 ? -46.688 -28.406 -4.484 1 45.44 11 ALA B C 1
ATOM 2344 O O . ALA B 1 11 ? -46.125 -29.078 -5.355 1 45.44 11 ALA B O 1
ATOM 2345 N N . ILE B 1 12 ? -46.844 -27.156 -4.82 1 44.66 12 ILE B N 1
ATOM 2346 C CA . ILE B 1 12 ? -45.719 -26.438 -5.414 1 44.66 12 ILE B CA 1
ATOM 2347 C C . ILE B 1 12 ? -44.5 -26.562 -4.512 1 44.66 12 ILE B C 1
ATOM 2349 O O . ILE B 1 12 ? -44.469 -26.031 -3.395 1 44.66 12 ILE B O 1
ATOM 2353 N N . THR B 1 13 ? -43.812 -27.719 -4.605 1 40.97 13 THR B N 1
ATOM 2354 C CA . THR B 1 13 ? -42.5 -27.734 -4.008 1 40.97 13 THR B CA 1
ATOM 2355 C C . THR B 1 13 ? -41.656 -26.578 -4.52 1 40.97 13 THR B C 1
ATOM 2357 O O . THR B 1 13 ? -41.312 -26.516 -5.699 1 40.97 13 THR B O 1
ATOM 2360 N N . LEU B 1 14 ? -41.75 -25.406 -3.963 1 41.72 14 LEU B N 1
ATOM 2361 C CA . LEU B 1 14 ? -40.719 -24.406 -4.152 1 41.72 14 LEU B CA 1
ATOM 2362 C C . LEU B 1 14 ? -39.344 -25.016 -3.965 1 41.72 14 LEU B C 1
ATOM 2364 O O . LEU B 1 14 ? -38.938 -25.328 -2.84 1 41.72 14 LEU B O 1
ATOM 2368 N N . SER B 1 15 ? -38.969 -25.844 -4.961 1 39.47 15 SER B N 1
ATOM 2369 C CA . SER B 1 15 ? -37.531 -26.094 -4.934 1 39.47 15 SER B CA 1
ATOM 2370 C C . SER B 1 15 ? -36.75 -24.797 -4.773 1 39.47 15 SER B C 1
ATOM 2372 O O . SER B 1 15 ? -36.75 -23.953 -5.676 1 39.47 15 SER B O 1
ATOM 2374 N N . THR B 1 16 ? -36.75 -24.219 -3.656 1 41 16 THR B N 1
ATOM 2375 C CA . THR B 1 16 ? -35.688 -23.25 -3.449 1 41 16 THR B CA 1
ATOM 2376 C C . THR B 1 16 ? -34.375 -23.75 -4.062 1 41 16 THR B C 1
ATOM 2378 O O . THR B 1 16 ? -33.844 -24.766 -3.623 1 41 16 THR B O 1
ATOM 2381 N N . VAL B 1 17 ? -34.312 -23.656 -5.34 1 39.31 17 VAL B N 1
ATOM 2382 C CA . VAL B 1 17 ? -32.969 -23.719 -5.879 1 39.31 17 VAL B CA 1
ATOM 2383 C C . VAL B 1 17 ? -32 -22.953 -4.969 1 39.31 17 VAL B C 1
ATOM 2385 O O . VAL B 1 17 ? -32.031 -21.734 -4.926 1 39.31 17 VAL B O 1
ATOM 2388 N N . PHE B 1 18 ? -31.891 -23.438 -3.799 1 38.78 18 PHE B N 1
ATOM 2389 C CA . PHE B 1 18 ? -30.656 -22.906 -3.23 1 38.78 18 PHE B CA 1
ATOM 2390 C C . PHE B 1 18 ? -29.531 -22.938 -4.258 1 38.78 18 PHE B C 1
ATOM 2392 O O . PHE B 1 18 ? -29.109 -24.016 -4.688 1 38.78 18 PHE B O 1
ATOM 2399 N N . GLY B 1 19 ? -29.641 -22.172 -5.309 1 40.41 19 GLY B N 1
ATOM 2400 C CA . GLY B 1 19 ? -28.375 -22.078 -6.02 1 40.41 19 GLY B CA 1
ATOM 2401 C C . GLY B 1 19 ? -27.172 -22.391 -5.148 1 40.41 19 GLY B C 1
ATOM 2402 O O . GLY B 1 19 ? -27 -21.781 -4.082 1 40.41 19 GLY B O 1
ATOM 2403 N N . GLN B 1 20 ? -26.766 -23.578 -5.105 1 40.62 20 GLN B N 1
ATOM 2404 C CA . GLN B 1 20 ? -25.531 -23.938 -4.414 1 40.62 20 GLN B CA 1
ATOM 2405 C C . GLN B 1 20 ? -24.484 -22.828 -4.543 1 40.62 20 GLN B C 1
ATOM 2407 O O . GLN B 1 20 ? -23.984 -22.578 -5.637 1 40.62 20 GLN B O 1
ATOM 2412 N N . GLU B 1 21 ? -24.594 -21.688 -4.145 1 49.53 21 GLU B N 1
ATOM 2413 C CA . GLU B 1 21 ? -23.5 -20.734 -4.125 1 49.53 21 GLU B CA 1
ATOM 2414 C C . GLU B 1 21 ? -22.141 -21.438 -4.086 1 49.53 21 GLU B C 1
ATOM 2416 O O . GLU B 1 21 ? -21.875 -22.219 -3.164 1 49.53 21 GLU B O 1
ATOM 2421 N N . SER B 1 22 ? -21.672 -22.062 -5.258 1 55.56 22 SER B N 1
ATOM 2422 C CA . SER B 1 22 ? -20.406 -22.75 -5.457 1 55.56 22 SER B CA 1
ATOM 2423 C C . SER B 1 22 ? -19.328 -22.203 -4.527 1 55.56 22 SER B C 1
ATOM 2425 O O . SER B 1 22 ? -18.969 -21.031 -4.609 1 55.56 22 SER B O 1
ATOM 2427 N N . LYS B 1 23 ? -19.062 -22.797 -3.348 1 80.56 23 LYS B N 1
ATOM 2428 C CA . LYS B 1 23 ? -18.141 -22.422 -2.285 1 80.56 23 LYS B CA 1
ATOM 2429 C C . LYS B 1 23 ? -16.703 -22.828 -2.627 1 80.56 23 LYS B C 1
ATOM 2431 O O . LYS B 1 23 ? -16.453 -24 -2.895 1 80.56 23 LYS B O 1
ATOM 2436 N N . VAL B 1 24 ? -15.766 -22.078 -3.02 1 97.19 24 VAL B N 1
ATOM 2437 C CA . VAL B 1 24 ? -14.344 -22.328 -3.213 1 97.19 24 VAL B CA 1
ATOM 2438 C C . VAL B 1 24 ? -13.773 -23.031 -1.979 1 97.19 24 VAL B C 1
ATOM 2440 O O . VAL B 1 24 ? -13.906 -22.531 -0.859 1 97.19 24 VAL B O 1
ATOM 2443 N N . ARG B 1 25 ? -13.227 -24.266 -2.256 1 98.12 25 ARG B N 1
ATOM 2444 C CA . ARG B 1 25 ? -12.656 -25.016 -1.147 1 98.12 25 ARG B CA 1
ATOM 2445 C C . ARG B 1 25 ? -11.133 -25.062 -1.236 1 98.12 25 ARG B C 1
ATOM 2447 O O . ARG B 1 25 ? -10.461 -25.312 -0.239 1 98.12 25 ARG B O 1
ATOM 2454 N N . HIS B 1 26 ? -10.641 -24.875 -2.475 1 98.88 26 HIS B N 1
ATOM 2455 C CA . HIS B 1 26 ? -9.203 -24.969 -2.715 1 98.88 26 HIS B CA 1
ATOM 2456 C C . HIS B 1 26 ? -8.703 -23.781 -3.529 1 98.88 26 HIS B C 1
ATOM 2458 O O . HIS B 1 26 ? -9.328 -23.391 -4.516 1 98.88 26 HIS B O 1
ATOM 2464 N N . VAL B 1 27 ? -7.629 -23.156 -3.082 1 98.94 27 VAL B N 1
ATOM 2465 C CA . VAL B 1 27 ? -6.938 -22.141 -3.852 1 98.94 27 VAL B CA 1
ATOM 2466 C C . VAL B 1 27 ? -5.473 -22.531 -4.035 1 98.94 27 VAL B C 1
ATOM 2468 O O . VAL B 1 27 ? -4.797 -22.891 -3.068 1 98.94 27 VAL B O 1
ATOM 2471 N N . ILE B 1 28 ? -5.02 -22.531 -5.238 1 99 28 ILE B N 1
ATOM 2472 C CA . ILE B 1 28 ? -3.613 -22.734 -5.57 1 99 28 ILE B CA 1
ATOM 2473 C C . ILE B 1 28 ? -3.021 -21.438 -6.129 1 99 28 ILE B C 1
ATOM 2475 O O . ILE B 1 28 ? -3.523 -20.891 -7.117 1 99 28 ILE B O 1
ATOM 2479 N N . LEU B 1 29 ? -2.033 -20.922 -5.488 1 99 29 LEU B N 1
ATOM 2480 C CA . LEU B 1 29 ? -1.247 -19.781 -5.961 1 99 29 LEU B CA 1
ATOM 2481 C C . LEU B 1 29 ? 0.067 -20.25 -6.578 1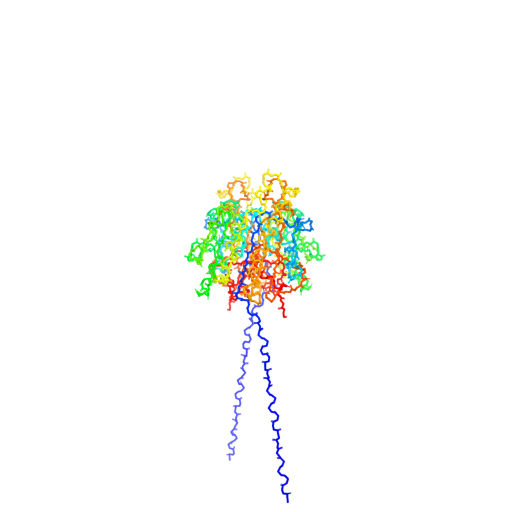 99 29 LEU B C 1
ATOM 2483 O O . LEU B 1 29 ? 0.901 -20.859 -5.891 1 99 29 LEU B O 1
ATOM 2487 N N . ILE B 1 30 ? 0.208 -20.031 -7.828 1 99 30 ILE B N 1
ATOM 2488 C CA . ILE B 1 30 ? 1.443 -20.344 -8.539 1 99 30 ILE B CA 1
ATOM 2489 C C . ILE B 1 30 ? 2.223 -19.047 -8.805 1 99 30 ILE B C 1
ATOM 2491 O O . ILE B 1 30 ? 1.739 -18.156 -9.5 1 99 30 ILE B O 1
ATOM 2495 N N . GLY B 1 31 ? 3.387 -18.969 -8.211 1 98.94 31 GLY B N 1
ATOM 2496 C CA . GLY B 1 31 ? 4.262 -17.828 -8.391 1 98.94 31 GLY B CA 1
ATOM 2497 C C . GLY B 1 31 ? 5.469 -18.125 -9.266 1 98.94 31 GLY B C 1
ATOM 2498 O O . GLY B 1 31 ? 6.289 -18.984 -8.93 1 98.94 31 GLY B O 1
ATOM 2499 N N . CYS B 1 32 ? 5.621 -17.391 -10.336 1 98.94 32 CYS B N 1
ATOM 2500 C CA . CYS B 1 32 ? 6.738 -17.562 -11.258 1 98.94 32 CYS B CA 1
ATOM 2501 C C . CYS B 1 32 ? 7.715 -16.391 -11.156 1 98.94 32 CYS B C 1
ATOM 2503 O O . CYS B 1 32 ? 7.43 -15.289 -11.625 1 98.94 32 CYS B O 1
ATOM 2505 N N . ASP B 1 33 ? 8.883 -16.656 -10.617 1 98.94 33 ASP B N 1
ATOM 2506 C CA . ASP B 1 33 ? 9.867 -15.625 -10.305 1 98.94 33 ASP B CA 1
ATOM 2507 C C . ASP B 1 33 ? 10.383 -14.953 -11.578 1 98.94 33 ASP B C 1
ATOM 2509 O O . ASP B 1 33 ? 10.852 -15.633 -12.5 1 98.94 33 ASP B O 1
ATOM 2513 N N . GLY B 1 34 ? 10.258 -13.633 -11.641 1 98.88 34 GLY B N 1
ATOM 2514 C CA . GLY B 1 34 ? 10.852 -12.883 -12.734 1 98.88 34 GLY B CA 1
ATOM 2515 C C . GLY B 1 34 ? 10.047 -12.953 -14.016 1 98.88 34 GLY B C 1
ATOM 2516 O O . GLY B 1 34 ? 10.562 -12.648 -15.094 1 98.88 34 GLY B O 1
ATOM 2517 N N . LEU B 1 35 ? 8.82 -13.477 -13.922 1 98.94 35 LEU B N 1
ATOM 2518 C CA . LEU B 1 35 ? 7.945 -13.508 -15.094 1 98.94 35 LEU B CA 1
ATOM 2519 C C . LEU B 1 35 ? 7.312 -12.141 -15.328 1 98.94 35 LEU B C 1
ATOM 2521 O O . LEU B 1 35 ? 6.297 -11.805 -14.711 1 98.94 35 LEU B O 1
ATOM 2525 N N . GLY B 1 36 ? 7.914 -11.398 -16.281 1 98.88 36 GLY B N 1
ATOM 2526 C CA . GLY B 1 36 ? 7.383 -10.086 -16.625 1 98.88 36 GLY B CA 1
ATOM 2527 C C . GLY B 1 36 ? 6.121 -10.156 -17.469 1 98.88 36 GLY B C 1
ATOM 2528 O O . GLY B 1 36 ? 6.004 -11.008 -18.344 1 98.88 36 GLY B O 1
ATOM 2529 N N . ALA B 1 37 ? 5.207 -9.281 -17.188 1 98.88 37 ALA B N 1
ATOM 2530 C CA . ALA B 1 37 ? 3.953 -9.234 -17.922 1 98.88 37 ALA B CA 1
ATOM 2531 C C . ALA B 1 37 ? 4.203 -9.008 -19.406 1 98.88 37 ALA B C 1
ATOM 2533 O O . ALA B 1 37 ? 3.467 -9.516 -20.266 1 98.88 37 ALA B O 1
ATOM 2534 N N . TYR B 1 38 ? 5.199 -8.281 -19.734 1 98.75 38 TYR B N 1
ATOM 2535 C CA . TYR B 1 38 ? 5.527 -7.906 -21.109 1 98.75 38 TYR B CA 1
ATOM 2536 C C . TYR B 1 38 ? 5.73 -9.141 -21.984 1 98.75 38 TYR B C 1
ATOM 2538 O O . TYR B 1 38 ? 5.586 -9.078 -23.203 1 98.75 38 TYR B O 1
ATOM 2546 N N . ALA B 1 39 ? 6.035 -10.25 -21.391 1 98.81 39 ALA B N 1
ATOM 2547 C CA . ALA B 1 39 ? 6.492 -11.406 -22.141 1 98.81 39 ALA B CA 1
ATOM 2548 C C . ALA B 1 39 ? 5.316 -12.289 -22.562 1 98.81 39 ALA B C 1
ATOM 2550 O O . ALA B 1 39 ? 5.445 -13.117 -23.469 1 98.81 39 ALA B O 1
ATOM 2551 N N . ILE B 1 40 ? 4.188 -12.125 -21.938 1 98.88 40 ILE B N 1
ATOM 2552 C CA . ILE B 1 40 ? 3.098 -13.086 -22.047 1 98.88 40 ILE B CA 1
ATOM 2553 C C . ILE B 1 40 ? 2.514 -13.055 -23.453 1 98.88 40 ILE B C 1
ATOM 2555 O O . ILE B 1 40 ? 2.301 -14.102 -24.062 1 98.88 40 ILE B O 1
ATOM 2559 N N . PRO B 1 41 ? 2.297 -11.906 -24.125 1 98.19 41 PRO B N 1
ATOM 2560 C CA . PRO B 1 41 ? 1.648 -11.883 -25.438 1 98.19 41 PRO B CA 1
ATOM 2561 C C . PRO B 1 41 ? 2.432 -12.656 -26.5 1 98.19 41 PRO B C 1
ATOM 2563 O O . PRO B 1 41 ? 1.841 -13.391 -27.297 1 98.19 41 PRO B O 1
ATOM 2566 N N . ASP B 1 42 ? 3.703 -12.648 -26.406 1 97.62 42 ASP B N 1
ATOM 2567 C CA . ASP B 1 42 ? 4.5 -13.242 -27.484 1 97.62 42 ASP B CA 1
ATOM 2568 C C . ASP B 1 42 ? 5.078 -14.594 -27.047 1 97.62 42 ASP B C 1
ATOM 2570 O O . ASP B 1 42 ? 5.875 -15.195 -27.766 1 97.62 42 ASP B O 1
ATOM 2574 N N . SER B 1 43 ? 4.652 -15.016 -25.906 1 98.69 43 SER B N 1
ATOM 2575 C CA . SER B 1 43 ? 5.195 -16.266 -25.391 1 98.69 43 SER B CA 1
ATOM 2576 C C . SER B 1 43 ? 4.402 -17.469 -25.906 1 98.69 43 SER B C 1
ATOM 2578 O O . SER B 1 43 ? 3.23 -17.344 -26.266 1 98.69 43 SER B O 1
ATOM 2580 N N . ASP B 1 44 ? 5.074 -18.594 -26.047 1 98.69 44 ASP B N 1
ATOM 2581 C CA . ASP B 1 44 ? 4.414 -19.859 -26.312 1 98.69 44 ASP B CA 1
ATOM 2582 C C . ASP B 1 44 ? 4.039 -20.562 -25.016 1 98.69 44 ASP B C 1
ATOM 2584 O O . ASP B 1 44 ? 4.707 -21.516 -24.594 1 98.69 44 ASP B O 1
ATOM 2588 N N . MET B 1 45 ? 3.02 -20.078 -24.406 1 98.88 45 MET B N 1
ATOM 2589 C CA . MET B 1 45 ? 2.51 -20.594 -23.141 1 98.88 45 MET B CA 1
ATOM 2590 C C . MET B 1 45 ? 1.04 -20.984 -23.266 1 98.88 45 MET B C 1
ATOM 2592 O O . MET B 1 45 ? 0.171 -20.328 -22.672 1 98.88 45 MET B O 1
ATOM 2596 N N . PRO B 1 46 ? 0.712 -22.062 -24.016 1 98.88 46 PRO B N 1
ATOM 2597 C CA . PRO B 1 46 ? -0.678 -22.422 -24.297 1 98.88 46 PRO B CA 1
ATOM 2598 C C . PRO B 1 46 ? -1.483 -22.734 -23.047 1 98.88 46 PRO B C 1
ATOM 2600 O O . PRO B 1 46 ? -2.689 -22.469 -23 1 98.88 46 PRO B O 1
ATOM 2603 N N . ASN B 1 47 ? -0.877 -23.344 -22.031 1 98.88 47 ASN B N 1
ATOM 2604 C CA . ASN B 1 47 ? -1.61 -23.641 -20.812 1 98.88 47 ASN B CA 1
ATOM 2605 C C . ASN B 1 47 ? -2.025 -22.359 -20.078 1 98.88 4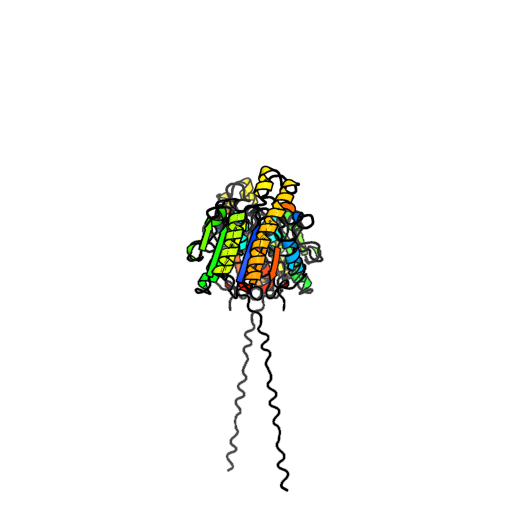7 ASN B C 1
ATOM 2607 O O . ASN B 1 47 ? -3.176 -22.234 -19.656 1 98.88 47 ASN B O 1
ATOM 2611 N N . LEU B 1 48 ? -1.062 -21.438 -19.953 1 98.94 48 LEU B N 1
ATOM 2612 C CA . LEU B 1 48 ? -1.38 -20.172 -19.312 1 98.94 48 LEU B CA 1
ATOM 2613 C C . LEU B 1 48 ? -2.445 -19.422 -20.094 1 98.94 48 LEU B C 1
ATOM 2615 O O . LEU B 1 48 ? -3.377 -18.859 -19.516 1 98.94 48 LEU B O 1
ATOM 2619 N N . LYS B 1 49 ? -2.299 -19.359 -21.375 1 98.81 49 LYS B N 1
ATOM 2620 C CA . LYS B 1 49 ? -3.242 -18.641 -22.219 1 98.81 49 LYS B CA 1
ATOM 2621 C C . LYS B 1 49 ? -4.629 -19.281 -22.172 1 98.81 49 LYS B C 1
ATOM 2623 O O . LYS B 1 49 ? -5.641 -18.594 -22.266 1 98.81 49 LYS B O 1
ATOM 2628 N N . LYS B 1 50 ? -4.688 -20.594 -22.062 1 98.81 50 LYS B N 1
ATOM 2629 C CA . LYS B 1 50 ? -5.965 -21.25 -21.828 1 98.81 50 LYS B CA 1
ATOM 2630 C C . LYS B 1 50 ? -6.605 -20.781 -20.531 1 98.81 50 LYS B C 1
ATOM 2632 O O . LYS B 1 50 ? -7.809 -20.531 -20.484 1 98.81 50 LYS B O 1
ATOM 2637 N N . MET B 1 51 ? -5.805 -20.719 -19.484 1 98.81 51 MET B N 1
ATOM 2638 C CA . MET B 1 51 ? -6.309 -20.25 -18.203 1 98.81 51 MET B CA 1
ATOM 2639 C C . MET B 1 51 ? -6.828 -18.812 -18.312 1 98.81 51 MET B C 1
ATOM 2641 O O . MET B 1 51 ? -7.824 -18.453 -17.688 1 98.81 51 MET B O 1
ATOM 2645 N N . MET B 1 52 ? -6.121 -17.984 -19.109 1 98.81 52 MET B N 1
ATOM 2646 C CA . MET B 1 52 ? -6.59 -16.625 -19.359 1 98.81 52 MET B CA 1
ATOM 2647 C C . MET B 1 52 ? -7.945 -16.625 -20.047 1 98.81 52 MET B C 1
ATOM 2649 O O . MET B 1 52 ? -8.859 -15.914 -19.641 1 98.81 52 MET B O 1
ATOM 2653 N N . LYS B 1 53 ? -8.102 -17.469 -21.031 1 98.62 53 LYS B N 1
ATOM 2654 C CA . LYS B 1 53 ? -9.336 -17.562 -21.797 1 98.62 53 LYS B CA 1
ATOM 2655 C C . LYS B 1 53 ? -10.492 -18.047 -20.938 1 98.62 53 LYS B C 1
ATOM 2657 O O . LYS B 1 53 ? -11.633 -17.625 -21.109 1 98.62 53 LYS B O 1
ATOM 2662 N N . GLU B 1 54 ? -10.203 -18.891 -19.984 1 98.5 54 GLU B N 1
ATOM 2663 C CA . GLU B 1 54 ? -11.227 -19.547 -19.172 1 98.5 54 GLU B CA 1
ATOM 2664 C C . GLU B 1 54 ? -11.352 -18.875 -17.797 1 98.5 54 GLU B C 1
ATOM 2666 O O . GLU B 1 54 ? -12.055 -19.375 -16.922 1 98.5 54 GLU B O 1
ATOM 2671 N N . GLY B 1 55 ? -10.656 -17.781 -17.609 1 98.81 55 GLY B N 1
ATOM 2672 C CA . GLY B 1 55 ? -10.672 -17.047 -16.359 1 98.81 55 GLY B CA 1
ATOM 2673 C C . GLY B 1 55 ? -10.594 -15.547 -16.547 1 98.81 55 GLY B C 1
ATOM 2674 O O . GLY B 1 55 ? -11.133 -15.008 -17.516 1 98.81 55 GLY B O 1
ATOM 2675 N N . SER B 1 56 ? -10.102 -14.891 -15.578 1 98.94 56 SER B N 1
ATOM 2676 C CA . SER B 1 56 ? -9.883 -13.453 -15.578 1 98.94 56 SER B CA 1
ATOM 2677 C C . SER B 1 56 ? -8.391 -13.117 -15.492 1 98.94 56 SER B C 1
ATOM 2679 O O . SER B 1 56 ? -7.613 -13.875 -14.914 1 98.94 56 SER B O 1
ATOM 2681 N N . TYR B 1 57 ? -8.039 -12 -16.156 1 98.94 57 TYR B N 1
ATOM 2682 C CA . TYR B 1 57 ? -6.602 -11.75 -16.188 1 98.94 57 TYR B CA 1
ATOM 2683 C C . TYR B 1 57 ? -6.305 -10.273 -16.406 1 98.94 57 TYR B C 1
ATOM 2685 O O . TYR B 1 57 ? -7.172 -9.523 -16.859 1 98.94 57 TYR B O 1
ATOM 2693 N N . THR B 1 58 ? -5.156 -9.875 -16 1 98.88 58 THR B N 1
ATOM 2694 C CA . THR B 1 58 ? -4.551 -8.602 -16.375 1 98.88 58 THR B CA 1
ATOM 2695 C C . THR B 1 58 ? -3.041 -8.742 -16.531 1 98.88 58 THR B C 1
ATOM 2697 O O . THR B 1 58 ? -2.424 -9.602 -15.891 1 98.88 58 THR B O 1
ATOM 2700 N N . MET B 1 59 ? -2.471 -7.984 -17.375 1 98.81 59 MET B N 1
ATOM 2701 C CA . MET B 1 59 ? -1.023 -7.906 -17.547 1 98.81 59 MET B CA 1
ATOM 2702 C C . MET B 1 59 ? -0.476 -6.605 -16.969 1 98.81 59 MET B C 1
ATOM 2704 O O . MET B 1 59 ? 0.634 -6.188 -17.312 1 98.81 59 MET B O 1
ATOM 2708 N N . GLU B 1 60 ? -1.324 -5.957 -16.125 1 98.5 60 GLU B N 1
ATOM 2709 C CA . GLU B 1 60 ? -0.938 -4.66 -15.586 1 98.5 60 GLU B CA 1
ATOM 2710 C C . GLU B 1 60 ? -0.984 -4.656 -14.062 1 98.5 60 GLU B C 1
ATOM 2712 O O . GLU B 1 60 ? -1.078 -3.598 -13.438 1 98.5 60 GLU B O 1
ATOM 2717 N N . ALA B 1 61 ? -1.041 -5.934 -13.5 1 98.88 61 ALA B N 1
ATOM 2718 C CA . ALA B 1 61 ? -0.874 -5.977 -12.047 1 98.88 61 ALA B CA 1
ATOM 2719 C C . ALA B 1 61 ? 0.482 -5.41 -11.633 1 98.88 61 ALA B C 1
ATOM 2721 O O . ALA B 1 61 ? 1.453 -5.496 -12.391 1 98.88 61 ALA B O 1
ATOM 2722 N N . ARG B 1 62 ? 0.55 -4.902 -10.445 1 98.69 62 ARG B N 1
ATOM 2723 C CA . ARG B 1 62 ? 1.746 -4.148 -10.086 1 98.69 62 ARG B CA 1
ATOM 2724 C C . ARG B 1 62 ? 2.432 -4.766 -8.867 1 98.69 62 ARG B C 1
ATOM 2726 O O . ARG B 1 62 ? 1.779 -5.07 -7.867 1 98.69 62 ARG B O 1
ATOM 2733 N N . SER B 1 63 ? 3.725 -4.883 -8.938 1 98.88 63 SER B N 1
ATOM 2734 C CA . SER B 1 63 ? 4.555 -5.176 -7.773 1 98.88 63 SER B CA 1
ATOM 2735 C C . SER B 1 63 ? 4.762 -3.934 -6.914 1 98.88 63 SER B C 1
ATOM 2737 O O . SER B 1 63 ? 4.25 -2.859 -7.238 1 98.88 63 SER B O 1
ATOM 2739 N N . VAL B 1 64 ? 5.379 -4.07 -5.789 1 98.81 64 VAL B N 1
ATOM 2740 C CA . VAL B 1 64 ? 5.84 -2.949 -4.977 1 98.81 64 VAL B CA 1
ATOM 2741 C C . VAL B 1 64 ? 7.328 -2.709 -5.219 1 98.81 64 VAL B C 1
ATOM 2743 O O . VAL B 1 64 ? 8 -3.525 -5.852 1 98.81 64 VAL B O 1
ATOM 2746 N N . LEU B 1 65 ? 7.801 -1.53 -4.738 1 98.5 65 LEU B N 1
ATOM 2747 C CA . LEU B 1 65 ? 9.227 -1.242 -4.852 1 98.5 65 LEU B CA 1
ATOM 2748 C C . LEU B 1 65 ? 9.961 -1.622 -3.572 1 98.5 65 LEU B C 1
ATOM 2750 O O . LEU B 1 65 ? 9.422 -1.469 -2.475 1 98.5 65 LEU B O 1
ATOM 2754 N N . PRO B 1 66 ? 11.281 -2.062 -3.723 1 98.31 66 PRO B N 1
ATOM 2755 C CA . PRO B 1 66 ? 11.875 -2.41 -5.016 1 98.31 66 PRO B CA 1
ATOM 2756 C C . PRO B 1 66 ? 11.219 -3.633 -5.652 1 98.31 66 PRO B C 1
ATOM 2758 O O . PRO B 1 66 ? 10.68 -4.492 -4.945 1 98.31 66 PRO B O 1
ATOM 2761 N N . SER B 1 67 ? 11.141 -3.631 -6.938 1 98.62 67 SER B N 1
ATOM 2762 C CA . SER B 1 67 ? 10.641 -4.793 -7.672 1 98.62 67 SER B CA 1
ATOM 2763 C C . SER B 1 67 ? 11.609 -5.965 -7.566 1 98.62 67 SER B C 1
ATOM 2765 O O . SER B 1 67 ? 12.273 -6.32 -8.547 1 98.62 67 SER B O 1
ATOM 2767 N N . SER B 1 68 ? 11.602 -6.543 -6.367 1 98.25 68 SER B N 1
ATOM 2768 C CA . SER B 1 68 ? 12.57 -7.578 -6.016 1 98.25 68 SER B CA 1
ATOM 2769 C C . SER B 1 68 ? 11.891 -8.742 -5.293 1 98.25 68 SER B C 1
ATOM 2771 O O . SER B 1 68 ? 10.773 -8.602 -4.797 1 98.25 68 SER B O 1
ATOM 2773 N N . SER B 1 69 ? 12.609 -9.812 -5.188 1 98.62 69 SER B N 1
ATOM 2774 C CA . SER B 1 69 ? 11.992 -11.102 -4.898 1 98.62 69 SER B CA 1
ATOM 2775 C C . SER B 1 69 ? 11.422 -11.141 -3.484 1 98.62 69 SER B C 1
ATOM 2777 O O . SER B 1 69 ? 10.219 -10.977 -3.289 1 98.62 69 SER B O 1
ATOM 2779 N N . ALA B 1 70 ? 12.211 -11.133 -2.449 1 98.81 70 ALA B N 1
ATOM 2780 C CA . ALA B 1 70 ? 11.688 -11.305 -1.097 1 98.81 70 ALA B CA 1
ATOM 2781 C C . ALA B 1 70 ? 10.625 -10.258 -0.785 1 98.81 70 ALA B C 1
ATOM 2783 O O . ALA B 1 70 ? 9.609 -10.562 -0.159 1 98.81 70 ALA B O 1
ATOM 2784 N N . VAL B 1 71 ? 10.82 -9.086 -1.238 1 98.88 71 VAL B N 1
ATOM 2785 C CA . VAL B 1 71 ? 9.922 -7.961 -0.986 1 98.88 71 VAL B CA 1
ATOM 2786 C C . VAL B 1 71 ? 8.539 -8.258 -1.563 1 98.88 71 VAL B C 1
ATOM 2788 O O . VAL B 1 71 ? 7.531 -8.133 -0.869 1 98.88 71 VAL B O 1
ATOM 2791 N N . ASN B 1 72 ? 8.469 -8.711 -2.756 1 98.94 72 ASN B N 1
ATOM 2792 C CA . ASN B 1 72 ? 7.191 -8.844 -3.443 1 98.94 72 ASN B CA 1
ATOM 2793 C C . ASN B 1 72 ? 6.535 -10.188 -3.141 1 98.94 72 ASN B C 1
ATOM 2795 O O . ASN B 1 72 ? 5.305 -10.289 -3.098 1 98.94 72 ASN B O 1
ATOM 2799 N N . TRP B 1 73 ? 7.328 -11.258 -2.881 1 98.94 73 TRP B N 1
ATOM 2800 C CA . TRP B 1 73 ? 6.711 -12.477 -2.373 1 98.94 73 TRP B CA 1
ATOM 2801 C C . TRP B 1 73 ? 6.062 -12.234 -1.014 1 98.94 73 TRP B C 1
ATOM 2803 O O . TRP B 1 73 ? 4.945 -12.695 -0.76 1 98.94 73 TRP B O 1
ATOM 2813 N N . ALA B 1 74 ? 6.789 -11.477 -0.133 1 98.94 74 ALA B N 1
ATOM 2814 C CA . ALA B 1 74 ? 6.211 -11.102 1.154 1 98.94 74 ALA B CA 1
ATOM 2815 C C . ALA B 1 74 ? 4.918 -10.312 0.966 1 98.94 74 ALA B C 1
ATOM 2817 O O . ALA B 1 74 ? 3.889 -10.648 1.561 1 98.94 74 ALA B O 1
ATOM 2818 N N . SER B 1 75 ? 4.957 -9.312 0.116 1 98.94 75 SER B N 1
ATOM 2819 C CA . SER B 1 75 ? 3.773 -8.492 -0.118 1 98.94 75 SER B CA 1
ATOM 2820 C C . SER B 1 75 ? 2.609 -9.336 -0.63 1 98.94 75 SER B C 1
ATOM 2822 O O . SER B 1 75 ? 1.466 -9.148 -0.215 1 98.94 75 SER B O 1
ATOM 2824 N N . MET B 1 76 ? 2.863 -10.242 -1.488 1 98.94 76 MET B N 1
ATOM 2825 C CA . MET B 1 76 ? 1.841 -11.07 -2.119 1 98.94 76 MET B CA 1
ATOM 2826 C C . MET B 1 76 ? 1.107 -11.914 -1.079 1 98.94 76 MET B C 1
ATOM 2828 O O . MET B 1 76 ? -0.121 -12 -1.104 1 98.94 76 MET B O 1
ATOM 2832 N N . ILE B 1 77 ? 1.84 -12.531 -0.124 1 98.94 77 ILE B N 1
ATOM 2833 C CA . ILE B 1 77 ? 1.188 -13.469 0.781 1 98.94 77 ILE B CA 1
ATOM 2834 C C . ILE B 1 77 ? 0.782 -12.75 2.066 1 98.94 77 ILE B C 1
ATOM 2836 O O . ILE B 1 77 ? -0.039 -13.258 2.836 1 98.94 77 ILE B O 1
ATOM 2840 N N . MET B 1 78 ? 1.35 -11.523 2.318 1 98.94 78 MET B N 1
ATOM 2841 C CA . MET B 1 78 ? 1.115 -10.82 3.58 1 98.94 78 MET B CA 1
ATOM 2842 C C . MET B 1 78 ? 0.125 -9.68 3.391 1 98.94 78 MET B C 1
ATOM 2844 O O . MET B 1 78 ? -0.207 -8.977 4.344 1 98.94 78 MET B O 1
ATOM 2848 N N . GLY B 1 79 ? -0.326 -9.367 2.168 1 98.88 79 GLY B N 1
ATOM 2849 C CA . GLY B 1 79 ? -1.423 -8.445 1.917 1 98.88 79 GLY B CA 1
ATOM 2850 C C . GLY B 1 79 ? -1.06 -6.996 2.186 1 98.88 79 GLY B C 1
ATOM 2851 O O . GLY B 1 79 ? -1.935 -6.168 2.443 1 98.88 79 GLY B O 1
ATOM 2852 N N . ALA B 1 80 ? 0.235 -6.656 2.197 1 98.81 80 ALA B N 1
ATOM 2853 C CA . ALA B 1 80 ? 0.68 -5.305 2.539 1 98.81 80 ALA B CA 1
ATOM 2854 C C . ALA B 1 80 ? 2.018 -4.984 1.877 1 98.81 80 ALA B C 1
ATOM 2856 O O . ALA B 1 80 ? 2.666 -5.871 1.312 1 98.81 80 ALA B O 1
ATOM 2857 N N . GLY B 1 81 ? 2.398 -3.742 1.9 1 98.75 81 GLY B N 1
ATOM 2858 C CA . GLY B 1 81 ? 3.65 -3.307 1.305 1 98.75 81 GLY B CA 1
ATOM 2859 C C . GLY B 1 81 ? 4.828 -3.398 2.258 1 98.75 81 GLY B C 1
ATOM 2860 O O . GLY B 1 81 ? 4.664 -3.779 3.418 1 98.75 81 GLY B O 1
ATOM 2861 N N . PRO B 1 82 ? 6 -2.951 1.802 1 98.81 82 PRO B N 1
ATOM 2862 C CA . PRO B 1 82 ? 7.242 -3.254 2.516 1 98.81 82 PRO B CA 1
ATOM 2863 C C . PRO B 1 82 ? 7.379 -2.475 3.822 1 98.81 82 PRO B C 1
ATOM 2865 O O . PRO B 1 82 ? 7.98 -2.967 4.777 1 98.81 82 PRO B O 1
ATOM 2868 N N . THR B 1 83 ? 6.855 -1.272 3.928 1 98.81 83 THR B N 1
ATOM 2869 C CA . THR B 1 83 ? 7.016 -0.565 5.195 1 98.81 83 THR B CA 1
ATOM 2870 C C . THR B 1 83 ? 6.078 -1.134 6.254 1 98.81 83 THR B C 1
ATOM 2872 O O . THR B 1 83 ? 6.242 -0.862 7.445 1 98.81 83 THR B O 1
ATOM 2875 N N . ALA B 1 84 ? 5.141 -1.924 5.828 1 98.81 84 ALA B N 1
ATOM 2876 C CA . ALA B 1 84 ? 4.266 -2.619 6.766 1 98.81 84 ALA B CA 1
ATOM 2877 C C . ALA B 1 84 ? 4.887 -3.936 7.223 1 98.81 84 ALA B C 1
ATOM 2879 O O . ALA B 1 84 ? 5.059 -4.164 8.422 1 98.81 84 ALA B O 1
ATOM 2880 N N . HIS B 1 85 ? 5.273 -4.766 6.238 1 98.88 85 HIS B N 1
ATOM 2881 C CA . HIS B 1 85 ? 5.762 -6.082 6.629 1 98.88 85 HIS B CA 1
ATOM 2882 C C . HIS B 1 85 ? 7.246 -6.043 6.969 1 98.88 85 HIS B C 1
ATOM 2884 O O . HIS B 1 85 ? 7.746 -6.906 7.699 1 98.88 85 HIS B O 1
ATOM 2890 N N . GLY B 1 86 ? 7.98 -5.156 6.383 1 98.88 86 GLY B N 1
ATOM 2891 C CA . GLY B 1 86 ? 9.328 -4.867 6.855 1 98.88 86 GLY B CA 1
ATOM 2892 C C . GLY B 1 86 ? 10.406 -5.434 5.957 1 98.88 86 GLY B C 1
ATOM 2893 O O . GLY B 1 86 ? 11.586 -5.098 6.113 1 98.88 86 GLY B O 1
ATOM 2894 N N . TYR B 1 87 ? 10.086 -6.344 4.969 1 98.88 87 TYR B N 1
ATOM 2895 C CA . TYR B 1 87 ? 11.07 -6.887 4.039 1 98.88 87 TYR B CA 1
ATOM 2896 C C . TYR B 1 87 ? 11.336 -5.91 2.9 1 98.88 87 TYR B C 1
ATOM 2898 O O . TYR B 1 87 ? 10.414 -5.469 2.217 1 98.88 87 TYR B O 1
ATOM 2906 N N . THR B 1 88 ? 12.648 -5.559 2.67 1 98.62 88 THR B N 1
ATOM 2907 C CA . THR B 1 88 ? 12.906 -4.453 1.754 1 98.62 88 THR B CA 1
ATOM 2908 C C . THR B 1 88 ? 14.039 -4.797 0.794 1 98.62 88 THR B C 1
ATOM 2910 O O . THR B 1 88 ? 14.406 -3.988 -0.062 1 98.62 88 THR B O 1
ATOM 2913 N N . GLU B 1 89 ? 14.57 -6.004 0.891 1 97.88 89 GLU B N 1
ATOM 2914 C CA . GLU B 1 89 ? 15.688 -6.414 0.037 1 97.88 89 GLU B CA 1
ATOM 2915 C C . GLU B 1 89 ? 15.359 -7.699 -0.713 1 97.88 89 GLU B C 1
ATOM 2917 O O . GLU B 1 89 ? 14.5 -8.477 -0.283 1 97.88 89 GLU B O 1
ATOM 2922 N N . TRP B 1 90 ? 16.078 -7.957 -1.802 1 96.5 90 TRP B N 1
ATOM 2923 C CA . TRP B 1 90 ? 15.805 -9.102 -2.664 1 96.5 90 TRP B CA 1
ATOM 2924 C C . TRP B 1 90 ? 15.898 -10.406 -1.88 1 96.5 90 TRP B C 1
ATOM 2926 O O . TRP B 1 90 ? 15.18 -11.367 -2.17 1 96.5 90 TRP B O 1
ATOM 2936 N N . GLY B 1 91 ? 16.734 -10.43 -0.876 1 97.12 91 GLY B N 1
ATOM 2937 C CA . GLY B 1 91 ? 17 -11.648 -0.13 1 97.12 91 GLY B CA 1
ATOM 2938 C C . GLY B 1 91 ? 16.734 -11.5 1.358 1 97.12 91 GLY B C 1
ATOM 2939 O O . GLY B 1 91 ? 17.359 -12.18 2.172 1 97.12 91 GLY B O 1
ATOM 2940 N N . SER B 1 92 ? 15.867 -10.617 1.684 1 97.56 92 SER B N 1
ATOM 2941 C CA . SER B 1 92 ? 15.531 -10.398 3.086 1 97.56 92 SER B CA 1
ATOM 2942 C C . SER B 1 92 ? 15.172 -11.703 3.779 1 97.56 92 SER B C 1
ATOM 2944 O O . SER B 1 92 ? 14.344 -12.469 3.281 1 97.56 92 SER B O 1
ATOM 2946 N N . LYS B 1 93 ? 15.773 -11.969 4.949 1 98.12 93 LYS B N 1
ATOM 2947 C CA . LYS B 1 93 ? 15.445 -13.141 5.758 1 98.12 93 LYS B CA 1
ATOM 2948 C C . LYS B 1 93 ? 14.727 -12.734 7.043 1 98.12 93 LYS B C 1
ATOM 2950 O O . LYS B 1 93 ? 14.07 -13.562 7.676 1 98.12 93 LYS B O 1
ATOM 2955 N N . THR B 1 94 ? 15.008 -11.539 7.41 1 98.38 94 THR B N 1
ATOM 2956 C CA . THR B 1 94 ? 14.32 -10.859 8.508 1 98.38 94 THR B CA 1
ATOM 2957 C C . THR B 1 94 ? 13.867 -9.461 8.078 1 98.38 94 THR B C 1
ATOM 2959 O O . THR B 1 94 ? 14.469 -8.859 7.191 1 98.38 94 THR B O 1
ATOM 2962 N N . PRO B 1 95 ? 12.805 -8.977 8.617 1 98.62 95 PRO B N 1
ATOM 2963 C CA . PRO B 1 95 ? 12.398 -7.617 8.258 1 98.62 95 PRO B CA 1
ATOM 2964 C C . PRO B 1 95 ? 13.477 -6.582 8.586 1 98.62 95 PRO B C 1
ATOM 2966 O O . PRO B 1 95 ? 14.008 -6.57 9.695 1 98.62 95 PRO B O 1
ATOM 2969 N N . GLU B 1 96 ? 13.805 -5.762 7.625 1 98.62 96 GLU B N 1
ATOM 2970 C CA . GLU B 1 96 ? 14.742 -4.668 7.852 1 98.62 96 GLU B CA 1
ATOM 2971 C C . GLU B 1 96 ? 14.07 -3.504 8.578 1 98.62 96 GLU B C 1
ATOM 2973 O O . GLU B 1 96 ? 14.727 -2.762 9.312 1 98.62 96 GLU B O 1
ATOM 2978 N N . ILE B 1 97 ? 12.852 -3.225 8.273 1 98.69 97 ILE B N 1
ATOM 2979 C CA . ILE B 1 97 ? 11.992 -2.342 9.047 1 98.69 97 ILE B CA 1
ATOM 2980 C C . ILE B 1 97 ? 11.141 -3.168 10.016 1 98.69 97 ILE B C 1
ATOM 2982 O O . ILE B 1 97 ? 10.539 -4.168 9.617 1 98.69 97 ILE B O 1
ATOM 2986 N N . PRO B 1 98 ? 11.086 -2.787 11.305 1 98.56 98 PRO B N 1
ATOM 2987 C CA . PRO B 1 98 ? 10.211 -3.553 12.188 1 98.56 98 PRO B CA 1
ATOM 2988 C C . PRO B 1 98 ? 8.789 -3.688 11.633 1 98.56 98 PRO B C 1
ATOM 2990 O O . PRO B 1 98 ? 8.18 -2.689 11.242 1 98.56 98 PRO B O 1
ATOM 2993 N N . SER B 1 99 ? 8.281 -4.938 11.602 1 98.81 99 SER B N 1
ATOM 2994 C CA . SER B 1 99 ? 6.93 -5.164 11.109 1 98.81 99 SER B CA 1
ATOM 2995 C C . SER B 1 99 ? 5.906 -4.371 11.922 1 98.81 99 SER B C 1
ATOM 2997 O O . SER B 1 99 ? 6.016 -4.277 13.141 1 98.81 99 SER B O 1
ATOM 2999 N N . ALA B 1 100 ? 4.93 -3.838 11.258 1 98.44 100 ALA B N 1
ATOM 3000 C CA . ALA B 1 100 ? 3.926 -3.01 11.922 1 98.44 100 ALA B CA 1
ATOM 3001 C C . ALA B 1 100 ? 3.131 -3.82 12.945 1 98.44 100 ALA B C 1
ATOM 3003 O O . ALA B 1 100 ? 2.672 -3.281 13.953 1 98.44 100 ALA B O 1
ATOM 3004 N N . THR B 1 101 ? 2.881 -5.043 12.586 1 98.06 101 THR B N 1
ATOM 3005 C CA . THR B 1 101 ? 2.23 -6.023 13.445 1 98.06 101 THR B CA 1
ATOM 3006 C C . THR B 1 101 ? 2.936 -7.371 13.359 1 98.06 101 THR B C 1
ATOM 3008 O O . THR B 1 101 ? 3.416 -7.762 12.289 1 98.06 101 THR B O 1
ATOM 3011 N N . ILE B 1 102 ? 2.984 -8.062 14.477 1 98.44 102 ILE B N 1
ATOM 3012 C CA . ILE B 1 102 ? 3.584 -9.391 14.539 1 98.44 102 ILE B CA 1
ATOM 3013 C C . ILE B 1 102 ? 2.566 -10.391 15.094 1 98.44 102 ILE B C 1
ATOM 3015 O O . ILE B 1 102 ? 1.97 -10.164 16.141 1 98.44 102 ILE B O 1
ATOM 3019 N N . ASP B 1 103 ? 2.357 -11.469 14.367 1 98.19 103 ASP B N 1
ATOM 3020 C CA . ASP B 1 103 ? 1.382 -12.461 14.812 1 98.19 103 ASP B CA 1
ATOM 3021 C C . ASP B 1 103 ? 2.029 -13.492 15.734 1 98.19 103 ASP B C 1
ATOM 3023 O O . ASP B 1 103 ? 3.184 -13.336 16.141 1 98.19 103 ASP B O 1
ATOM 3027 N N . LYS B 1 104 ? 1.256 -14.5 16.188 1 97.88 104 LYS B N 1
ATOM 3028 C CA . LYS B 1 104 ? 1.732 -15.477 17.156 1 97.88 104 LYS B CA 1
ATOM 3029 C C . LYS B 1 104 ? 2.857 -16.328 16.578 1 97.88 104 LYS B C 1
ATOM 3031 O O . LYS B 1 104 ? 3.543 -17.047 17.312 1 97.88 104 LYS B O 1
ATOM 3036 N N . TYR B 1 105 ? 3.078 -16.234 15.273 1 98.12 105 TYR B N 1
ATOM 3037 C CA . TYR B 1 105 ? 4.137 -17.016 14.641 1 98.12 105 TYR B CA 1
ATOM 3038 C C . TYR B 1 105 ? 5.406 -16.188 14.484 1 98.12 105 TYR B C 1
ATOM 3040 O O . TYR B 1 105 ? 6.41 -16.672 13.953 1 98.12 105 TYR B O 1
ATOM 3048 N N . GLY B 1 106 ? 5.316 -14.938 14.883 1 98.44 106 GLY B N 1
ATOM 3049 C CA . GLY B 1 106 ? 6.504 -14.102 14.922 1 98.44 106 GLY B CA 1
ATOM 3050 C C . GLY B 1 106 ? 6.727 -13.32 13.641 1 98.44 106 GLY B C 1
ATOM 3051 O O . GLY B 1 106 ? 7.801 -12.758 13.43 1 98.44 106 GLY B O 1
ATOM 3052 N N . LEU B 1 107 ? 5.793 -13.289 12.773 1 98.81 107 LEU B N 1
ATOM 3053 C CA . LEU B 1 107 ? 5.902 -12.594 11.5 1 98.81 107 LEU B CA 1
ATOM 3054 C C . LEU B 1 107 ? 4.715 -11.664 11.281 1 98.81 107 LEU B C 1
ATOM 3056 O O . LEU B 1 107 ? 3.717 -11.742 12 1 98.81 107 LEU B O 1
ATOM 3060 N N . PHE B 1 108 ? 4.898 -10.664 10.367 1 98.88 108 PHE B N 1
ATOM 3061 C CA . PHE B 1 108 ? 3.713 -9.977 9.875 1 98.88 108 PHE B CA 1
ATOM 3062 C C . PHE B 1 108 ? 2.682 -10.969 9.359 1 98.88 108 PHE B C 1
ATOM 3064 O O . PHE B 1 108 ? 3.027 -11.922 8.656 1 98.88 108 PHE B O 1
ATOM 3071 N N . PRO B 1 109 ? 1.4 -10.812 9.711 1 98.88 109 PRO B N 1
ATOM 3072 C CA . PRO B 1 109 ? 0.401 -11.836 9.383 1 98.88 109 PRO B CA 1
ATOM 3073 C C . PRO B 1 109 ? 0.265 -12.062 7.879 1 98.88 109 PRO B C 1
ATOM 3075 O O . PRO B 1 109 ? 0.25 -11.109 7.102 1 98.88 109 PRO B O 1
ATOM 3078 N N . SER B 1 110 ? 0.194 -13.289 7.48 1 98.94 110 SER B N 1
ATOM 3079 C CA . SER B 1 110 ? -0.02 -13.695 6.094 1 98.94 110 SER B CA 1
ATOM 3080 C C . SER B 1 110 ? -1.336 -14.445 5.934 1 98.94 110 SER B C 1
ATOM 3082 O O . SER B 1 110 ? -2.045 -14.68 6.914 1 98.94 110 SER B O 1
ATOM 3084 N N . ILE B 1 111 ? -1.645 -14.789 4.723 1 98.94 111 ILE B N 1
ATOM 3085 C CA . ILE B 1 111 ? -2.857 -15.547 4.43 1 98.94 111 ILE B CA 1
ATOM 3086 C C . ILE B 1 111 ? -2.775 -16.922 5.074 1 98.94 111 ILE B C 1
ATOM 3088 O O . ILE B 1 111 ? -3.795 -17.484 5.477 1 98.94 111 ILE B O 1
ATOM 3092 N N . PHE B 1 112 ? -1.555 -17.5 5.277 1 98.94 112 PHE B N 1
ATOM 3093 C CA . PHE B 1 112 ? -1.406 -18.797 5.91 1 98.94 112 PHE B CA 1
ATOM 3094 C C . PHE B 1 112 ? -1.781 -18.734 7.387 1 98.94 112 PHE B C 1
ATOM 3096 O O . PHE B 1 112 ? -2.561 -19.547 7.875 1 98.94 112 PHE B O 1
ATOM 3103 N N . GLY B 1 113 ? -1.225 -17.734 8.07 1 98.88 113 GLY B N 1
ATOM 3104 C CA . GLY B 1 113 ? -1.578 -17.562 9.469 1 98.88 113 GLY B CA 1
ATOM 3105 C C . GLY B 1 113 ? -3.049 -17.25 9.68 1 98.88 113 GLY B C 1
ATOM 3106 O O . GLY B 1 113 ? -3.676 -17.781 10.594 1 98.88 113 GLY B O 1
ATOM 3107 N N . GLN B 1 114 ? -3.588 -16.375 8.859 1 98.75 114 GLN B N 1
ATOM 3108 C CA . GLN B 1 114 ? -5 -16.031 8.961 1 98.75 114 GLN B CA 1
ATOM 3109 C C . GLN B 1 114 ? -5.887 -17.266 8.75 1 98.75 114 GLN B C 1
ATOM 3111 O O . GLN B 1 114 ? -6.879 -17.453 9.453 1 98.75 114 GLN B O 1
ATOM 3116 N N . LEU B 1 115 ? -5.543 -18.094 7.695 1 98.88 115 LEU B N 1
ATOM 3117 C CA . LEU B 1 115 ? -6.293 -19.312 7.434 1 98.88 115 LEU B CA 1
ATOM 3118 C C . LEU B 1 115 ? -6.246 -20.25 8.633 1 98.88 115 LEU B C 1
ATOM 3120 O O . LEU B 1 115 ? -7.285 -20.719 9.102 1 98.88 115 LEU B O 1
ATOM 3124 N N . ARG B 1 116 ? -5.039 -20.453 9.156 1 98.88 116 ARG B N 1
ATOM 3125 C CA . ARG B 1 116 ? -4.852 -21.359 10.281 1 98.88 116 ARG B CA 1
ATOM 3126 C C . ARG B 1 116 ? -5.641 -20.875 11.5 1 98.88 116 ARG B C 1
ATOM 3128 O O . ARG B 1 116 ? -6.293 -21.672 12.172 1 98.88 116 ARG B O 1
ATOM 3135 N N . GLN B 1 117 ? -5.59 -19.625 11.781 1 98.44 117 GLN B N 1
ATOM 3136 C CA . GLN B 1 117 ? -6.242 -19.062 12.961 1 98.44 117 GLN B CA 1
ATOM 3137 C C . GLN B 1 117 ? -7.762 -19.156 12.844 1 98.44 117 GLN B C 1
ATOM 3139 O O . GLN B 1 117 ? -8.445 -19.453 13.82 1 98.44 117 GLN B O 1
ATOM 3144 N N . GLN B 1 118 ? -8.289 -18.922 11.703 1 98.56 118 GLN B N 1
ATOM 3145 C CA . GLN B 1 118 ? -9.734 -18.797 11.547 1 98.56 118 GLN B CA 1
ATOM 3146 C C . GLN B 1 118 ? -10.359 -20.141 11.188 1 98.56 118 GLN B C 1
ATOM 3148 O O . GLN B 1 118 ? -11.539 -20.375 11.461 1 98.56 118 GLN B O 1
ATOM 3153 N N . GLN B 1 119 ? -9.586 -21.047 10.492 1 98.56 119 GLN B N 1
ATOM 3154 C CA . GLN B 1 119 ? -10.023 -22.375 10.102 1 98.56 119 GLN B CA 1
ATOM 3155 C C . GLN B 1 119 ? -8.977 -23.422 10.469 1 98.56 119 GLN B C 1
ATOM 3157 O O . GLN B 1 119 ? -8.297 -23.953 9.586 1 98.56 119 GLN B O 1
ATOM 3162 N N . PRO B 1 120 ? -8.945 -23.797 11.703 1 98.19 120 PRO B N 1
ATOM 3163 C CA . PRO B 1 120 ? -7.879 -24.672 12.195 1 98.19 120 PRO B CA 1
ATOM 3164 C C . PRO B 1 120 ? -7.867 -26.031 11.508 1 98.19 120 PRO B C 1
ATOM 3166 O O . PRO B 1 120 ? -6.84 -26.719 11.5 1 98.19 120 PRO B O 1
ATOM 3169 N N . GLU B 1 121 ? -8.977 -26.422 10.914 1 98.25 121 GLU B N 1
ATOM 3170 C CA . GLU B 1 121 ? -9.047 -27.719 10.258 1 98.25 121 GLU B CA 1
ATOM 3171 C C . GLU B 1 121 ? -8.594 -27.641 8.805 1 98.25 121 GLU B C 1
ATOM 3173 O O . GLU B 1 121 ? -8.414 -28.656 8.148 1 98.25 121 GLU B O 1
ATOM 3178 N N . ALA B 1 122 ? -8.398 -26.391 8.305 1 98.62 122 ALA B N 1
ATOM 3179 C CA . ALA B 1 122 ? -7.953 -26.234 6.926 1 98.62 122 ALA B CA 1
ATOM 3180 C C . ALA B 1 122 ? -6.504 -26.688 6.766 1 98.62 122 ALA B C 1
ATOM 3182 O O . ALA B 1 122 ? -5.688 -26.531 7.68 1 98.62 122 ALA B O 1
ATOM 3183 N N . SER B 1 123 ? -6.227 -27.25 5.625 1 98.75 123 SER B N 1
ATOM 3184 C CA . SER B 1 123 ? -4.871 -27.703 5.324 1 98.75 123 SER B CA 1
ATOM 3185 C C . SER B 1 123 ? -4.195 -26.781 4.316 1 98.75 123 SER B C 1
ATOM 3187 O O . SER B 1 123 ? -4.828 -26.328 3.359 1 98.75 123 SER B O 1
ATOM 3189 N N . SER B 1 124 ? -2.887 -26.484 4.594 1 98.94 124 SER B N 1
ATOM 3190 C CA . SER B 1 124 ? -2.133 -25.625 3.688 1 98.94 124 SER B CA 1
ATOM 3191 C C . SER B 1 124 ? -0.746 -26.203 3.408 1 98.94 124 SER B C 1
ATOM 3193 O O . SER B 1 124 ? -0.206 -26.953 4.215 1 98.94 124 SER B O 1
ATOM 3195 N N . VAL B 1 125 ? -0.257 -25.859 2.18 1 99 125 VAL B N 1
ATOM 3196 C CA . VAL B 1 125 ? 1.043 -26.328 1.711 1 99 125 VAL B CA 1
ATOM 3197 C C . VAL B 1 125 ? 1.79 -25.188 1.03 1 99 125 VAL B C 1
ATOM 3199 O O . VAL B 1 125 ? 1.194 -24.406 0.288 1 99 125 VAL B O 1
ATOM 3202 N N . ALA B 1 126 ? 3.061 -25.062 1.351 1 99 126 ALA B N 1
ATOM 3203 C CA . ALA B 1 126 ? 3.967 -24.203 0.606 1 99 126 ALA B CA 1
ATOM 3204 C C . ALA B 1 126 ? 5.121 -25 0.008 1 99 126 ALA B C 1
ATOM 3206 O O . ALA B 1 126 ? 5.844 -25.688 0.728 1 99 126 ALA B O 1
ATOM 3207 N N . ILE B 1 127 ? 5.238 -24.953 -1.301 1 99 127 ILE B N 1
ATOM 3208 C CA . ILE B 1 127 ? 6.332 -25.562 -2.047 1 99 127 ILE B CA 1
ATOM 3209 C C . ILE B 1 127 ? 7.121 -24.484 -2.787 1 99 127 ILE B C 1
ATOM 3211 O O . ILE B 1 127 ? 6.547 -23.703 -3.535 1 99 127 ILE B O 1
ATOM 3215 N N . TYR B 1 128 ? 8.453 -24.453 -2.564 1 98.94 128 TYR B N 1
ATOM 3216 C CA . TYR B 1 128 ? 9.195 -23.359 -3.201 1 98.94 128 TYR B CA 1
ATOM 3217 C C . TYR B 1 128 ? 10.555 -23.859 -3.693 1 98.94 128 TYR B C 1
ATOM 3219 O O . TYR B 1 128 ? 11.148 -24.75 -3.096 1 98.94 128 TYR B O 1
ATOM 3227 N N . SER B 1 129 ? 10.945 -23.281 -4.789 1 98.81 129 SER B N 1
ATOM 3228 C CA . SER B 1 129 ? 12.219 -23.625 -5.41 1 98.81 129 SER B CA 1
ATOM 3229 C C . SER B 1 129 ? 13.352 -22.766 -4.871 1 98.81 129 SER B C 1
ATOM 3231 O O . SER B 1 129 ? 14.461 -23.266 -4.641 1 98.81 129 SER B O 1
ATOM 3233 N N . TRP B 1 130 ? 13.125 -21.5 -4.688 1 98.56 130 TRP B N 1
ATOM 3234 C CA . TRP B 1 130 ? 14.109 -20.578 -4.152 1 98.56 130 TRP B CA 1
ATOM 3235 C C . TRP B 1 130 ? 14.031 -20.516 -2.629 1 98.56 130 TRP B C 1
ATOM 3237 O O . TRP B 1 130 ? 12.984 -20.188 -2.068 1 98.56 130 TRP B O 1
ATOM 3247 N N . SER B 1 131 ? 15.102 -20.781 -1.958 1 98.19 131 SER B N 1
ATOM 3248 C CA . SER B 1 131 ? 15.109 -20.938 -0.506 1 98.19 131 SER B CA 1
ATOM 3249 C C . SER B 1 131 ? 14.773 -19.609 0.184 1 98.19 131 SER B C 1
ATOM 3251 O O . SER B 1 131 ? 14.438 -19.594 1.37 1 98.19 131 SER B O 1
ATOM 3253 N N . GLY B 1 132 ? 14.867 -18.484 -0.563 1 98.5 132 GLY B N 1
ATOM 3254 C CA . GLY B 1 132 ? 14.555 -17.172 -0.003 1 98.5 132 GLY B CA 1
ATOM 3255 C C . GLY B 1 132 ? 13.094 -17.016 0.374 1 98.5 132 GLY B C 1
ATOM 3256 O O . GLY B 1 132 ? 12.727 -16.094 1.091 1 98.5 132 GLY B O 1
ATOM 3257 N N . ILE B 1 133 ? 12.219 -18 -0.056 1 98.88 133 ILE B N 1
ATOM 3258 C CA . ILE B 1 133 ? 10.805 -17.984 0.3 1 98.88 133 ILE B CA 1
ATOM 3259 C C . ILE B 1 133 ? 10.641 -18.375 1.766 1 98.88 133 ILE B C 1
ATOM 3261 O O . ILE B 1 133 ? 9.766 -17.859 2.461 1 98.88 133 ILE B O 1
ATOM 3265 N N . GLY B 1 134 ? 11.414 -19.25 2.266 1 98.81 134 GLY B N 1
ATOM 3266 C CA . GLY B 1 134 ? 11.297 -19.859 3.582 1 98.81 134 GLY B CA 1
ATOM 3267 C C . GLY B 1 134 ? 11.133 -18.844 4.695 1 98.81 134 GLY B C 1
ATOM 3268 O O . GLY B 1 134 ? 10.172 -18.906 5.465 1 98.81 134 GLY B O 1
ATOM 3269 N N . PRO B 1 135 ? 12.016 -17.844 4.77 1 98.75 135 PRO B N 1
ATOM 3270 C CA . PRO B 1 135 ? 11.984 -16.859 5.855 1 98.75 135 PRO B CA 1
ATOM 3271 C C . PRO B 1 135 ? 10.719 -16 5.84 1 98.75 135 PRO B C 1
ATOM 3273 O O . PRO B 1 135 ? 10.438 -15.297 6.809 1 98.75 135 PRO B O 1
ATOM 3276 N N . LEU B 1 136 ? 9.961 -16.047 4.777 1 98.88 136 LEU B N 1
ATOM 3277 C CA . LEU B 1 136 ? 8.766 -15.219 4.641 1 98.88 136 LEU B CA 1
ATOM 3278 C C . LEU B 1 136 ? 7.527 -15.961 5.133 1 98.88 136 LEU B C 1
ATOM 3280 O O . LEU B 1 136 ? 6.441 -15.383 5.199 1 98.88 136 LEU B O 1
ATOM 3284 N N . LEU B 1 137 ? 7.652 -17.281 5.438 1 98.94 137 LEU B N 1
ATOM 3285 C CA . LEU B 1 137 ? 6.504 -18.125 5.723 1 98.94 137 LEU B CA 1
ATOM 3286 C C . LEU B 1 137 ? 6.324 -18.312 7.227 1 98.94 137 LEU B C 1
ATOM 3288 O O . LEU B 1 137 ? 7.301 -18.5 7.953 1 98.94 137 LEU B O 1
ATOM 3292 N N . GLU B 1 138 ? 5.074 -18.234 7.641 1 98.81 138 GLU B N 1
ATOM 3293 C CA . GLU B 1 138 ? 4.723 -18.703 8.977 1 98.81 138 GLU B CA 1
ATOM 3294 C C . GLU B 1 138 ? 4.73 -20.234 9.039 1 98.81 138 GLU B C 1
ATOM 3296 O O . GLU B 1 138 ? 3.67 -20.859 9.094 1 98.81 138 GLU B O 1
ATOM 3301 N N . LYS B 1 139 ? 5.824 -20.828 9.219 1 98.81 139 LYS B N 1
ATOM 3302 C CA . LYS B 1 139 ? 6 -22.266 9.039 1 98.81 139 LYS B CA 1
ATOM 3303 C C . LYS B 1 139 ? 5.129 -23.047 10.008 1 98.81 139 LYS B C 1
ATOM 3305 O O . LYS B 1 139 ? 4.578 -24.094 9.656 1 98.81 139 LYS B O 1
ATOM 3310 N N . GLU B 1 140 ? 4.914 -22.516 11.219 1 98.62 140 GLU B N 1
ATOM 3311 C CA . GLU B 1 140 ? 4.121 -23.219 12.227 1 98.62 140 GLU B CA 1
ATOM 3312 C C . GLU B 1 140 ? 2.639 -23.203 11.867 1 98.62 140 GLU B C 1
ATOM 3314 O O . GLU B 1 140 ? 1.854 -23.984 12.422 1 98.62 140 GLU B O 1
ATOM 3319 N N . ALA B 1 141 ? 2.246 -22.312 10.961 1 98.81 141 ALA B N 1
ATOM 3320 C CA . ALA B 1 141 ? 0.847 -22.203 10.555 1 98.81 141 ALA B CA 1
ATOM 3321 C C . ALA B 1 141 ? 0.562 -23.078 9.328 1 98.81 141 ALA B C 1
ATOM 3323 O O . ALA B 1 141 ? -0.594 -23.234 8.922 1 98.81 141 ALA B O 1
ATOM 3324 N N . ILE B 1 142 ? 1.586 -23.625 8.719 1 98.94 142 ILE B N 1
ATOM 3325 C CA . ILE B 1 142 ? 1.462 -24.328 7.449 1 98.94 142 ILE B CA 1
ATOM 3326 C C . ILE B 1 142 ? 1.677 -25.828 7.668 1 98.94 142 ILE B C 1
ATOM 3328 O O . ILE B 1 142 ? 2.641 -26.234 8.32 1 98.94 142 ILE B O 1
ATOM 3332 N N . ASP B 1 143 ? 0.851 -26.656 7.121 1 98.94 143 ASP B N 1
ATOM 3333 C CA . ASP B 1 143 ? 0.892 -28.094 7.363 1 98.94 143 ASP B CA 1
ATOM 3334 C C . ASP B 1 143 ? 2.129 -28.719 6.723 1 98.94 143 ASP B C 1
ATOM 3336 O O . ASP B 1 143 ? 2.748 -29.609 7.309 1 98.94 143 ASP B O 1
ATOM 3340 N N . GLN B 1 144 ? 2.414 -28.297 5.496 1 98.88 144 GLN B N 1
ATOM 3341 C CA . GLN B 1 144 ? 3.598 -28.797 4.801 1 98.88 144 GLN B CA 1
ATOM 3342 C C . GLN B 1 144 ? 4.395 -27.656 4.184 1 98.88 144 GLN B C 1
ATOM 3344 O O . GLN B 1 144 ? 3.859 -26.875 3.395 1 98.88 144 GLN B O 1
ATOM 3349 N N . VAL B 1 145 ? 5.602 -27.531 4.605 1 98.94 145 VAL B N 1
ATOM 3350 C CA . VAL B 1 145 ? 6.551 -26.594 4.016 1 98.94 145 VAL B CA 1
ATOM 3351 C C . VAL B 1 145 ? 7.684 -27.359 3.338 1 98.94 145 VAL B C 1
ATOM 3353 O O . VAL B 1 145 ? 8.445 -28.062 4 1 98.94 145 VAL B O 1
ATOM 3356 N N . ILE B 1 146 ? 7.836 -27.172 1.992 1 98.88 146 ILE B N 1
ATOM 3357 C CA . ILE B 1 146 ? 8.734 -28.016 1.218 1 98.88 146 ILE B CA 1
ATOM 3358 C C . ILE B 1 146 ? 9.688 -27.156 0.396 1 98.88 146 ILE B C 1
ATOM 3360 O O . ILE B 1 146 ? 9.25 -26.391 -0.474 1 98.88 146 ILE B O 1
ATOM 3364 N N . ASP B 1 147 ? 10.953 -27.297 0.682 1 98.75 147 ASP B N 1
ATOM 3365 C CA . ASP B 1 147 ? 12.008 -26.641 -0.092 1 98.75 147 ASP B CA 1
ATOM 3366 C C . ASP B 1 147 ? 12.477 -27.531 -1.242 1 98.75 147 ASP B C 1
ATOM 3368 O O . ASP B 1 147 ? 13.062 -28.578 -1.016 1 98.75 147 ASP B O 1
ATOM 3372 N N . GLY B 1 148 ? 12.273 -27.109 -2.438 1 98.69 148 GLY B N 1
ATOM 3373 C CA . GLY B 1 148 ? 12.617 -27.875 -3.619 1 98.69 148 GLY B CA 1
ATOM 3374 C C . GLY B 1 148 ? 14.07 -27.719 -4.031 1 98.69 148 GLY B C 1
ATOM 3375 O O . GLY B 1 148 ? 14.539 -28.391 -4.949 1 98.69 148 GLY B O 1
ATOM 3376 N N . GLU B 1 149 ? 14.781 -26.812 -3.406 1 97.81 149 GLU B N 1
ATOM 3377 C CA . GLU B 1 149 ? 16.219 -26.641 -3.551 1 97.81 149 GLU B CA 1
ATOM 3378 C C . GLU B 1 149 ? 16.594 -26.328 -4.996 1 97.81 149 GLU B C 1
ATOM 3380 O O . GLU B 1 149 ? 17.5 -26.953 -5.559 1 97.81 149 GLU B O 1
ATOM 3385 N N . GLY B 1 150 ? 15.859 -25.531 -5.543 1 97.94 150 GLY B N 1
ATOM 3386 C CA . GLY B 1 150 ? 16.219 -25.031 -6.859 1 97.94 150 GLY B CA 1
ATOM 3387 C C . GLY B 1 150 ? 15.664 -25.875 -7.992 1 97.94 150 GLY B C 1
ATOM 3388 O O . GLY B 1 150 ? 15.969 -25.625 -9.164 1 97.94 150 GLY B O 1
ATOM 3389 N N . LYS B 1 151 ? 14.773 -26.859 -7.723 1 98.69 151 LYS B N 1
ATOM 3390 C CA . LYS B 1 151 ? 14.281 -27.781 -8.742 1 98.69 151 LYS B CA 1
ATOM 3391 C C . LYS B 1 151 ? 12.828 -27.484 -9.102 1 98.69 151 LYS B C 1
ATOM 3393 O O . LYS B 1 151 ? 11.906 -28.109 -8.555 1 98.69 151 LYS B O 1
ATOM 3398 N N . ASP B 1 152 ? 12.68 -26.641 -10.086 1 98.88 152 ASP B N 1
ATOM 3399 C CA . ASP B 1 152 ? 11.352 -26.172 -10.469 1 98.88 152 ASP B CA 1
ATOM 3400 C C . ASP B 1 152 ? 10.469 -27.328 -10.938 1 98.88 152 ASP B C 1
ATOM 3402 O O . ASP B 1 152 ? 9.305 -27.422 -10.547 1 98.88 152 ASP B O 1
ATOM 3406 N N . ASP B 1 153 ? 11.047 -28.203 -11.773 1 98.88 153 ASP B N 1
ATOM 3407 C CA . ASP B 1 153 ? 10.258 -29.328 -12.297 1 98.88 153 ASP B CA 1
ATOM 3408 C C . ASP B 1 153 ? 9.805 -30.25 -11.164 1 98.88 153 ASP B C 1
ATOM 3410 O O . ASP B 1 153 ? 8.664 -30.703 -11.156 1 98.88 153 ASP B O 1
ATOM 3414 N N . TRP B 1 154 ? 10.688 -30.484 -10.281 1 98.88 154 TRP B N 1
ATOM 3415 C CA . TRP B 1 154 ? 10.344 -31.312 -9.133 1 98.88 154 TRP B CA 1
ATOM 3416 C C . TRP B 1 154 ? 9.25 -30.656 -8.297 1 98.88 154 TRP B C 1
ATOM 3418 O O . TRP B 1 154 ? 8.32 -31.328 -7.84 1 98.88 154 TRP B O 1
ATOM 3428 N N . CYS B 1 155 ? 9.336 -29.344 -8.078 1 98.94 155 CYS B N 1
ATOM 3429 C CA . CYS B 1 155 ? 8.312 -28.625 -7.328 1 98.94 155 CYS B CA 1
ATOM 3430 C C . CYS B 1 155 ? 6.949 -28.766 -7.988 1 98.94 155 CYS B C 1
ATOM 3432 O O . CYS B 1 155 ? 5.945 -28.969 -7.305 1 98.94 155 CYS B O 1
ATOM 3434 N N . ALA B 1 156 ? 6.898 -28.641 -9.32 1 98.94 156 ALA B N 1
ATOM 3435 C CA . ALA B 1 156 ? 5.633 -28.766 -10.039 1 98.94 156 ALA B CA 1
ATOM 3436 C C . ALA B 1 156 ? 5.051 -30.172 -9.867 1 98.94 156 ALA B C 1
ATOM 3438 O O . ALA B 1 156 ? 3.855 -30.312 -9.602 1 98.94 156 ALA B O 1
ATOM 3439 N N . GLU B 1 157 ? 5.887 -31.172 -10 1 98.88 157 GLU B N 1
ATOM 3440 C CA . GLU B 1 157 ? 5.453 -32.562 -9.836 1 98.88 157 GLU B CA 1
ATOM 3441 C C . GLU B 1 157 ? 4.949 -32.812 -8.414 1 98.88 157 GLU B C 1
ATOM 3443 O O . GLU B 1 157 ? 3.934 -33.469 -8.219 1 98.88 157 GLU B O 1
ATOM 3448 N N . LYS B 1 158 ? 5.715 -32.281 -7.504 1 98.94 158 LYS B N 1
ATOM 3449 C CA . LYS B 1 158 ? 5.34 -32.438 -6.102 1 98.94 158 LYS B CA 1
ATOM 3450 C C . LYS B 1 158 ? 4.004 -31.766 -5.812 1 98.94 158 LYS B C 1
ATOM 3452 O O . LYS B 1 158 ? 3.156 -32.344 -5.113 1 98.94 158 LYS B O 1
ATOM 3457 N N . ALA B 1 159 ? 3.834 -30.562 -6.316 1 98.94 159 ALA B N 1
ATOM 3458 C CA . ALA B 1 159 ? 2.578 -29.844 -6.137 1 98.94 159 ALA B CA 1
ATOM 3459 C C . ALA B 1 159 ? 1.402 -30.641 -6.695 1 98.94 159 ALA B C 1
ATOM 3461 O O . ALA B 1 159 ? 0.375 -30.781 -6.031 1 98.94 159 ALA B O 1
ATOM 3462 N N . ALA B 1 160 ? 1.548 -31.156 -7.902 1 98.94 160 ALA B N 1
ATOM 3463 C CA . ALA B 1 160 ? 0.503 -31.953 -8.547 1 98.94 160 ALA B CA 1
ATOM 3464 C C . ALA B 1 160 ? 0.168 -33.188 -7.719 1 98.94 160 ALA B C 1
ATOM 3466 O O . ALA B 1 160 ? -1.005 -33.5 -7.492 1 98.94 160 ALA B O 1
ATOM 3467 N N . SER B 1 161 ? 1.204 -33.844 -7.262 1 98.81 161 SER B N 1
ATOM 3468 C CA . SER B 1 161 ? 1.022 -35.062 -6.484 1 98.81 161 SER B CA 1
ATOM 3469 C C . SER B 1 161 ? 0.323 -34.781 -5.16 1 98.81 161 SER B C 1
ATOM 3471 O O . SER B 1 161 ? -0.585 -35.5 -4.762 1 98.81 161 SER B O 1
ATOM 3473 N N . ILE B 1 162 ? 0.754 -33.719 -4.504 1 98.88 162 ILE B N 1
ATOM 3474 C CA . ILE B 1 162 ? 0.179 -33.375 -3.209 1 98.88 162 ILE B CA 1
ATOM 3475 C C . ILE B 1 162 ? -1.284 -32.969 -3.387 1 98.88 162 ILE B C 1
ATOM 3477 O O . ILE B 1 162 ? -2.135 -33.344 -2.564 1 98.88 162 ILE B O 1
ATOM 3481 N N . PHE B 1 163 ? -1.554 -32.25 -4.434 1 98.81 163 PHE B N 1
ATOM 3482 C CA . PHE B 1 163 ? -2.943 -31.844 -4.625 1 98.81 163 PHE B CA 1
ATOM 3483 C C . PHE B 1 163 ? -3.834 -33.062 -4.812 1 98.81 163 PHE B C 1
ATOM 3485 O O . PHE B 1 163 ? -4.93 -33.125 -4.258 1 98.81 163 PHE B O 1
ATOM 3492 N N . LYS B 1 164 ? -3.4 -34.062 -5.578 1 98.25 164 LYS B N 1
ATOM 3493 C CA . LYS B 1 164 ? -4.18 -35.25 -5.836 1 98.25 164 LYS B CA 1
ATOM 3494 C C . LYS B 1 164 ? -4.387 -36.062 -4.555 1 98.25 164 LYS B C 1
ATOM 3496 O O . LYS B 1 164 ? -5.465 -36.625 -4.324 1 98.25 164 LYS B O 1
ATOM 3501 N N . ALA B 1 165 ? -3.416 -36.031 -3.77 1 98.31 165 ALA B N 1
ATOM 3502 C CA . ALA B 1 165 ? -3.426 -36.938 -2.607 1 98.31 165 ALA B CA 1
ATOM 3503 C C . ALA B 1 165 ? -4.09 -36.25 -1.41 1 98.31 165 ALA B C 1
ATOM 3505 O O . ALA B 1 165 ? -4.91 -36.875 -0.722 1 98.31 165 ALA B O 1
ATOM 3506 N N . ASP B 1 166 ? -3.721 -34.938 -1.166 1 98.38 166 ASP B N 1
ATOM 3507 C CA . ASP B 1 166 ? -4.043 -34.312 0.113 1 98.38 166 ASP B CA 1
ATOM 3508 C C . ASP B 1 166 ? -5.117 -33.219 -0.054 1 98.38 166 ASP B C 1
ATOM 3510 O O . ASP B 1 166 ? -5.758 -32.812 0.92 1 98.38 166 ASP B O 1
ATOM 3514 N N . GLN B 1 167 ? -5.266 -32.688 -1.236 1 98.44 167 GLN B N 1
ATOM 3515 C CA . GLN B 1 167 ? -6.281 -31.703 -1.572 1 98.44 167 GLN B CA 1
ATOM 3516 C C . GLN B 1 167 ? -6.281 -30.547 -0.571 1 98.44 167 GLN B C 1
ATOM 3518 O O . GLN B 1 167 ? -7.309 -30.25 0.044 1 98.44 167 GLN B O 1
ATOM 3523 N N . PRO B 1 168 ? -5.098 -29.922 -0.406 1 98.88 168 PRO B N 1
ATOM 3524 C CA . PRO B 1 168 ? -5.051 -28.812 0.557 1 98.88 168 PRO B CA 1
ATOM 3525 C C . PRO B 1 168 ? -6 -27.672 0.197 1 98.88 168 PRO B C 1
ATOM 3527 O O . PRO B 1 168 ? -6.312 -27.469 -0.98 1 98.88 168 PRO B O 1
ATOM 3530 N N . ASN B 1 169 ? -6.477 -26.953 1.249 1 98.94 169 ASN B N 1
ATOM 3531 C CA . ASN B 1 169 ? -7.324 -25.781 1.044 1 98.94 169 ASN B CA 1
ATOM 3532 C C . ASN B 1 169 ? -6.543 -24.625 0.437 1 98.94 169 ASN B C 1
ATOM 3534 O O . ASN B 1 169 ? -7.082 -23.859 -0.36 1 98.94 169 ASN B O 1
ATOM 3538 N N . LEU B 1 170 ? -5.285 -24.484 0.796 1 99 170 LEU B N 1
ATOM 3539 C CA . LEU B 1 170 ? -4.398 -23.469 0.259 1 99 170 LEU B CA 1
ATOM 3540 C C . LEU B 1 170 ? -3.035 -24.047 -0.092 1 99 170 LEU B C 1
ATOM 3542 O O . LEU B 1 170 ? -2.402 -24.703 0.74 1 99 170 LEU B O 1
ATOM 3546 N N . MET B 1 171 ? -2.627 -23.859 -1.344 1 99 171 MET B N 1
ATOM 3547 C CA . MET B 1 171 ? -1.304 -24.266 -1.803 1 99 171 MET B CA 1
ATOM 3548 C C . MET B 1 171 ? -0.592 -23.125 -2.516 1 99 171 MET B C 1
ATOM 3550 O O . MET B 1 171 ? -1.155 -22.5 -3.42 1 99 171 MET B O 1
ATOM 3554 N N . PHE B 1 172 ? 0.551 -22.828 -1.993 1 99 172 PHE B N 1
ATOM 3555 C CA . PHE B 1 172 ? 1.451 -21.891 -2.666 1 99 172 PHE B CA 1
ATOM 3556 C C . PHE B 1 172 ? 2.621 -22.641 -3.301 1 99 172 PHE B C 1
ATOM 3558 O O . PHE B 1 172 ? 3.328 -23.391 -2.625 1 99 172 PHE B O 1
ATOM 3565 N N . VAL B 1 173 ? 2.793 -22.438 -4.613 1 99 173 VAL B N 1
ATOM 3566 C CA . VAL B 1 173 ? 3.895 -23.031 -5.359 1 99 173 VAL B CA 1
ATOM 3567 C C . VAL B 1 173 ? 4.746 -21.938 -5.996 1 99 173 VAL B C 1
ATOM 3569 O O . VAL B 1 173 ? 4.246 -21.141 -6.789 1 99 173 VAL B O 1
ATOM 3572 N N . HIS B 1 174 ? 6 -21.906 -5.652 1 98.94 174 HIS B N 1
ATOM 3573 C CA . HIS B 1 174 ? 6.957 -20.953 -6.191 1 98.94 174 HIS B CA 1
ATOM 3574 C C . HIS B 1 174 ? 7.918 -21.625 -7.168 1 98.94 174 HIS B C 1
ATOM 3576 O O . HIS B 1 174 ? 8.484 -22.688 -6.863 1 98.94 174 HIS B O 1
ATOM 3582 N N . PHE B 1 175 ? 8.07 -21.047 -8.336 1 98.94 175 PHE B N 1
ATOM 3583 C CA . PHE B 1 175 ? 9.102 -21.438 -9.297 1 98.94 175 PHE B CA 1
ATOM 3584 C C . PHE B 1 175 ? 10.172 -20.359 -9.391 1 98.94 175 PHE B C 1
ATOM 3586 O O . PHE B 1 175 ? 9.859 -19.172 -9.484 1 98.94 175 PHE B O 1
ATOM 3593 N N . ASP B 1 176 ? 11.398 -20.766 -9.422 1 98.62 176 ASP B N 1
ATOM 3594 C CA . ASP B 1 176 ? 12.539 -19.859 -9.453 1 98.62 176 ASP B CA 1
ATOM 3595 C C . ASP B 1 176 ? 12.727 -19.266 -10.852 1 98.62 176 ASP B C 1
ATOM 3597 O O . ASP B 1 176 ? 13.312 -18.188 -11.008 1 98.62 176 ASP B O 1
ATOM 3601 N N . GLN B 1 177 ? 12.289 -19.969 -11.82 1 97.81 177 GLN B N 1
ATOM 3602 C CA . GLN B 1 177 ? 12.391 -19.516 -13.195 1 97.81 177 GLN B CA 1
ATOM 3603 C C . GLN B 1 177 ? 11.125 -18.781 -13.633 1 97.81 177 GLN B C 1
ATOM 3605 O O . GLN B 1 177 ? 10.031 -19.078 -13.133 1 97.81 177 GLN B O 1
ATOM 3610 N N . PRO B 1 178 ? 11.242 -17.703 -14.562 1 98.44 178 PRO B N 1
ATOM 3611 C CA . PRO B 1 178 ? 12.359 -17.562 -15.5 1 98.44 178 PRO B CA 1
ATOM 3612 C C . PRO B 1 178 ? 13.445 -16.625 -14.984 1 98.44 178 PRO B C 1
ATOM 3614 O O . PRO B 1 178 ? 14.32 -16.203 -15.75 1 98.44 178 PRO B O 1
ATOM 3617 N N . ASP B 1 179 ? 13.5 -16.25 -13.781 1 98.75 179 ASP B N 1
ATOM 3618 C CA . ASP B 1 179 ? 14.391 -15.219 -13.258 1 98.75 179 ASP B CA 1
ATOM 3619 C C . ASP B 1 179 ? 15.852 -15.602 -13.461 1 98.75 179 ASP B C 1
ATOM 3621 O O . ASP B 1 179 ? 16.672 -14.75 -13.805 1 98.75 179 ASP B O 1
ATOM 3625 N N . GLY B 1 180 ? 16.172 -16.859 -13.227 1 98.31 180 GLY B N 1
ATOM 3626 C CA . GLY B 1 180 ? 17.531 -17.312 -13.414 1 98.31 180 GLY B CA 1
ATOM 3627 C C . GLY B 1 180 ? 18.062 -17.062 -14.812 1 98.31 180 GLY B C 1
ATOM 3628 O O . GLY B 1 180 ? 19.188 -16.578 -14.977 1 98.31 180 GLY B O 1
ATOM 3629 N N . VAL B 1 181 ? 17.266 -17.406 -15.812 1 98.62 181 VAL B N 1
ATOM 3630 C CA . VAL B 1 181 ? 17.656 -17.125 -17.188 1 98.62 181 VAL B CA 1
ATOM 3631 C C . VAL B 1 181 ? 17.797 -15.625 -17.391 1 98.62 181 VAL B C 1
ATOM 3633 O O . VAL B 1 181 ? 18.75 -15.164 -18.047 1 98.62 181 VAL B O 1
ATOM 3636 N N . GLY B 1 182 ? 16.859 -14.852 -16.844 1 98.69 182 GLY B N 1
ATOM 3637 C CA . GLY B 1 182 ? 16.938 -13.398 -16.906 1 98.69 182 GLY B CA 1
ATOM 3638 C C . GLY B 1 182 ? 18.266 -12.852 -16.391 1 98.69 182 GLY B C 1
ATOM 3639 O O . GLY B 1 182 ? 18.891 -12.016 -17.047 1 98.69 182 GLY B O 1
ATOM 3640 N N . HIS B 1 183 ? 18.719 -13.367 -15.273 1 98.56 183 HIS B N 1
ATOM 3641 C CA . HIS B 1 183 ? 19.969 -12.906 -14.656 1 98.56 183 HIS B CA 1
ATOM 3642 C C . HIS B 1 183 ? 21.188 -13.383 -15.445 1 98.56 183 HIS B C 1
ATOM 3644 O O . HIS B 1 183 ? 22.156 -12.648 -15.586 1 98.56 183 HIS B O 1
ATOM 3650 N N . ASN B 1 184 ? 21.188 -14.562 -15.914 1 98.56 184 ASN B N 1
ATOM 3651 C CA . ASN B 1 184 ? 22.359 -15.195 -16.516 1 98.56 184 ASN B CA 1
ATOM 3652 C C . ASN B 1 184 ? 22.547 -14.758 -17.969 1 98.56 184 ASN B C 1
ATOM 3654 O O . ASN B 1 184 ? 23.672 -14.539 -18.406 1 98.56 184 ASN B O 1
ATOM 3658 N N . ILE B 1 185 ? 21.391 -14.672 -18.703 1 98.69 185 ILE B N 1
ATOM 3659 C CA . ILE B 1 185 ? 21.453 -14.398 -20.141 1 98.69 185 ILE B CA 1
ATOM 3660 C C . ILE B 1 185 ? 20.797 -13.062 -20.438 1 98.69 185 ILE B C 1
ATOM 3662 O O . ILE B 1 185 ? 21.328 -12.258 -21.219 1 98.69 185 ILE B O 1
ATOM 3666 N N . GLY B 1 186 ? 19.672 -12.836 -19.828 1 98.75 186 GLY B N 1
ATOM 3667 C CA . GLY B 1 186 ? 18.922 -11.609 -20.047 1 98.75 186 GLY B CA 1
ATOM 3668 C C . GLY B 1 186 ? 17.422 -11.836 -20.078 1 98.75 186 GLY B C 1
ATOM 3669 O O . GLY B 1 186 ? 16.953 -12.844 -20.594 1 98.75 186 GLY B O 1
ATOM 3670 N N . HIS B 1 187 ? 16.703 -10.922 -19.578 1 98.75 187 HIS B N 1
ATOM 3671 C CA . HIS B 1 187 ? 15.25 -10.891 -19.734 1 98.75 187 HIS B CA 1
ATOM 3672 C C . HIS B 1 187 ? 14.852 -10.531 -21.156 1 98.75 187 HIS B C 1
ATOM 3674 O O . HIS B 1 187 ? 15.602 -9.844 -21.859 1 98.75 187 HIS B O 1
ATOM 3680 N N . ASP B 1 188 ? 13.68 -11.039 -21.609 1 98.44 188 ASP B N 1
ATOM 3681 C CA . ASP B 1 188 ? 13.141 -10.711 -22.922 1 98.44 188 ASP B CA 1
ATOM 3682 C C . ASP B 1 188 ? 14.094 -11.156 -24.031 1 98.44 188 ASP B C 1
ATOM 3684 O O . ASP B 1 188 ? 14.273 -10.445 -25.016 1 98.44 188 ASP B O 1
ATOM 3688 N N . THR B 1 189 ? 14.844 -12.195 -23.859 1 98.69 189 THR B N 1
ATOM 3689 C CA . THR B 1 189 ? 15.711 -12.812 -24.859 1 98.69 189 THR B CA 1
ATOM 3690 C C . THR B 1 189 ? 15.102 -14.117 -25.359 1 98.69 189 THR B C 1
ATOM 3692 O O . THR B 1 189 ? 14.172 -14.656 -24.75 1 98.69 189 THR B O 1
ATOM 3695 N N . PRO B 1 190 ? 15.578 -14.633 -26.5 1 98.62 190 PRO B N 1
ATOM 3696 C CA . PRO B 1 190 ? 15.086 -15.93 -26.984 1 98.62 190 PRO B CA 1
ATOM 3697 C C . PRO B 1 190 ? 15.211 -17.031 -25.922 1 98.62 190 PRO B C 1
ATOM 3699 O O . PRO B 1 190 ? 14.328 -17.891 -25.812 1 98.62 190 PRO B O 1
ATOM 3702 N N . GLU B 1 191 ? 16.297 -17.016 -25.156 1 98.81 191 GLU B N 1
ATOM 3703 C CA . GLU B 1 191 ? 16.5 -18 -24.109 1 98.81 191 GLU B CA 1
ATOM 3704 C C . GLU B 1 191 ? 15.461 -17.844 -23 1 98.81 191 GLU B C 1
ATOM 3706 O O . GLU B 1 191 ? 14.984 -18.828 -22.438 1 98.81 191 GLU B O 1
ATOM 3711 N N . TYR B 1 192 ? 15.164 -16.578 -22.688 1 98.81 192 TYR B N 1
ATOM 3712 C CA . TYR B 1 192 ? 14.102 -16.281 -21.734 1 98.81 192 TYR B CA 1
ATOM 3713 C C . TYR B 1 192 ? 12.773 -16.859 -22.203 1 98.81 192 TYR B C 1
ATOM 3715 O O . TYR B 1 192 ? 12.078 -17.531 -21.438 1 98.81 192 TYR B O 1
ATOM 3723 N N . TYR B 1 193 ? 12.43 -16.75 -23.438 1 98.88 193 TYR B N 1
ATOM 3724 C CA . TYR B 1 193 ? 11.172 -17.234 -23.984 1 98.88 193 TYR B CA 1
ATOM 3725 C C . TYR B 1 193 ? 11.164 -18.75 -24.078 1 98.88 193 TYR B C 1
ATOM 3727 O O . TYR B 1 193 ? 10.109 -19.375 -23.938 1 98.88 193 TYR B O 1
ATOM 3735 N N . GLU B 1 194 ? 12.336 -19.344 -24.328 1 98.81 194 GLU B N 1
ATOM 3736 C CA . GLU B 1 194 ? 12.414 -20.797 -24.266 1 98.81 194 GLU B CA 1
ATOM 3737 C C . GLU B 1 194 ? 12.102 -21.312 -22.859 1 98.81 194 GLU B C 1
ATOM 3739 O O . GLU B 1 194 ? 11.406 -22.312 -22.703 1 98.81 194 GLU B O 1
ATOM 3744 N N . GLU B 1 195 ? 12.617 -20.594 -21.844 1 98.81 195 GLU B N 1
ATOM 3745 C CA . GLU B 1 195 ? 12.336 -20.969 -20.469 1 98.81 195 GLU B CA 1
ATOM 3746 C C . GLU B 1 195 ? 10.852 -20.828 -20.141 1 98.81 195 GLU B C 1
ATOM 3748 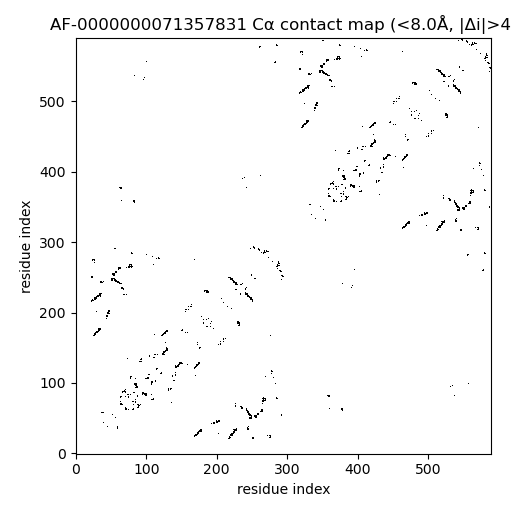O O . GLU B 1 195 ? 10.305 -21.578 -19.328 1 98.81 195 GLU B O 1
ATOM 3753 N N . LEU B 1 196 ? 10.141 -19.906 -20.812 1 98.94 196 LEU B N 1
ATOM 3754 C CA . LEU B 1 196 ? 8.719 -19.703 -20.547 1 98.94 196 LEU B CA 1
ATOM 3755 C C . LEU B 1 196 ? 7.906 -20.922 -20.984 1 98.94 196 LEU B C 1
ATOM 3757 O O . LEU B 1 196 ? 6.84 -21.188 -20.422 1 98.94 196 LEU B O 1
ATOM 3761 N N . LYS B 1 197 ? 8.398 -21.719 -21.953 1 98.94 197 LYS B N 1
ATOM 3762 C CA . LYS B 1 197 ? 7.75 -22.984 -22.297 1 98.94 197 LYS B CA 1
ATOM 3763 C C . LYS B 1 197 ? 7.789 -23.969 -21.141 1 98.94 197 LYS B C 1
ATOM 3765 O O . LYS B 1 197 ? 6.816 -24.672 -20.891 1 98.94 197 LYS B O 1
ATOM 3770 N N . ASN B 1 198 ? 8.938 -23.969 -20.469 1 98.88 198 ASN B N 1
ATOM 3771 C CA . ASN B 1 198 ? 9.055 -24.828 -19.297 1 98.88 198 ASN B CA 1
ATOM 3772 C C . ASN B 1 198 ? 8.141 -24.359 -18.172 1 98.88 198 ASN B C 1
ATOM 3774 O O . ASN B 1 198 ? 7.504 -25.172 -17.5 1 98.88 198 ASN B O 1
ATOM 3778 N N . VAL B 1 199 ? 8.109 -23.031 -17.969 1 98.94 199 VAL B N 1
ATOM 3779 C CA . VAL B 1 199 ? 7.199 -22.469 -16.969 1 98.94 199 VAL B CA 1
ATOM 3780 C C . VAL B 1 199 ? 5.766 -22.875 -17.281 1 98.94 199 VAL B C 1
ATOM 3782 O O . VAL B 1 199 ? 5.023 -23.312 -16.391 1 98.94 199 VAL B O 1
ATOM 3785 N N . ASP B 1 200 ? 5.422 -22.781 -18.562 1 98.94 200 ASP B N 1
ATOM 3786 C CA . ASP B 1 200 ? 4.07 -23.125 -18.984 1 98.94 200 ASP B CA 1
ATOM 3787 C C . ASP B 1 200 ? 3.773 -24.609 -18.719 1 98.94 200 ASP B C 1
ATOM 3789 O O . ASP B 1 200 ? 2.672 -24.953 -18.297 1 98.94 200 ASP B O 1
ATOM 3793 N N . ARG B 1 201 ? 4.738 -25.469 -19.031 1 98.88 201 ARG B N 1
ATOM 3794 C CA . ARG B 1 201 ? 4.57 -26.906 -18.766 1 98.88 201 ARG B CA 1
ATOM 3795 C C . ARG B 1 201 ? 4.324 -27.172 -17.281 1 98.88 201 ARG B C 1
ATOM 3797 O O . ARG B 1 201 ? 3.48 -28 -16.938 1 98.88 201 ARG B O 1
ATOM 3804 N N . ARG B 1 202 ? 5.031 -26.484 -16.391 1 98.94 202 ARG B N 1
ATOM 3805 C CA . ARG B 1 202 ? 4.867 -26.641 -14.953 1 98.94 202 ARG B CA 1
ATOM 3806 C C . ARG B 1 202 ? 3.475 -26.203 -14.508 1 98.94 202 ARG B C 1
ATOM 3808 O O . ARG B 1 202 ? 2.824 -26.891 -13.719 1 98.94 202 ARG B O 1
ATOM 3815 N N . ILE B 1 203 ? 3.016 -25.062 -15.062 1 98.94 203 ILE B N 1
ATOM 3816 C CA . ILE B 1 203 ? 1.665 -24.578 -14.781 1 98.94 203 ILE B CA 1
ATOM 3817 C C . ILE B 1 203 ? 0.644 -25.625 -15.234 1 98.94 203 ILE B C 1
ATOM 3819 O O . ILE B 1 203 ? -0.29 -25.953 -14.5 1 98.94 203 ILE B O 1
ATOM 3823 N N . GLY B 1 204 ? 0.833 -26.172 -16.422 1 98.94 204 GLY B N 1
ATOM 3824 C CA . GLY B 1 204 ? -0.068 -27.172 -16.984 1 98.94 204 GLY B CA 1
ATOM 3825 C C . GLY B 1 204 ? -0.16 -28.438 -16.141 1 98.94 204 GLY B C 1
ATOM 3826 O O . GLY B 1 204 ? -1.237 -29.016 -16 1 98.94 204 GLY B O 1
ATOM 3827 N N . LEU B 1 205 ? 0.969 -28.859 -15.609 1 98.88 205 LEU B N 1
ATOM 3828 C CA . LEU B 1 205 ? 1.004 -30.047 -14.773 1 98.88 205 LEU B CA 1
ATOM 3829 C C . LEU B 1 205 ? 0.089 -29.891 -13.562 1 98.88 205 LEU B C 1
ATOM 3831 O O . LEU B 1 205 ? -0.651 -30.812 -13.211 1 98.88 205 LEU B O 1
ATOM 3835 N N . ILE B 1 206 ? 0.133 -28.75 -12.914 1 98.94 206 ILE B N 1
ATOM 3836 C CA . ILE B 1 206 ? -0.685 -28.469 -11.742 1 98.94 206 ILE B CA 1
ATOM 3837 C C . ILE B 1 206 ? -2.148 -28.328 -12.148 1 98.94 206 ILE B C 1
ATOM 3839 O O . ILE B 1 206 ? -3.039 -28.875 -11.5 1 98.94 206 ILE B O 1
ATOM 3843 N N . TYR B 1 207 ? -2.389 -27.594 -13.258 1 98.81 207 TYR B N 1
ATOM 3844 C CA . TYR B 1 207 ? -3.736 -27.453 -13.797 1 98.81 207 TYR B CA 1
ATOM 3845 C C . TYR B 1 207 ? -4.367 -28.797 -14.086 1 98.81 207 TYR B C 1
ATOM 3847 O O . TYR B 1 207 ? -5.5 -29.062 -13.672 1 98.81 207 TYR B O 1
ATOM 3855 N N . ASP B 1 208 ? -3.658 -29.703 -14.734 1 98.69 208 ASP B N 1
ATOM 3856 C CA . ASP B 1 208 ? -4.148 -31.031 -15.109 1 98.69 208 ASP B CA 1
ATOM 3857 C C . ASP B 1 208 ? -4.441 -31.875 -13.867 1 98.69 208 ASP B C 1
ATOM 3859 O O . ASP B 1 208 ? -5.391 -32.656 -13.852 1 98.69 208 ASP B O 1
ATOM 3863 N N . ALA B 1 209 ? -3.57 -31.734 -12.867 1 98.81 209 ALA B N 1
ATOM 3864 C CA . ALA B 1 209 ? -3.811 -32.438 -11.625 1 98.81 209 ALA B CA 1
ATOM 3865 C C . ALA B 1 209 ? -5.148 -32.062 -11.008 1 98.81 209 ALA B C 1
ATOM 3867 O O . ALA B 1 209 ? -5.875 -32.906 -10.484 1 98.81 209 ALA B O 1
ATOM 3868 N N . VAL B 1 210 ? -5.48 -30.781 -11.031 1 98.75 210 VAL B N 1
ATOM 3869 C CA . VAL B 1 210 ? -6.75 -30.297 -10.508 1 98.75 210 VAL B CA 1
ATOM 3870 C C . VAL B 1 210 ? -7.906 -30.875 -11.312 1 98.75 210 VAL B C 1
ATOM 3872 O O . VAL B 1 210 ? -8.883 -31.375 -10.742 1 98.75 210 VAL B O 1
ATOM 3875 N N . GLN B 1 211 ? -7.742 -30.891 -12.672 1 97.75 211 GLN B N 1
ATOM 3876 C CA . GLN B 1 211 ? -8.781 -31.438 -13.531 1 97.75 211 GLN B CA 1
ATOM 3877 C C . GLN B 1 211 ? -8.992 -32.938 -13.266 1 97.75 211 GLN B C 1
ATOM 3879 O O . GLN B 1 211 ? -10.133 -33.406 -13.18 1 97.75 211 GLN B O 1
ATOM 3884 N N . ALA B 1 212 ? -7.941 -33.594 -13.055 1 97.81 212 ALA B N 1
ATOM 3885 C CA . ALA B 1 212 ? -7.984 -35.031 -12.891 1 97.81 212 ALA B CA 1
ATOM 3886 C C . ALA B 1 212 ? -8.531 -35.406 -11.516 1 97.81 212 ALA B C 1
ATOM 3888 O O . ALA B 1 212 ? -9 -36.531 -11.312 1 97.81 212 ALA B O 1
ATOM 3889 N N . SER B 1 213 ? -8.461 -34.531 -10.578 1 97 213 SER B N 1
ATOM 3890 C CA . SER B 1 213 ? -8.867 -34.812 -9.203 1 97 213 SER B CA 1
ATOM 3891 C C . SER B 1 213 ? -10.391 -34.812 -9.07 1 97 213 SER B C 1
ATOM 3893 O O . SER B 1 213 ? -10.93 -35.312 -8.07 1 97 213 SER B O 1
ATOM 3895 N N . GLY B 1 214 ? -11.164 -34.219 -10.039 1 96.44 214 GLY B N 1
ATOM 3896 C CA . GLY B 1 214 ? -12.602 -34.031 -9.945 1 96.44 214 GLY B CA 1
ATOM 3897 C C . GLY B 1 214 ? -13.016 -32.875 -9.078 1 96.44 214 GLY B C 1
ATOM 3898 O O . GLY B 1 214 ? -14.203 -32.688 -8.812 1 96.44 214 GLY B O 1
ATOM 3899 N N . LEU B 1 215 ? -12.008 -32.062 -8.68 1 97.69 215 LEU B N 1
ATOM 3900 C CA . LEU B 1 215 ? -12.289 -30.984 -7.742 1 97.69 215 LEU B CA 1
ATOM 3901 C C . LEU B 1 215 ? -12.227 -29.641 -8.445 1 97.69 215 LEU B C 1
ATOM 3903 O O . LEU B 1 215 ? -12.172 -28.594 -7.789 1 97.69 215 LEU B O 1
ATOM 3907 N N . ALA B 1 216 ? -12.227 -29.609 -9.742 1 97.5 216 ALA B N 1
ATOM 3908 C CA . ALA B 1 216 ? -12.062 -28.375 -10.516 1 97.5 216 ALA B CA 1
ATOM 3909 C C . ALA B 1 216 ? -13.164 -27.375 -10.188 1 97.5 216 ALA B C 1
ATOM 3911 O O . ALA B 1 216 ? -12.914 -26.172 -10.109 1 97.5 216 ALA B O 1
ATOM 3912 N N . GLU B 1 217 ? -14.344 -27.844 -9.898 1 96.62 217 GLU B N 1
ATOM 3913 C CA . GLU B 1 217 ? -15.492 -26.969 -9.68 1 96.62 217 GLU B CA 1
ATOM 3914 C C . GLU B 1 217 ? -15.461 -26.359 -8.281 1 96.62 217 GLU B C 1
ATOM 3916 O O . GLU B 1 217 ? -16.297 -25.516 -7.941 1 96.62 217 GLU B O 1
ATOM 3921 N N . GLU B 1 218 ? -14.492 -26.703 -7.543 1 98.12 218 GLU B N 1
ATOM 3922 C CA . GLU B 1 218 ? -14.336 -26.109 -6.219 1 98.12 218 GLU B CA 1
ATOM 3923 C C . GLU B 1 218 ? -12.938 -25.531 -6.027 1 98.12 218 GLU B C 1
ATOM 3925 O O . GLU B 1 218 ? -12.523 -25.25 -4.898 1 98.12 218 GLU B O 1
ATOM 3930 N N . THR B 1 219 ? -12.125 -25.469 -7.086 1 98.81 219 THR B N 1
ATOM 3931 C CA . THR B 1 219 ? -10.734 -25.047 -7 1 98.81 219 THR B CA 1
ATOM 3932 C C . THR B 1 219 ? -10.5 -23.797 -7.836 1 98.81 219 THR B C 1
ATOM 3934 O O . THR B 1 219 ? -11.008 -23.688 -8.953 1 98.81 219 THR B O 1
ATOM 3937 N N . VAL B 1 220 ? -9.836 -22.844 -7.266 1 98.88 220 VAL B N 1
ATOM 3938 C CA . VAL B 1 220 ? -9.352 -21.672 -7.992 1 98.88 220 VAL B CA 1
ATOM 3939 C C . VAL B 1 220 ? -7.828 -21.703 -8.078 1 98.88 220 VAL B C 1
ATOM 3941 O O . VAL B 1 220 ? -7.152 -22.031 -7.094 1 98.88 220 VAL B O 1
ATOM 3944 N N . ILE B 1 221 ? -7.297 -21.422 -9.242 1 99 221 ILE B N 1
ATOM 3945 C CA . ILE B 1 221 ? -5.859 -21.281 -9.453 1 99 221 ILE B CA 1
ATOM 3946 C C . ILE B 1 221 ? -5.531 -19.828 -9.789 1 99 221 ILE B C 1
ATOM 3948 O O . ILE B 1 221 ? -6.184 -19.219 -10.641 1 99 221 ILE B O 1
ATOM 3952 N N . ILE B 1 222 ? -4.605 -19.266 -9.086 1 99 222 ILE B N 1
ATOM 3953 C CA . ILE B 1 222 ? -4.039 -17.953 -9.383 1 99 222 ILE B CA 1
ATOM 3954 C C . ILE B 1 222 ? -2.594 -18.125 -9.852 1 99 222 ILE B C 1
ATOM 3956 O O . ILE B 1 222 ? -1.812 -18.844 -9.242 1 99 222 ILE B O 1
ATOM 3960 N N . VAL B 1 223 ? -2.238 -17.484 -10.945 1 99 223 VAL B N 1
ATOM 3961 C CA . VAL B 1 223 ? -0.869 -17.453 -11.445 1 99 223 VAL B CA 1
ATOM 3962 C C . VAL B 1 223 ? -0.367 -16 -11.477 1 99 223 VAL B C 1
ATOM 3964 O O . VAL B 1 223 ? -1.012 -15.133 -12.062 1 99 223 VAL B O 1
ATOM 3967 N N . SER B 1 224 ? 0.725 -15.773 -10.883 1 98.94 224 SER B N 1
ATOM 3968 C CA . SER B 1 224 ? 1.304 -14.43 -10.875 1 98.94 224 SER B CA 1
ATOM 3969 C C . SER B 1 224 ? 2.822 -14.484 -10.75 1 98.94 224 SER B C 1
ATOM 3971 O O . SER B 1 224 ? 3.439 -15.508 -11.062 1 98.94 224 SER B O 1
ATOM 3973 N N . SER B 1 225 ? 3.438 -13.328 -10.562 1 98.94 225 SER B N 1
ATOM 3974 C CA . SER B 1 225 ? 4.879 -13.133 -10.445 1 98.94 225 SER B CA 1
ATOM 3975 C C . SER B 1 225 ? 5.215 -12.102 -9.375 1 98.94 225 SER B C 1
ATOM 3977 O O . SER B 1 225 ? 4.32 -11.445 -8.836 1 98.94 225 SER B O 1
ATOM 3979 N N . ASP B 1 226 ? 6.477 -12.086 -9.016 1 98.94 226 ASP B N 1
ATOM 3980 C CA . ASP B 1 226 ? 6.914 -11.094 -8.039 1 98.94 226 ASP B CA 1
ATOM 3981 C C . ASP B 1 226 ? 7.406 -9.82 -8.719 1 98.94 226 ASP B C 1
ATOM 3983 O O . ASP B 1 226 ? 7.305 -8.734 -8.164 1 98.94 226 ASP B O 1
ATOM 3987 N N . HIS B 1 227 ? 8.008 -9.922 -9.781 1 98.88 227 HIS B N 1
ATOM 3988 C CA . HIS B 1 227 ? 8.508 -8.828 -10.609 1 98.88 227 HIS B CA 1
ATOM 3989 C C . HIS B 1 227 ? 8.797 -9.305 -12.031 1 98.88 227 HIS B C 1
ATOM 3991 O O . HIS B 1 227 ? 8.727 -10.5 -12.32 1 98.88 227 HIS B O 1
ATOM 3997 N N . GLY B 1 228 ? 8.992 -8.281 -12.922 1 98.81 228 GLY B N 1
ATOM 3998 C CA . GLY B 1 228 ? 9.641 -8.555 -14.195 1 98.81 228 GLY B CA 1
ATOM 3999 C C . GLY B 1 228 ? 11.141 -8.305 -14.164 1 98.81 228 GLY B C 1
ATOM 4000 O O . GLY B 1 228 ? 11.797 -8.594 -13.156 1 98.81 228 GLY B O 1
ATOM 4001 N N . GLY B 1 229 ? 11.633 -7.93 -15.406 1 98.81 229 GLY B N 1
ATOM 4002 C CA . GLY B 1 229 ? 13.055 -7.645 -15.5 1 98.81 229 GLY B CA 1
ATOM 4003 C C . GLY B 1 229 ? 13.438 -6.965 -16.797 1 98.81 229 GLY B C 1
ATOM 4004 O O . GLY B 1 229 ? 12.641 -6.91 -17.734 1 98.81 229 GLY B O 1
ATOM 4005 N N . ILE B 1 230 ? 14.547 -6.395 -16.781 1 98.5 230 ILE B N 1
ATOM 4006 C CA . ILE B 1 230 ? 15.141 -5.719 -17.938 1 98.5 230 ILE B CA 1
ATOM 4007 C C . ILE B 1 230 ? 16.641 -6.027 -18 1 98.5 230 ILE B C 1
ATOM 4009 O O . ILE B 1 230 ? 17.312 -6.055 -16.969 1 98.5 230 ILE B O 1
ATOM 4013 N N . GLU B 1 231 ? 17.109 -6.305 -19.203 1 98.38 231 GLU B N 1
ATOM 4014 C CA . GLU B 1 231 ? 18.484 -6.777 -19.344 1 98.38 231 GLU B CA 1
ATOM 4015 C C . GLU B 1 231 ? 18.766 -7.926 -18.375 1 98.38 231 GLU B C 1
ATOM 4017 O O . GLU B 1 231 ? 18.031 -8.906 -18.328 1 98.38 231 GLU B O 1
ATOM 4022 N N . LYS B 1 232 ? 19.703 -7.844 -17.547 1 98.69 232 LYS B N 1
ATOM 4023 C CA . LYS B 1 232 ? 20.047 -8.969 -16.672 1 98.69 232 LYS B CA 1
ATOM 4024 C C . LYS B 1 232 ? 19.656 -8.672 -15.227 1 98.69 232 LYS B C 1
ATOM 4026 O O . LYS B 1 232 ? 20.156 -9.32 -14.305 1 98.69 232 LYS B O 1
ATOM 4031 N N . GLY B 1 233 ? 18.781 -7.637 -15.055 1 98.19 233 GLY B N 1
ATOM 4032 C CA . GLY B 1 233 ? 18.484 -7.281 -13.68 1 98.19 233 GLY B CA 1
ATOM 4033 C C . GLY B 1 233 ? 17.047 -6.867 -13.469 1 98.19 233 GLY B C 1
ATOM 4034 O O . GLY B 1 233 ? 16.203 -7.035 -14.367 1 98.19 233 GLY B O 1
ATOM 4035 N N . HIS B 1 234 ? 16.734 -6.547 -12.32 1 97.94 234 HIS B N 1
ATOM 4036 C CA . HIS B 1 234 ? 15.461 -6.008 -11.875 1 97.94 234 HIS B CA 1
ATOM 4037 C C . HIS B 1 234 ? 15.625 -5.191 -10.594 1 97.94 234 HIS B C 1
ATOM 4039 O O . HIS B 1 234 ? 16.75 -4.91 -10.172 1 97.94 234 HIS B O 1
ATOM 4045 N N . GLY B 1 235 ? 14.578 -4.711 -9.969 1 98.06 235 GLY B N 1
ATOM 4046 C CA . GLY B 1 235 ? 14.609 -3.92 -8.75 1 98.06 235 GLY B CA 1
ATOM 4047 C C . GLY B 1 235 ? 14.211 -2.473 -8.961 1 98.06 235 GLY B C 1
ATOM 4048 O O . GLY B 1 235 ? 14.039 -1.722 -8 1 98.06 235 GLY B O 1
ATOM 4049 N N . GLY B 1 236 ? 14.047 -2.09 -10.211 1 97.94 236 GLY B N 1
ATOM 4050 C CA . GLY B 1 236 ? 13.781 -0.701 -10.555 1 97.94 236 GLY B CA 1
ATOM 4051 C C . GLY B 1 236 ? 12.312 -0.416 -10.812 1 97.94 236 GLY B C 1
ATOM 4052 O O . GLY B 1 236 ? 11.445 -1.088 -10.258 1 97.94 236 GLY B O 1
ATOM 4053 N N . LYS B 1 237 ? 12.047 0.616 -11.57 1 98.12 237 LYS B N 1
ATOM 4054 C CA . LYS B 1 237 ? 10.703 1.17 -11.633 1 98.12 237 LYS B CA 1
ATOM 4055 C C . LYS B 1 237 ? 10.172 1.171 -13.062 1 98.12 237 LYS B C 1
ATOM 4057 O O . LYS B 1 237 ? 9.133 1.778 -13.344 1 98.12 237 LYS B O 1
ATOM 4062 N N . THR B 1 238 ? 10.836 0.501 -14 1 98.44 238 THR B N 1
ATOM 4063 C CA . THR B 1 238 ? 10.305 0.433 -15.359 1 98.44 238 THR B CA 1
ATOM 4064 C C . THR B 1 238 ? 9.07 -0.469 -15.414 1 98.44 238 THR B C 1
ATOM 4066 O O . THR B 1 238 ? 8.898 -1.346 -14.562 1 98.44 238 THR B O 1
ATOM 4069 N N . THR B 1 239 ? 8.281 -0.276 -16.438 1 98.5 239 THR B N 1
ATOM 4070 C CA . THR B 1 239 ? 7.105 -1.125 -16.609 1 98.5 239 THR B CA 1
ATOM 4071 C C . THR B 1 239 ? 7.516 -2.58 -16.812 1 98.5 239 THR B C 1
ATOM 4073 O O . THR B 1 239 ? 6.801 -3.496 -16.406 1 98.5 239 THR B O 1
ATOM 4076 N N . GLN B 1 240 ? 8.68 -2.859 -17.375 1 98.75 240 GLN B N 1
ATOM 4077 C CA . GLN B 1 240 ? 9.188 -4.215 -17.562 1 98.75 240 GLN B CA 1
ATOM 4078 C C . GLN B 1 240 ? 9.484 -4.891 -16.234 1 98.75 240 GLN B C 1
ATOM 4080 O O . GLN B 1 240 ? 9.461 -6.117 -16.125 1 98.75 240 GLN B O 1
ATOM 4085 N N . GLU B 1 241 ? 9.75 -4.066 -15.25 1 98.81 241 GLU B N 1
ATOM 4086 C CA . GLU B 1 241 ? 10.117 -4.598 -13.945 1 98.81 241 GLU B CA 1
ATOM 4087 C C . GLU B 1 241 ? 8.914 -4.652 -13.008 1 98.81 241 GLU B C 1
ATOM 4089 O O . GLU B 1 241 ? 8.789 -5.574 -12.203 1 98.81 241 GLU B O 1
ATOM 4094 N N . VAL B 1 242 ? 7.988 -3.658 -13.156 1 98.88 242 VAL B N 1
ATOM 4095 C CA . VAL B 1 242 ? 6.988 -3.475 -12.109 1 98.88 242 VAL B CA 1
ATOM 4096 C C . VAL B 1 242 ? 5.691 -4.172 -12.508 1 98.88 242 VAL B C 1
ATOM 4098 O O . VAL B 1 242 ? 4.922 -4.605 -11.648 1 98.88 242 VAL B O 1
ATOM 4101 N N . TYR B 1 243 ? 5.395 -4.332 -13.828 1 98.94 243 TYR B N 1
ATOM 4102 C CA . TYR B 1 243 ? 4.172 -5 -14.258 1 98.94 243 TYR B CA 1
ATOM 4103 C C . TYR B 1 243 ? 4.328 -6.516 -14.211 1 98.94 243 TYR B C 1
ATOM 4105 O O . TYR B 1 243 ? 5.297 -7.059 -14.75 1 98.94 243 TYR B O 1
ATOM 4113 N N . ILE B 1 244 ? 3.365 -7.133 -13.609 1 98.94 244 ILE B N 1
ATOM 4114 C CA . ILE B 1 244 ? 3.373 -8.586 -13.516 1 98.94 244 ILE B CA 1
ATOM 4115 C C . ILE B 1 244 ? 2.051 -9.148 -14.039 1 98.94 244 ILE B C 1
ATOM 4117 O O . ILE B 1 244 ? 1.04 -8.445 -14.062 1 98.94 244 ILE B O 1
ATOM 4121 N N . PRO B 1 245 ? 2.041 -10.391 -14.477 1 98.94 245 PRO B N 1
ATOM 4122 C CA . PRO B 1 245 ? 0.767 -11.031 -14.805 1 98.94 245 PRO B CA 1
ATOM 4123 C C . PRO B 1 245 ? -0.027 -11.43 -13.555 1 98.94 245 PRO B C 1
ATOM 4125 O O . PRO B 1 245 ? 0.561 -11.781 -12.531 1 98.94 245 PRO B O 1
ATOM 4128 N N . TRP B 1 246 ? -1.261 -11.32 -13.68 1 99 246 TRP B N 1
ATOM 4129 C CA . TRP B 1 246 ? -2.186 -11.812 -12.664 1 99 246 TRP B CA 1
ATOM 4130 C C . TRP B 1 246 ? -3.381 -12.508 -13.312 1 99 246 TRP B C 1
ATOM 4132 O O . TRP B 1 246 ? -4.219 -11.852 -13.938 1 99 246 TRP B O 1
ATOM 4142 N N . ILE B 1 247 ? -3.398 -13.82 -13.242 1 99 247 ILE B N 1
ATOM 4143 C CA . ILE B 1 247 ? -4.41 -14.672 -13.852 1 99 247 ILE B CA 1
ATOM 4144 C C . ILE B 1 247 ? -5.125 -15.477 -12.766 1 99 247 ILE B C 1
ATOM 4146 O O . ILE B 1 247 ? -4.484 -16.016 -11.859 1 99 247 ILE B O 1
ATOM 4150 N N . ILE B 1 248 ? -6.406 -15.516 -12.852 1 98.94 248 ILE B N 1
ATOM 4151 C CA . ILE B 1 248 ? -7.215 -16.281 -11.914 1 98.94 248 ILE B CA 1
ATOM 4152 C C . ILE B 1 248 ? -8.258 -17.094 -12.688 1 98.94 248 ILE B C 1
ATOM 4154 O O . ILE B 1 248 ? -8.914 -16.578 -13.594 1 98.94 248 ILE B O 1
ATOM 4158 N N . GLN B 1 249 ? -8.344 -18.359 -12.359 1 98.75 249 GLN B N 1
ATOM 4159 C CA . GLN B 1 249 ? -9.234 -19.266 -13.094 1 98.75 249 GLN B CA 1
ATOM 4160 C C . GLN B 1 249 ? -9.797 -20.344 -12.188 1 98.75 249 GLN B C 1
ATOM 4162 O O . GLN B 1 249 ? -9.086 -20.891 -11.336 1 98.75 249 GLN B O 1
ATOM 4167 N N . GLY B 1 250 ? -11.023 -20.719 -12.398 1 98.5 250 GLY B N 1
ATOM 4168 C CA . GLY B 1 250 ? -11.633 -21.828 -11.672 1 98.5 250 GLY B CA 1
ATOM 4169 C C . GLY B 1 250 ? -13.008 -21.5 -11.133 1 98.5 250 GLY B C 1
ATOM 4170 O O . GLY B 1 250 ? -13.75 -20.734 -11.734 1 98.5 250 GLY B O 1
ATOM 4171 N N . ALA B 1 251 ? -13.367 -22.078 -10.031 1 97.56 251 ALA B N 1
ATOM 4172 C CA . ALA B 1 251 ? -14.695 -22.016 -9.438 1 97.56 251 ALA B CA 1
ATOM 4173 C C . ALA B 1 251 ? -15.094 -20.562 -9.141 1 97.56 251 ALA B C 1
ATOM 4175 O O . ALA B 1 251 ? -14.375 -19.859 -8.43 1 97.56 251 ALA B O 1
ATOM 4176 N N . GLY B 1 252 ? -16.188 -20.188 -9.758 1 97.19 252 GLY B N 1
ATOM 4177 C CA . GLY B 1 252 ? -16.75 -18.906 -9.414 1 97.19 252 GLY B CA 1
ATOM 4178 C C . GLY B 1 252 ? -16.031 -17.734 -10.055 1 97.19 252 GLY B C 1
ATOM 4179 O O . GLY B 1 252 ? -16.234 -16.578 -9.672 1 97.19 252 GLY B O 1
ATOM 4180 N N . ILE B 1 253 ? -15.133 -17.984 -11.031 1 98.5 253 ILE B N 1
ATOM 4181 C CA . ILE B 1 253 ? -14.367 -16.922 -11.672 1 98.5 253 ILE B CA 1
ATOM 4182 C C . ILE B 1 253 ? -14.961 -16.625 -13.047 1 98.5 253 ILE B C 1
ATOM 4184 O O . ILE B 1 253 ? -15.328 -17.531 -13.789 1 98.5 253 ILE B O 1
ATOM 4188 N N . LYS B 1 254 ? -15.086 -15.359 -13.375 1 98.31 254 LYS B N 1
ATOM 4189 C CA . LYS B 1 254 ? -15.539 -14.945 -14.695 1 98.31 254 LYS B CA 1
ATOM 4190 C C . LYS B 1 254 ? -14.602 -15.461 -15.781 1 98.31 254 LYS B C 1
ATOM 4192 O O . LYS B 1 254 ? -13.383 -15.43 -15.625 1 98.31 254 LYS B O 1
ATOM 4197 N N . GLU B 1 255 ? -15.195 -15.938 -16.875 1 97.81 255 GLU B N 1
ATOM 4198 C CA . GLU B 1 255 ? -14.406 -16.453 -17.984 1 97.81 255 GLU B CA 1
ATOM 4199 C C . GLU B 1 255 ? -14.18 -15.367 -19.047 1 97.81 255 GLU B C 1
ATOM 4201 O O . GLU B 1 255 ? -15.055 -14.531 -19.281 1 97.81 255 GLU B O 1
ATOM 4206 N N . GLY B 1 256 ? -12.984 -15.391 -19.609 1 97.81 256 GLY B N 1
ATOM 4207 C CA . GLY B 1 256 ? -12.656 -14.484 -20.703 1 97.81 256 GLY B CA 1
ATOM 4208 C C . GLY B 1 256 ? -12.688 -13.023 -20.297 1 97.81 256 GLY B C 1
ATOM 4209 O O . GLY B 1 256 ? -13.023 -12.156 -21.109 1 97.81 256 GLY B O 1
ATOM 4210 N N . HIS B 1 257 ? -12.414 -12.812 -19.016 1 98.5 257 HIS B N 1
ATOM 4211 C CA . HIS B 1 257 ? -12.586 -11.461 -18.484 1 98.5 257 HIS B CA 1
ATOM 4212 C C . HIS B 1 257 ? -11.242 -10.758 -18.328 1 98.5 257 HIS B C 1
ATOM 4214 O O . HIS B 1 257 ? -10.367 -11.234 -17.594 1 98.5 257 HIS B O 1
ATOM 4220 N N . LYS B 1 258 ? -11.109 -9.68 -19.031 1 98.62 258 LYS B N 1
ATOM 4221 C CA . LYS B 1 258 ? -9.953 -8.812 -18.828 1 98.62 258 LYS B CA 1
ATOM 4222 C C . LYS B 1 258 ? -10.195 -7.84 -17.672 1 98.62 258 LYS B C 1
ATOM 4224 O O . LYS B 1 258 ? -11.086 -6.992 -17.75 1 98.62 258 LYS B O 1
ATOM 4229 N N . ILE B 1 259 ? -9.398 -7.945 -16.656 1 98.62 259 ILE B N 1
ATOM 4230 C CA . ILE B 1 259 ? -9.516 -7.102 -15.477 1 98.62 259 ILE B CA 1
ATOM 4231 C C . ILE B 1 259 ? -9.016 -5.691 -15.797 1 98.62 259 ILE B C 1
ATOM 4233 O O . ILE B 1 259 ? -7.879 -5.52 -16.234 1 98.62 259 ILE B O 1
ATOM 4237 N N . THR B 1 260 ? -9.828 -4.703 -15.508 1 97.06 260 THR B N 1
ATOM 4238 C CA . THR B 1 260 ? -9.445 -3.32 -15.773 1 97.06 260 THR B CA 1
ATOM 4239 C C . THR B 1 260 ? -9.188 -2.57 -14.469 1 97.06 260 THR B C 1
ATOM 4241 O O . THR B 1 260 ? -8.555 -1.512 -14.469 1 97.06 260 THR B O 1
ATOM 4244 N N . ASP B 1 261 ? -9.648 -3.146 -13.359 1 96.94 261 ASP B N 1
ATOM 4245 C CA . ASP B 1 261 ? -9.352 -2.561 -12.055 1 96.94 261 ASP B CA 1
ATOM 4246 C C . ASP B 1 261 ? -7.867 -2.674 -11.719 1 96.94 261 ASP B C 1
ATOM 4248 O O . ASP B 1 261 ? -7.184 -3.576 -12.211 1 96.94 261 ASP B O 1
ATOM 4252 N N . MET B 1 262 ? -7.418 -1.743 -10.93 1 98.31 262 MET B N 1
ATOM 4253 C CA . MET B 1 262 ? -6.047 -1.871 -10.445 1 98.31 262 MET B CA 1
ATOM 4254 C C . MET B 1 262 ? -5.879 -3.143 -9.617 1 98.31 262 MET B C 1
ATOM 4256 O O . MET B 1 262 ? -6.723 -3.457 -8.773 1 98.31 262 MET B O 1
ATOM 4260 N N . VAL B 1 263 ? -4.828 -3.877 -9.875 1 98.88 263 VAL B N 1
ATOM 4261 C CA . VAL B 1 263 ? -4.418 -5.02 -9.07 1 98.88 263 VAL B CA 1
ATOM 4262 C C . VAL B 1 263 ? -3 -4.805 -8.547 1 98.88 263 VAL B C 1
ATOM 4264 O O . VAL B 1 263 ? -2.082 -4.535 -9.328 1 98.88 263 VAL B O 1
ATOM 4267 N N . MET B 1 264 ? -2.865 -4.773 -7.285 1 98.94 264 MET B N 1
ATOM 4268 C CA . MET B 1 264 ? -1.561 -4.789 -6.629 1 98.94 264 MET B CA 1
ATOM 4269 C C . MET B 1 264 ? -1.174 -6.207 -6.219 1 98.94 264 MET B C 1
ATOM 4271 O O . MET B 1 264 ? -2.039 -7.02 -5.891 1 98.94 264 MET B O 1
ATOM 4275 N N . THR B 1 265 ? 0.125 -6.461 -6.16 1 98.94 265 THR B N 1
ATOM 4276 C CA . THR B 1 265 ? 0.586 -7.789 -5.77 1 98.94 265 THR B CA 1
ATOM 4277 C C . THR B 1 265 ? 0.012 -8.18 -4.41 1 98.94 265 THR B C 1
ATOM 4279 O O . THR B 1 265 ? -0.348 -9.344 -4.195 1 98.94 265 THR B O 1
ATOM 4282 N N . TYR B 1 266 ? -0.143 -7.223 -3.475 1 98.94 266 TYR B N 1
ATOM 4283 C CA . TYR B 1 266 ? -0.608 -7.562 -2.135 1 98.94 266 TYR B CA 1
ATOM 4284 C C . TYR B 1 266 ? -2.125 -7.703 -2.102 1 98.94 266 TYR B C 1
ATOM 4286 O O . TYR B 1 266 ? -2.701 -8.039 -1.064 1 98.94 266 TYR B O 1
ATOM 4294 N N . ASP B 1 267 ? -2.842 -7.496 -3.256 1 98.94 267 ASP B N 1
ATOM 4295 C CA . ASP B 1 267 ? -4.258 -7.832 -3.373 1 98.94 267 ASP B CA 1
ATOM 4296 C C . ASP B 1 267 ? -4.465 -9.344 -3.387 1 98.94 267 ASP B C 1
ATOM 4298 O O . ASP B 1 267 ? -5.57 -9.828 -3.135 1 98.94 267 ASP B O 1
ATOM 4302 N N . THR B 1 268 ? -3.408 -10.102 -3.672 1 99 268 THR B N 1
ATOM 4303 C CA . THR B 1 268 ? -3.482 -11.555 -3.836 1 99 268 THR B CA 1
ATOM 4304 C C . THR B 1 268 ? -3.916 -12.219 -2.535 1 99 268 THR B C 1
ATOM 4306 O O . THR B 1 268 ? -4.852 -13.023 -2.525 1 99 268 THR B O 1
ATOM 4309 N N . ALA B 1 269 ? -3.291 -11.844 -1.424 1 98.94 269 ALA B N 1
ATOM 4310 C CA . ALA B 1 269 ? -3.641 -12.438 -0.137 1 98.94 269 ALA B CA 1
ATOM 4311 C C . ALA B 1 269 ? -5.102 -12.164 0.211 1 98.94 269 ALA B C 1
ATOM 4313 O O . ALA B 1 269 ? -5.805 -13.055 0.704 1 98.94 269 ALA B O 1
ATOM 4314 N N . VAL B 1 270 ? -5.559 -10.961 -0.08 1 98.88 270 VAL B N 1
ATOM 4315 C CA . VAL B 1 270 ? -6.918 -10.57 0.269 1 98.88 270 VAL B CA 1
ATOM 4316 C C . VAL B 1 270 ? -7.914 -11.305 -0.626 1 98.88 270 VAL B C 1
ATOM 4318 O O . VAL B 1 270 ? -8.992 -11.688 -0.176 1 98.88 270 VAL B O 1
ATOM 4321 N N . THR B 1 271 ? -7.555 -11.477 -1.89 1 98.94 271 THR B N 1
ATOM 4322 C CA . THR B 1 271 ? -8.391 -12.234 -2.809 1 98.94 271 THR B CA 1
ATOM 4323 C C . THR B 1 271 ? -8.539 -13.68 -2.338 1 98.94 271 THR B C 1
ATOM 4325 O O . THR B 1 271 ? -9.648 -14.219 -2.301 1 98.94 271 THR B O 1
ATOM 4328 N N . ILE B 1 272 ? -7.43 -14.281 -1.935 1 98.94 272 ILE B N 1
ATOM 4329 C CA . ILE B 1 272 ? -7.445 -15.656 -1.449 1 98.94 272 ILE B CA 1
ATOM 4330 C C . ILE B 1 272 ? -8.297 -15.75 -0.187 1 98.94 272 ILE B C 1
ATOM 4332 O O . ILE B 1 272 ? -9.094 -16.688 -0.034 1 98.94 272 ILE B O 1
ATOM 4336 N N . ALA B 1 273 ? -8.141 -14.781 0.701 1 98.88 273 ALA B N 1
ATOM 4337 C CA . ALA B 1 273 ? -8.938 -14.766 1.925 1 98.88 273 ALA B CA 1
ATOM 4338 C C . ALA B 1 273 ? -10.43 -14.75 1.608 1 98.88 273 ALA B C 1
ATOM 4340 O O . ALA B 1 273 ? -11.203 -15.516 2.186 1 98.88 273 ALA B O 1
ATOM 4341 N N . GLU B 1 274 ? -10.797 -13.922 0.703 1 98.38 274 GLU B N 1
ATOM 4342 C CA . GLU B 1 274 ? -12.203 -13.828 0.335 1 98.38 274 GLU B CA 1
ATOM 4343 C C . GLU B 1 274 ? -12.711 -15.141 -0.263 1 98.38 274 GLU B C 1
ATOM 4345 O O . GLU B 1 274 ? -13.789 -15.609 0.087 1 98.38 274 GLU B O 1
ATOM 4350 N N . LEU B 1 275 ? -11.945 -15.719 -1.093 1 98.56 275 LEU B N 1
ATOM 4351 C CA . LEU B 1 275 ? -12.336 -16.953 -1.753 1 98.56 275 LEU B CA 1
ATOM 4352 C C . LEU B 1 275 ? -12.523 -18.078 -0.736 1 98.56 275 LEU B C 1
ATOM 4354 O O . LEU B 1 275 ? -13.438 -18.906 -0.873 1 98.56 275 LEU B O 1
ATOM 4358 N N . LEU B 1 276 ? -11.695 -18.094 0.29 1 98.5 276 LEU B N 1
ATOM 4359 C CA . LEU B 1 276 ? -11.703 -19.203 1.244 1 98.5 276 LEU B CA 1
ATOM 4360 C C . LEU B 1 276 ? -12.578 -18.859 2.449 1 98.5 276 LEU B C 1
ATOM 4362 O O . LEU B 1 276 ? -12.648 -19.641 3.404 1 98.5 276 LEU B O 1
ATOM 4366 N N . GLY B 1 277 ? -13.156 -17.703 2.469 1 97.75 277 GLY B N 1
ATOM 4367 C CA . GLY B 1 277 ? -14.023 -17.312 3.568 1 97.75 277 GLY B CA 1
ATOM 4368 C C . GLY B 1 277 ? -13.258 -16.938 4.828 1 97.75 277 GLY B C 1
ATOM 4369 O O . GLY B 1 277 ? -13.711 -17.219 5.938 1 97.75 277 GLY B O 1
ATOM 4370 N N . VAL B 1 278 ? -12.094 -16.422 4.656 1 98.06 278 VAL B N 1
ATOM 4371 C CA . VAL B 1 278 ? -11.234 -15.953 5.738 1 98.06 278 VAL B CA 1
ATOM 4372 C C . VAL B 1 278 ? -11.266 -14.43 5.805 1 98.06 278 VAL B C 1
ATOM 4374 O O . VAL B 1 278 ? -11.188 -13.75 4.777 1 98.06 278 VAL B O 1
ATOM 4377 N N . GLU B 1 279 ? -11.43 -13.844 7 1 98.12 279 GLU B N 1
ATOM 4378 C CA . GLU B 1 279 ? -11.375 -12.398 7.168 1 98.12 279 GLU B CA 1
ATOM 4379 C C . GLU B 1 279 ? -9.953 -11.875 7 1 98.12 279 GLU B C 1
ATOM 4381 O O . GLU B 1 279 ? -9 -12.484 7.496 1 98.12 279 GLU B O 1
ATOM 4386 N N . SER B 1 280 ? -9.852 -10.789 6.309 1 98.12 280 SER B N 1
ATOM 4387 C CA . SER B 1 280 ? -8.547 -10.148 6.16 1 98.12 280 SER B CA 1
ATOM 4388 C C . SER B 1 280 ? -8.055 -9.602 7.496 1 98.12 280 SER B C 1
ATOM 4390 O O . SER B 1 280 ? -8.844 -9.148 8.32 1 98.12 280 SER B O 1
ATOM 4392 N N . HIS B 1 281 ? -6.762 -9.672 7.695 1 98.44 281 HIS B N 1
ATOM 4393 C CA . HIS B 1 281 ? -6.18 -9.055 8.883 1 98.44 281 HIS B CA 1
ATOM 4394 C C . HIS B 1 281 ? -6.324 -7.535 8.836 1 98.44 281 HIS B C 1
ATOM 4396 O O . HIS B 1 281 ? -6.172 -6.922 7.777 1 98.44 281 HIS B O 1
ATOM 4402 N N . PRO B 1 282 ? -6.504 -6.859 9.992 1 97.44 282 PRO B N 1
ATOM 4403 C CA . PRO B 1 282 ? -6.691 -5.406 10.008 1 97.44 282 PRO B CA 1
ATOM 4404 C C . PRO B 1 282 ? -5.473 -4.648 9.492 1 97.44 282 PRO B C 1
ATOM 4406 O O . PRO B 1 282 ? -5.59 -3.494 9.07 1 97.44 282 PRO B O 1
ATOM 4409 N N . SER B 1 283 ? -4.324 -5.281 9.477 1 98.38 283 SER B N 1
ATOM 4410 C CA . SER B 1 283 ? -3.109 -4.602 9.039 1 98.38 283 SER B CA 1
ATOM 4411 C C . SER B 1 283 ? -2.879 -4.785 7.547 1 98.38 283 SER B C 1
ATOM 4413 O O . SER B 1 283 ? -1.914 -4.254 6.992 1 98.38 283 SER B O 1
ATOM 4415 N N . TRP B 1 284 ? -3.754 -5.566 6.871 1 98.75 284 TRP B N 1
ATOM 4416 C CA . TRP B 1 284 ? -3.643 -5.695 5.422 1 98.75 284 TRP B CA 1
ATOM 4417 C C . TRP B 1 284 ? -4.152 -4.438 4.723 1 98.75 284 TRP B C 1
ATOM 4419 O O . TRP B 1 284 ? -4.973 -3.703 5.273 1 98.75 284 TRP B O 1
ATOM 4429 N N . ARG B 1 285 ? -3.602 -4.164 3.539 1 98.62 285 ARG B N 1
ATOM 4430 C CA . ARG B 1 285 ? -4.035 -2.998 2.779 1 98.62 285 ARG B CA 1
ATOM 4431 C C . ARG B 1 285 ? -4.461 -3.391 1.368 1 98.62 285 ARG B C 1
ATOM 4433 O O . ARG B 1 285 ? -4.926 -2.549 0.597 1 98.62 285 ARG B O 1
ATOM 4440 N N . GLY B 1 286 ? -4.309 -4.652 1.007 1 98.69 286 GLY B N 1
ATOM 4441 C CA . GLY B 1 286 ? -4.812 -5.109 -0.278 1 98.69 286 GLY B CA 1
ATOM 4442 C C . GLY B 1 286 ? -6.328 -5.105 -0.36 1 98.69 286 GLY B C 1
ATOM 4443 O O . GLY B 1 286 ? -7.008 -4.898 0.647 1 98.69 286 GLY B O 1
ATOM 4444 N N . ARG B 1 287 ? -6.836 -5.293 -1.573 1 98.38 287 ARG B N 1
ATOM 4445 C CA . ARG B 1 287 ? -8.25 -5.469 -1.863 1 98.38 287 ARG B CA 1
ATOM 4446 C C . ARG B 1 287 ? -8.484 -6.703 -2.73 1 98.38 287 ARG B C 1
ATOM 4448 O O . ARG B 1 287 ? -7.719 -6.965 -3.662 1 98.38 287 ARG B O 1
ATOM 4455 N N . ALA B 1 288 ? -9.578 -7.391 -2.346 1 98.5 288 ALA B N 1
ATOM 4456 C CA . ALA B 1 288 ? -9.914 -8.516 -3.213 1 98.5 288 ALA B CA 1
ATOM 4457 C C . ALA B 1 288 ? -10.234 -8.039 -4.629 1 98.5 288 ALA B C 1
ATOM 4459 O O . ALA B 1 288 ? -10.859 -6.996 -4.812 1 98.5 288 ALA B O 1
ATOM 4460 N N . VAL B 1 289 ? -9.781 -8.828 -5.598 1 98.69 289 VAL B N 1
ATOM 4461 C CA . VAL B 1 289 ? -10.086 -8.508 -6.988 1 98.69 289 VAL B CA 1
ATOM 4462 C C . VAL B 1 289 ? -11.484 -9.016 -7.344 1 98.69 289 VAL B C 1
ATOM 4464 O O . VAL B 1 289 ? -11.625 -9.945 -8.141 1 98.69 289 VAL B O 1
ATOM 4467 N N . GLU B 1 290 ? -12.461 -8.398 -6.891 1 97.5 290 GLU B N 1
ATOM 4468 C CA . GLU B 1 290 ? -13.844 -8.867 -6.945 1 97.5 290 GLU B CA 1
ATOM 4469 C C . GLU B 1 290 ? -14.383 -8.836 -8.375 1 97.5 290 GLU B C 1
ATOM 4471 O O . GLU B 1 290 ? -15.305 -9.578 -8.711 1 97.5 290 GLU B O 1
ATOM 4476 N N . SER B 1 291 ? -13.766 -7.957 -9.164 1 97.69 291 SER B N 1
ATOM 4477 C CA . SER B 1 291 ? -14.234 -7.859 -10.547 1 97.69 291 SER B CA 1
ATOM 4478 C C . SER B 1 291 ? -14 -9.164 -11.305 1 97.69 291 SER B C 1
ATOM 4480 O O . SER B 1 291 ? -14.555 -9.367 -12.383 1 97.69 291 SER B O 1
ATOM 4482 N N . SER B 1 292 ? -13.156 -10.039 -10.766 1 98.44 292 SER B N 1
ATOM 4483 C CA . SER B 1 292 ? -12.875 -11.32 -11.398 1 98.44 292 SER B CA 1
ATOM 4484 C C . SER B 1 292 ? -13.891 -12.383 -10.984 1 98.44 292 SER B C 1
ATOM 4486 O O . SER B 1 292 ? -13.961 -13.453 -11.594 1 98.44 292 SER B O 1
ATOM 4488 N N . PHE B 1 293 ? -14.703 -12.172 -9.961 1 97.31 293 PHE B N 1
ATOM 4489 C CA . PHE B 1 293 ? -15.641 -13.156 -9.438 1 97.31 293 PHE B CA 1
ATOM 4490 C C . PHE B 1 293 ? -16.906 -13.195 -10.273 1 97.31 293 PHE B C 1
ATOM 4492 O O . PHE B 1 293 ? -17.406 -12.148 -10.711 1 97.31 293 PHE B O 1
ATOM 4499 N N . ALA B 1 294 ? -17.406 -14.336 -10.391 1 90.44 294 ALA B N 1
ATOM 4500 C CA . ALA B 1 294 ? -18.688 -14.492 -11.102 1 90.44 294 ALA B CA 1
ATOM 4501 C C . ALA B 1 294 ? -19.859 -14.281 -10.164 1 90.44 294 ALA B C 1
ATOM 4503 O O . ALA B 1 294 ? -19.828 -14.711 -9.008 1 90.44 294 ALA B O 1
ATOM 4504 N N . LYS B 1 295 ? -20.562 -13.273 -10.164 1 66.81 295 LYS B N 1
ATOM 4505 C CA . LYS B 1 295 ? -21.766 -13.008 -9.359 1 66.81 295 LYS B CA 1
ATOM 4506 C C . LYS B 1 295 ? -22.859 -14.031 -9.656 1 66.81 295 LYS B C 1
ATOM 4508 O O . LYS B 1 295 ? -22.953 -14.539 -10.773 1 66.81 295 LYS B O 1
#

Solvent-accessible surface area (backbone atoms only — not comparable to full-atom values): 29044 Å² total; per-residue (Å²): 134,84,78,76,78,76,78,77,78,77,76,74,73,76,70,70,71,66,68,73,73,75,63,42,59,24,39,36,40,37,36,27,28,35,37,26,22,80,49,56,84,79,43,71,29,68,50,55,51,47,41,35,53,54,0,13,27,34,60,68,21,27,28,51,79,44,12,24,49,30,24,20,52,40,15,23,42,32,10,26,54,39,66,42,46,4,29,70,38,57,70,34,63,59,54,72,28,74,44,67,48,67,41,98,77,72,39,45,58,29,47,54,44,45,40,32,71,77,37,71,86,60,41,30,36,40,38,29,10,46,73,58,54,59,58,68,52,53,61,92,46,35,76,38,79,44,79,38,76,64,31,43,68,57,39,31,52,47,50,21,51,44,43,62,74,65,57,44,33,34,34,39,39,38,29,44,50,41,30,58,46,15,51,77,77,14,32,94,35,74,68,29,48,54,42,42,38,53,51,23,52,39,50,37,48,36,52,49,31,40,57,71,60,73,47,41,73,26,24,32,41,34,42,34,35,25,11,12,32,50,54,52,43,59,38,52,65,47,68,46,12,26,19,10,32,38,31,38,27,40,39,57,33,29,58,58,33,76,56,81,68,76,42,48,41,18,14,49,21,31,32,52,23,56,53,64,73,37,76,72,59,89,74,43,37,41,51,54,63,61,90,37,47,51,130,133,81,80,76,78,77,78,78,76,77,75,75,72,75,70,70,70,65,67,70,73,72,64,42,59,24,38,38,39,40,34,28,28,35,37,27,23,82,50,57,84,80,42,70,30,68,52,54,53,48,42,35,52,54,0,15,27,33,59,68,21,28,27,50,78,47,12,23,50,30,23,21,52,41,14,24,41,32,9,27,54,39,66,42,47,4,30,71,37,56,70,35,62,58,54,74,28,75,43,68,48,67,40,98,75,70,40,47,59,29,48,54,43,44,40,31,72,76,36,72,84,60,40,31,36,40,36,30,8,47,75,58,53,58,59,68,52,55,63,92,46,35,75,39,79,44,79,40,77,65,32,44,68,58,41,31,53,48,50,21,51,43,43,60,74,65,57,44,33,34,34,40,40,38,28,44,49,41,29,56,45,14,50,76,78,14,30,94,33,74,68,30,48,55,42,41,37,54,51,22,51,40,52,35,48,37,53,49,30,40,58,72,59,71,46,40,73,27,24,31,41,34,42,35,36,27,11,10,33,51,54,51,45,61,40,53,63,47,68,45,11,26,19,10,33,40,32,38,27,39,40,58,34,28,57,59,33,75,57,80,69,74,42,48,41,17,13,48,20,31,30,52,24,57,53,63,72,37,77,72,60,90,75,42,38,42,53,52,64,60,89,37,46,48,128

Organism: NCBI:txid346377

Sequence (590 aa):
MKVLHTLFVLAITLSTVFGQESKVRHVILIGCDGLGAYAIPDSDMPNLKKMMKEGSYTMEARSVLPSSSAVNWASMIMGAGPTAHGYTEWGSKTPEIPSATIDKYGLFPSIFGQLRQQQPEASSVAIYSWSGIGPLLEKEAIDQVIDGEGKDDWCAEKAASIFKADQPNLMFVHFDQPDGVGHNIGHDTPEYYEELKNVDRRIGLIYDAVQASGLAEETVIIVSSDHGGIEKGHGGKTTQEVYIPWIIQGAGIKEGHKITDMVMTYDTAVTIAELLGVESHPSWRGRAVESSFAKMKVLHTLFVLAITLSTVFGQESKVRHVILIGCDGLGAYAIPDSDMPNLKKMMKEGSYTMEARSVLPSSSAVNWASMIMGAGPTAHGYTEWGSKTPEIPSATIDKYGLFPSIFGQLRQQQPEASSVAIYSWSGIGPLLEKEAIDQVIDGEGKDDWCAEKAASIFKADQPNLMFVHFDQPDGVGHNIGHDTPEYYEELKNVDRRIGLIYDAVQASGLAEETVIIVSSDHGGIEKGHGGKTTQEVYIPWIIQGAGIKEGHKITDMVMTYDTAVTIAELLGVESHPSWRGRAVESSFAK